Protein AF-A0A0B6ZH79-F1 (afdb_monomer_lite)

Radius of gyration: 44.05 Å; chains: 1; bounding box: 96×42×147 Å

Structure (mmCIF, N/CA/C/O backbone):
data_AF-A0A0B6ZH79-F1
#
_entry.id   AF-A0A0B6ZH79-F1
#
loop_
_atom_site.group_PDB
_atom_site.id
_atom_site.type_symbol
_atom_site.label_atom_id
_atom_site.label_alt_id
_atom_site.label_comp_id
_atom_site.label_asym_id
_atom_site.label_entity_id
_atom_site.label_seq_id
_atom_site.pdbx_PDB_ins_code
_atom_site.Cartn_x
_atom_site.Cartn_y
_atom_site.Cartn_z
_atom_site.occupancy
_atom_site.B_iso_or_equiv
_atom_site.auth_seq_id
_atom_site.auth_comp_id
_atom_site.auth_asym_id
_atom_site.auth_atom_id
_atom_site.pdbx_PDB_model_num
ATOM 1 N N . ASN A 1 1 ? 23.426 -5.462 -55.711 1.00 67.00 1 ASN A N 1
ATOM 2 C CA . ASN A 1 1 ? 22.572 -5.793 -54.553 1.00 67.00 1 ASN A CA 1
ATOM 3 C C . ASN A 1 1 ? 23.269 -6.848 -53.733 1.00 67.00 1 ASN A C 1
ATOM 5 O O . ASN A 1 1 ? 23.524 -7.922 -54.259 1.00 67.00 1 ASN A O 1
ATOM 9 N N . PHE A 1 2 ? 23.629 -6.508 -52.501 1.00 86.06 2 PHE A N 1
ATOM 10 C CA . PHE A 1 2 ? 24.200 -7.448 -51.535 1.00 86.06 2 PHE A CA 1
ATOM 11 C C . PHE A 1 2 ? 23.059 -8.227 -50.867 1.00 86.06 2 PHE A C 1
ATOM 13 O O . PHE A 1 2 ? 22.001 -7.629 -50.683 1.00 86.06 2 PHE A O 1
ATOM 20 N N . PRO A 1 3 ? 23.202 -9.518 -50.533 1.00 89.81 3 PRO A N 1
ATOM 21 C CA . PRO A 1 3 ? 22.197 -10.229 -49.742 1.00 89.81 3 PRO A CA 1
ATOM 22 C C . PRO A 1 3 ? 21.997 -9.576 -48.368 1.00 89.81 3 PRO A C 1
ATOM 24 O O . PRO A 1 3 ? 22.958 -9.133 -47.748 1.00 89.81 3 PRO A O 1
ATOM 27 N N . GLU A 1 4 ? 20.763 -9.531 -47.864 1.00 91.50 4 GLU A N 1
ATOM 28 C CA . GLU A 1 4 ? 20.432 -8.975 -46.539 1.00 91.50 4 GLU A CA 1
ATOM 29 C C . GLU A 1 4 ? 21.072 -9.752 -45.371 1.00 91.50 4 GLU A C 1
ATOM 31 O O . GLU A 1 4 ? 21.124 -9.268 -44.241 1.00 91.50 4 GLU A O 1
ATOM 36 N N . THR A 1 5 ? 21.556 -10.966 -45.632 1.00 92.94 5 THR A N 1
ATOM 37 C CA . THR A 1 5 ? 22.236 -11.824 -44.656 1.00 92.94 5 THR A CA 1
ATOM 38 C C . THR A 1 5 ? 23.753 -11.661 -44.641 1.00 92.94 5 THR A C 1
ATOM 40 O O . THR A 1 5 ? 24.404 -12.237 -43.776 1.00 92.94 5 THR A O 1
ATOM 43 N N . THR A 1 6 ? 24.329 -10.931 -45.598 1.00 94.19 6 THR A N 1
ATOM 44 C CA . THR A 1 6 ? 25.780 -10.723 -45.688 1.00 94.19 6 THR A CA 1
ATOM 45 C C . THR A 1 6 ? 26.206 -9.573 -44.781 1.00 94.19 6 THR A C 1
ATOM 47 O O . THR A 1 6 ? 25.565 -8.523 -44.786 1.00 94.19 6 THR A O 1
ATOM 50 N N . ASP A 1 7 ? 27.295 -9.764 -44.036 1.00 94.50 7 ASP A N 1
ATOM 51 C CA . ASP A 1 7 ? 27.878 -8.737 -43.172 1.00 94.50 7 ASP A CA 1
ATOM 52 C C . ASP A 1 7 ? 28.370 -7.536 -44.018 1.00 94.50 7 ASP A C 1
ATOM 54 O O . ASP A 1 7 ? 29.175 -7.721 -44.941 1.00 94.50 7 ASP A O 1
ATOM 58 N N . PRO A 1 8 ? 27.909 -6.300 -43.738 1.00 95.81 8 PRO A N 1
ATOM 59 C CA . PRO A 1 8 ? 28.338 -5.098 -44.452 1.00 95.81 8 PRO A CA 1
ATOM 60 C C . PRO A 1 8 ? 29.839 -4.828 -44.467 1.00 95.81 8 PRO A C 1
ATOM 62 O O . PRO A 1 8 ? 30.327 -4.179 -45.396 1.00 95.81 8 PRO A O 1
ATOM 65 N N . SER A 1 9 ? 30.581 -5.331 -43.483 1.00 94.25 9 SER A N 1
ATOM 66 C CA . SER A 1 9 ? 32.035 -5.201 -43.434 1.00 94.25 9 SER A CA 1
ATOM 67 C C . SER A 1 9 ? 32.727 -5.928 -44.597 1.00 94.25 9 SER A C 1
ATOM 69 O O . SER A 1 9 ? 33.723 -5.422 -45.119 1.00 94.25 9 SER A O 1
ATOM 71 N N . GLU A 1 10 ? 32.159 -7.037 -45.088 1.00 94.75 10 GLU A N 1
ATOM 72 C CA . GLU A 1 10 ? 32.706 -7.815 -46.211 1.00 94.75 10 GLU A CA 1
ATOM 73 C C . GLU A 1 10 ? 32.642 -7.056 -47.541 1.00 94.75 10 GLU A C 1
ATOM 75 O O . GLU A 1 10 ? 33.480 -7.255 -48.422 1.00 94.75 10 GLU A O 1
ATOM 80 N N . TYR A 1 11 ? 31.664 -6.159 -47.689 1.00 93.00 11 TYR A N 1
ATOM 81 C CA . TYR A 1 11 ? 31.479 -5.341 -48.887 1.00 93.00 11 TYR A CA 1
ATOM 82 C C . TYR A 1 11 ? 31.669 -3.843 -48.627 1.00 93.00 11 TYR A C 1
ATOM 84 O O . TYR A 1 11 ? 31.287 -3.018 -49.462 1.00 93.00 11 TYR A O 1
ATOM 92 N N . LYS A 1 12 ? 32.323 -3.473 -47.514 1.00 92.19 12 LYS A N 1
ATOM 93 C CA . LYS A 1 12 ? 32.566 -2.074 -47.128 1.00 92.19 12 LYS A CA 1
ATOM 94 C C . LYS A 1 12 ? 33.216 -1.271 -48.247 1.00 92.19 12 LYS A C 1
ATOM 96 O O . LYS A 1 12 ? 32.863 -0.110 -48.420 1.00 92.19 12 LYS A O 1
ATOM 101 N N . SER A 1 13 ? 34.159 -1.841 -48.998 1.00 89.25 13 SER A N 1
ATOM 102 C CA . SER A 1 13 ? 34.868 -1.159 -50.098 1.00 89.25 13 SER A CA 1
ATOM 103 C C . SER A 1 13 ? 33.958 -0.754 -51.261 1.00 89.25 13 SER A C 1
ATOM 105 O O . SER A 1 13 ? 34.296 0.158 -52.007 1.00 89.25 13 SER A O 1
ATOM 107 N N . LEU A 1 14 ? 32.801 -1.401 -51.400 1.00 89.50 14 LEU A N 1
ATOM 108 C CA . LEU A 1 14 ? 31.851 -1.170 -52.485 1.00 89.50 14 LEU A CA 1
ATOM 109 C C . LEU A 1 14 ? 30.766 -0.148 -52.113 1.00 89.50 14 LEU A C 1
ATOM 111 O O . LEU A 1 14 ? 29.978 0.246 -52.973 1.00 89.50 14 LEU A O 1
ATOM 115 N N . LEU A 1 15 ? 30.712 0.270 -50.847 1.00 91.12 15 LEU A N 1
ATOM 116 C CA . LEU A 1 15 ? 29.721 1.208 -50.335 1.00 91.12 15 LEU A CA 1
ATOM 117 C C . LEU A 1 15 ? 29.998 2.655 -50.798 1.00 91.12 15 LEU A C 1
ATOM 119 O O . LEU A 1 15 ? 31.154 3.078 -50.765 1.00 91.12 15 LEU A O 1
ATOM 123 N N . PRO A 1 16 ? 28.963 3.433 -51.185 1.00 90.06 16 PRO A N 1
ATOM 124 C CA . PRO A 1 16 ? 29.132 4.829 -51.591 1.00 90.06 16 PRO A CA 1
ATOM 125 C C . PRO A 1 16 ? 29.721 5.704 -50.477 1.00 90.06 16 PRO A C 1
ATOM 127 O O . PRO A 1 16 ? 29.307 5.607 -49.321 1.00 90.06 16 PRO A O 1
ATOM 130 N N . GLU A 1 17 ? 30.622 6.615 -50.829 1.00 91.44 17 GLU A N 1
ATOM 131 C CA . GLU A 1 17 ? 31.238 7.562 -49.893 1.00 91.44 17 GLU A CA 1
ATOM 132 C C . GLU A 1 17 ? 30.858 8.998 -50.232 1.00 91.44 17 GLU A C 1
ATOM 134 O O . GLU A 1 17 ? 30.737 9.358 -51.403 1.00 91.44 17 GLU A O 1
ATOM 139 N N . ILE A 1 18 ? 30.658 9.820 -49.208 1.00 89.94 18 ILE A N 1
ATOM 140 C CA . ILE A 1 18 ? 30.383 11.247 -49.331 1.00 89.94 18 ILE A CA 1
ATOM 141 C C . ILE A 1 18 ? 31.595 11.983 -48.760 1.00 89.94 18 ILE A C 1
ATOM 143 O O . ILE A 1 18 ? 31.933 11.820 -47.591 1.00 89.94 18 ILE A O 1
ATOM 147 N N . SER A 1 19 ? 32.252 12.792 -49.589 1.00 87.88 19 SER A N 1
ATOM 148 C CA . SER A 1 19 ? 33.396 13.598 -49.165 1.00 87.88 19 SER A CA 1
ATOM 149 C C . SER A 1 19 ? 32.984 14.698 -48.181 1.00 87.88 19 SER A C 1
ATOM 151 O O . SER A 1 19 ? 31.810 15.066 -48.102 1.00 87.88 19 SER A O 1
ATOM 153 N N . GLU A 1 20 ? 33.959 15.300 -47.493 1.00 81.81 20 GLU A N 1
ATOM 154 C CA . GLU A 1 20 ? 33.731 16.459 -46.609 1.00 81.81 20 GLU A CA 1
ATOM 155 C C . GLU A 1 20 ? 33.040 17.630 -47.339 1.00 81.81 20 GLU A C 1
ATOM 157 O O . GLU A 1 20 ? 32.185 18.307 -46.774 1.00 81.81 20 GLU A O 1
ATOM 162 N N . ASP A 1 21 ? 33.317 17.800 -48.639 1.00 82.12 21 ASP A N 1
ATOM 163 C CA . ASP A 1 21 ? 32.662 18.785 -49.517 1.00 82.12 21 ASP A CA 1
ATOM 164 C C . ASP A 1 21 ? 31.211 18.412 -49.897 1.00 82.12 21 ASP A C 1
ATOM 166 O O . ASP A 1 21 ? 30.555 19.102 -50.682 1.00 82.12 21 ASP A O 1
ATOM 170 N N . GLY A 1 22 ? 30.717 17.274 -49.410 1.00 80.12 22 GLY A N 1
ATOM 171 C CA . GLY A 1 22 ? 29.372 16.769 -49.645 1.00 80.12 22 GLY A CA 1
ATOM 172 C C . GLY A 1 22 ? 29.098 16.179 -51.010 1.00 80.12 22 GLY A C 1
ATOM 173 O O . GLY A 1 22 ? 27.929 16.012 -51.365 1.00 80.12 22 GLY A O 1
ATOM 174 N N . LYS A 1 23 ? 30.146 15.844 -51.760 1.00 86.12 23 LYS A N 1
ATOM 175 C CA . LYS A 1 23 ? 30.031 15.191 -53.064 1.00 86.12 23 LYS A CA 1
ATOM 176 C C . LYS A 1 23 ? 30.209 13.690 -52.908 1.00 86.12 23 LYS A C 1
ATOM 178 O O . LYS A 1 23 ? 31.025 13.239 -52.114 1.00 86.12 23 LYS A O 1
ATOM 183 N N . VAL A 1 24 ? 29.465 12.919 -53.695 1.00 87.56 24 VAL A N 1
ATOM 184 C CA . VAL A 1 24 ? 29.656 11.468 -53.746 1.00 87.56 24 VAL A CA 1
ATOM 185 C C . VAL A 1 24 ? 30.994 11.179 -54.424 1.00 87.56 24 VAL A C 1
ATOM 187 O O . VAL A 1 24 ? 31.239 11.659 -55.535 1.00 87.56 24 VAL A O 1
ATOM 190 N N . VAL A 1 25 ? 31.857 10.433 -53.740 1.00 86.94 25 VAL A N 1
ATOM 191 C CA . VAL A 1 25 ? 33.162 10.013 -54.247 1.00 86.94 25 VAL A CA 1
ATOM 192 C C . VAL A 1 25 ? 32.935 9.010 -55.384 1.00 86.94 25 VAL A C 1
ATOM 194 O O . VAL A 1 25 ? 32.202 8.036 -55.198 1.00 86.94 25 VAL A O 1
ATOM 197 N N . PRO A 1 26 ? 33.509 9.235 -56.579 1.00 83.19 26 PRO A N 1
ATOM 198 C CA . PRO A 1 26 ? 33.433 8.268 -57.666 1.00 83.19 26 PRO A CA 1
ATOM 199 C C . PRO A 1 26 ? 34.147 6.967 -57.288 1.00 83.19 26 PRO A C 1
ATOM 201 O O . PRO A 1 26 ? 35.219 7.006 -56.689 1.00 83.19 26 PRO A O 1
ATOM 204 N N . TRP A 1 27 ? 33.592 5.825 -57.690 1.00 82.31 27 TRP A N 1
ATOM 205 C CA . TRP A 1 27 ? 34.300 4.551 -57.576 1.00 82.31 27 TRP A CA 1
ATOM 206 C C . TRP A 1 27 ? 35.548 4.552 -58.458 1.00 82.31 27 TRP A C 1
ATOM 208 O O . TRP A 1 27 ? 35.514 5.027 -59.597 1.00 82.31 27 TRP A O 1
ATOM 218 N N . GLU A 1 28 ? 36.631 3.974 -57.946 1.00 73.31 28 GLU A N 1
ATOM 219 C CA . GLU A 1 28 ? 37.809 3.666 -58.750 1.00 73.31 28 GLU A CA 1
ATOM 220 C C . GLU A 1 28 ? 37.449 2.545 -59.732 1.00 73.31 28 GLU A C 1
ATOM 222 O O . GLU A 1 28 ? 37.131 1.420 -59.342 1.00 73.31 28 GLU A O 1
ATOM 227 N N . ILE A 1 29 ? 37.422 2.879 -61.023 1.00 73.50 29 ILE A N 1
ATOM 228 C CA . ILE A 1 29 ? 37.165 1.925 -62.100 1.00 73.50 29 ILE A CA 1
ATOM 229 C C . ILE A 1 29 ? 38.517 1.553 -62.695 1.00 73.50 29 ILE A C 1
ATOM 231 O O . ILE A 1 29 ? 39.029 2.247 -63.575 1.00 73.50 29 ILE A O 1
ATOM 235 N N . ASP A 1 30 ? 39.076 0.443 -62.225 1.00 66.81 30 ASP A N 1
ATOM 236 C CA . ASP A 1 30 ? 40.244 -0.156 -62.856 1.00 66.81 30 ASP A CA 1
ATOM 237 C C . ASP A 1 30 ? 39.814 -0.957 -64.083 1.00 66.81 30 ASP A C 1
ATOM 239 O O . ASP A 1 30 ? 39.024 -1.905 -64.010 1.00 66.81 30 ASP A O 1
ATOM 243 N N . SER A 1 31 ? 40.356 -0.587 -65.243 1.00 69.69 31 SER A N 1
ATOM 244 C CA . SER A 1 31 ? 40.170 -1.381 -66.450 1.00 69.69 31 SER A CA 1
ATOM 245 C C . SER A 1 31 ? 41.004 -2.654 -66.336 1.00 69.69 31 SER A C 1
ATOM 247 O O . SER A 1 31 ? 42.214 -2.645 -66.529 1.00 69.69 31 SER A O 1
ATOM 249 N N . TRP A 1 32 ? 40.339 -3.769 -66.043 1.00 70.75 32 TRP A N 1
ATOM 250 C CA . TRP A 1 32 ? 40.909 -5.122 -66.011 1.00 70.75 32 TRP A CA 1
ATOM 251 C C . TRP A 1 32 ? 41.640 -5.557 -67.296 1.00 70.75 32 TRP A C 1
ATOM 253 O O . TRP A 1 32 ? 42.406 -6.521 -67.267 1.00 70.75 32 TRP A O 1
ATOM 263 N N . ARG A 1 33 ? 41.412 -4.867 -68.419 1.00 84.25 33 ARG A N 1
ATOM 264 C CA . ARG A 1 33 ? 42.123 -5.045 -69.692 1.00 84.25 33 ARG A CA 1
ATOM 265 C C . ARG A 1 33 ? 41.961 -3.821 -70.586 1.00 84.25 33 ARG A C 1
ATOM 267 O O . ARG A 1 33 ? 41.040 -3.029 -70.384 1.00 84.25 33 ARG A O 1
ATOM 274 N N . ASP A 1 34 ? 42.803 -3.707 -71.606 1.00 82.19 34 ASP A N 1
ATOM 275 C CA . ASP A 1 34 ? 42.568 -2.744 -72.679 1.00 82.19 34 ASP A CA 1
ATOM 276 C C . ASP A 1 34 ? 41.254 -3.080 -73.417 1.00 82.19 34 ASP A C 1
ATOM 278 O O . ASP A 1 34 ? 40.936 -4.269 -73.597 1.00 82.19 34 ASP A O 1
ATOM 282 N N . PRO A 1 35 ? 40.477 -2.062 -73.836 1.00 79.44 35 PRO A N 1
ATOM 283 C CA . PRO A 1 35 ? 39.260 -2.269 -74.610 1.00 79.44 35 PRO A CA 1
ATOM 284 C C . PRO A 1 35 ? 39.548 -3.071 -75.880 1.00 79.44 35 PRO A C 1
ATOM 286 O O . PRO A 1 35 ? 40.518 -2.802 -76.591 1.00 79.44 35 PRO A O 1
ATOM 289 N N . ASP A 1 36 ? 38.696 -4.051 -76.181 1.00 82.12 36 ASP A N 1
ATOM 290 C CA . ASP A 1 36 ? 38.816 -4.797 -77.441 1.00 82.12 36 ASP A CA 1
ATOM 291 C C . ASP A 1 36 ? 38.356 -3.922 -78.621 1.00 82.12 36 ASP A C 1
ATOM 293 O O . ASP A 1 36 ? 37.473 -3.073 -78.473 1.00 82.12 36 ASP A O 1
ATOM 297 N N . TRP A 1 37 ? 38.868 -4.168 -79.829 1.00 83.44 37 TRP A N 1
ATOM 298 C CA . TRP A 1 37 ? 38.337 -3.539 -81.041 1.00 83.44 37 TRP A CA 1
ATOM 299 C C . TRP A 1 37 ? 36.840 -3.852 -81.218 1.00 83.44 37 TRP A C 1
ATOM 301 O O . TRP A 1 37 ? 36.101 -3.013 -81.736 1.00 83.44 37 TRP A O 1
ATOM 311 N N . SER A 1 38 ? 36.364 -5.004 -80.729 1.00 81.81 38 SER A N 1
ATOM 312 C CA . SER A 1 38 ? 34.942 -5.374 -80.742 1.00 81.81 38 SER A CA 1
ATOM 313 C C . SER A 1 38 ? 34.082 -4.569 -79.759 1.00 81.81 38 SER A C 1
ATOM 315 O O . SER A 1 38 ? 32.864 -4.511 -79.915 1.00 81.81 38 SER A O 1
ATOM 317 N N . GLU A 1 39 ? 34.688 -3.927 -78.756 1.00 77.88 39 GLU A N 1
ATOM 318 C CA . GLU A 1 39 ? 33.996 -3.077 -77.778 1.00 77.88 39 GLU A CA 1
ATOM 319 C C . GLU A 1 39 ? 33.847 -1.626 -78.255 1.00 77.88 39 GLU A C 1
ATOM 321 O O . GLU A 1 39 ? 33.195 -0.821 -77.576 1.00 77.88 39 GLU A O 1
ATOM 326 N N . THR A 1 40 ? 34.412 -1.290 -79.421 1.00 82.81 40 THR A N 1
ATOM 327 C CA . THR A 1 40 ? 34.275 0.035 -80.038 1.00 82.81 40 THR A CA 1
ATOM 328 C C . THR A 1 40 ? 32.804 0.380 -80.295 1.00 82.81 40 THR A C 1
ATOM 330 O O . THR A 1 40 ? 32.000 -0.512 -80.586 1.00 82.81 40 THR A O 1
ATOM 333 N N . PRO A 1 41 ? 32.413 1.666 -80.215 1.00 78.12 41 PRO A N 1
ATOM 334 C CA . PRO A 1 41 ? 31.036 2.092 -80.466 1.00 78.12 41 PRO A CA 1
ATOM 335 C C . PRO A 1 41 ? 30.515 1.669 -81.843 1.00 78.12 41 PRO A C 1
ATOM 337 O O . PRO A 1 41 ? 29.322 1.437 -82.012 1.00 78.12 41 PRO A O 1
ATOM 340 N N . GLU A 1 42 ? 31.387 1.589 -82.846 1.00 81.56 42 GLU A N 1
ATOM 341 C CA . GLU A 1 42 ? 31.071 1.154 -84.208 1.00 81.56 42 GLU A CA 1
ATOM 342 C C . GLU A 1 42 ? 30.734 -0.339 -84.245 1.00 81.56 42 GLU A C 1
ATOM 344 O O . GLU A 1 42 ? 29.723 -0.718 -84.834 1.00 81.56 42 GLU A O 1
ATOM 349 N N . CYS A 1 43 ? 31.540 -1.173 -83.579 1.00 80.12 43 CYS A N 1
ATOM 350 C CA . CYS A 1 43 ? 31.320 -2.617 -83.514 1.00 80.12 43 CYS A CA 1
ATOM 351 C C . CYS A 1 43 ? 30.112 -2.963 -82.640 1.00 80.12 43 CYS A C 1
ATOM 353 O O . CYS A 1 43 ? 29.276 -3.759 -83.060 1.00 80.12 43 CYS A O 1
ATOM 355 N N . ARG A 1 44 ? 29.952 -2.310 -81.479 1.00 75.25 44 ARG A N 1
ATOM 356 C CA . ARG A 1 44 ? 28.758 -2.470 -80.636 1.00 75.25 44 ARG A CA 1
ATOM 357 C C . ARG A 1 44 ? 27.488 -2.127 -81.408 1.00 75.25 44 ARG A C 1
ATOM 359 O O . ARG A 1 44 ? 26.601 -2.960 -81.467 1.00 75.25 44 ARG A O 1
ATOM 366 N N . ARG A 1 45 ? 27.432 -0.978 -82.095 1.00 76.25 45 ARG A N 1
ATOM 367 C CA . ARG A 1 45 ? 26.267 -0.589 -82.920 1.00 76.25 45 ARG A CA 1
ATOM 368 C C . ARG A 1 45 ? 25.976 -1.542 -84.084 1.00 76.25 45 ARG A C 1
ATOM 370 O O . ARG A 1 45 ? 24.842 -1.587 -84.543 1.00 76.25 45 ARG A O 1
ATOM 377 N N . ALA A 1 46 ? 26.979 -2.259 -84.590 1.00 77.88 46 ALA A N 1
ATOM 378 C CA . ALA A 1 46 ? 26.806 -3.212 -85.685 1.00 77.88 46 ALA A CA 1
ATOM 379 C C . ALA A 1 46 ? 26.231 -4.567 -85.230 1.00 77.88 46 ALA A C 1
ATOM 381 O O . ALA A 1 46 ? 25.660 -5.282 -86.052 1.00 77.88 46 ALA A O 1
ATOM 382 N N . VAL A 1 47 ? 26.397 -4.924 -83.949 1.00 71.88 47 VAL A N 1
ATOM 383 C CA . VAL A 1 47 ? 25.969 -6.213 -83.369 1.00 71.88 47 VAL A CA 1
ATOM 384 C C . VAL A 1 47 ? 24.759 -6.052 -82.443 1.00 71.88 47 VAL A C 1
ATOM 386 O O . VAL A 1 47 ? 23.937 -6.960 -82.343 1.00 71.88 47 VAL A O 1
ATOM 389 N N . ASP A 1 48 ? 24.628 -4.897 -81.793 1.00 66.19 48 ASP A N 1
ATOM 390 C CA . ASP A 1 48 ? 23.506 -4.534 -80.934 1.00 66.19 48 ASP A CA 1
ATOM 391 C C . ASP A 1 48 ? 22.276 -4.225 -81.800 1.00 66.19 48 ASP A C 1
ATOM 393 O O . ASP A 1 48 ? 21.981 -3.084 -82.153 1.00 66.19 48 ASP A O 1
ATOM 397 N N . LEU A 1 49 ? 21.583 -5.290 -82.211 1.00 62.31 49 LEU A N 1
ATOM 398 C CA . LEU A 1 49 ? 20.371 -5.256 -83.036 1.00 62.31 49 LEU A CA 1
ATOM 399 C C . LEU A 1 49 ? 19.141 -4.718 -82.277 1.00 62.31 49 LEU A C 1
ATOM 401 O O . LEU A 1 49 ? 18.017 -4.874 -82.754 1.00 62.31 49 LEU A O 1
ATOM 405 N N . GLY A 1 50 ? 19.334 -4.092 -81.110 1.00 59.84 50 GLY A N 1
ATOM 406 C CA . GLY A 1 50 ? 18.251 -3.585 -80.277 1.00 59.84 50 GLY A CA 1
ATOM 407 C C . GLY A 1 50 ? 17.356 -4.700 -79.746 1.00 59.84 50 GLY A C 1
ATOM 408 O O . GLY A 1 50 ? 16.142 -4.517 -79.679 1.00 59.84 50 GLY A O 1
ATOM 409 N N . SER A 1 51 ? 17.919 -5.868 -79.413 1.00 54.81 51 SER A N 1
ATOM 410 C CA . SER A 1 51 ? 17.140 -6.875 -78.696 1.00 54.81 51 SER A CA 1
ATOM 411 C C . SER A 1 51 ? 16.849 -6.332 -77.304 1.00 54.81 51 SER A C 1
ATOM 413 O O . SER A 1 51 ? 17.780 -6.152 -76.516 1.00 54.81 51 SER A O 1
ATOM 415 N N . ASP A 1 52 ? 15.574 -6.078 -77.007 1.00 59.59 52 ASP A N 1
ATOM 416 C CA . ASP A 1 52 ? 15.117 -5.986 -75.625 1.00 59.59 52 ASP A CA 1
ATOM 417 C C . ASP A 1 52 ? 15.680 -7.206 -74.895 1.00 59.59 52 ASP A C 1
ATOM 419 O O . ASP A 1 52 ? 15.438 -8.342 -75.304 1.00 59.59 52 ASP A O 1
ATOM 423 N N . ASP A 1 53 ? 16.505 -6.970 -73.876 1.00 63.44 53 ASP A N 1
ATOM 424 C CA . ASP A 1 53 ? 17.032 -8.042 -73.043 1.00 63.44 53 ASP A CA 1
ATOM 425 C C . ASP A 1 53 ? 15.830 -8.833 -72.496 1.00 63.44 53 ASP A C 1
ATOM 427 O O . ASP A 1 53 ? 15.062 -8.338 -71.671 1.00 63.44 53 ASP A O 1
ATOM 431 N N . GLU A 1 54 ? 15.615 -10.055 -72.990 1.00 64.25 54 GLU A N 1
ATOM 432 C CA . GLU A 1 54 ? 14.487 -10.898 -72.575 1.00 64.25 54 GLU A CA 1
ATOM 433 C C . GLU A 1 54 ? 14.545 -11.208 -71.072 1.00 64.25 54 GLU A C 1
ATOM 435 O O . GLU A 1 54 ? 13.522 -11.540 -70.477 1.00 64.25 54 GLU A O 1
ATOM 440 N N . ALA A 1 55 ? 15.715 -11.057 -70.437 1.00 64.31 55 ALA A N 1
ATOM 441 C CA . ALA A 1 55 ? 15.923 -11.186 -69.001 1.00 64.31 55 ALA A CA 1
ATOM 442 C C . ALA A 1 55 ? 15.788 -9.853 -68.241 1.00 64.31 55 ALA A C 1
ATOM 444 O O . ALA A 1 55 ? 15.874 -9.848 -67.012 1.00 64.31 55 ALA A O 1
ATOM 445 N N . CYS A 1 56 ? 15.511 -8.731 -68.913 1.00 63.09 56 CYS A N 1
ATOM 446 C CA . CYS A 1 56 ? 15.423 -7.412 -68.283 1.00 63.09 56 CYS A CA 1
ATOM 447 C C . CYS A 1 56 ? 14.343 -7.377 -67.184 1.00 63.09 56 CYS A C 1
ATOM 449 O O . CYS A 1 56 ? 14.523 -6.702 -66.171 1.00 63.09 56 CYS A O 1
ATOM 451 N N . PHE A 1 57 ? 13.282 -8.195 -67.301 1.00 68.88 57 PHE A N 1
ATOM 452 C CA . PHE A 1 57 ? 12.254 -8.368 -66.260 1.00 68.88 57 PHE A CA 1
ATOM 453 C C . PHE A 1 57 ? 12.801 -8.913 -64.922 1.00 68.88 57 PHE A C 1
ATOM 455 O O . PHE A 1 57 ? 12.231 -8.652 -63.863 1.00 68.88 57 PHE A O 1
ATOM 462 N N . LEU A 1 58 ? 13.926 -9.641 -64.928 1.00 62.28 58 LEU A N 1
ATOM 463 C CA . LEU A 1 58 ? 14.617 -10.059 -63.698 1.00 62.28 58 LEU A CA 1
ATOM 464 C C . LEU A 1 58 ? 15.203 -8.855 -62.949 1.00 62.28 58 LEU A C 1
ATOM 466 O O . LEU A 1 58 ? 15.462 -8.925 -61.748 1.00 62.28 58 LEU A O 1
ATOM 470 N N . TYR A 1 59 ? 15.376 -7.734 -63.651 1.00 61.25 59 TYR A N 1
ATOM 471 C CA . TYR A 1 59 ? 15.956 -6.495 -63.157 1.00 61.25 59 TYR A CA 1
ATOM 472 C C . TYR A 1 59 ? 14.957 -5.325 -63.094 1.00 61.25 59 TYR A C 1
ATOM 474 O O . TYR A 1 59 ? 15.388 -4.212 -62.771 1.00 61.25 59 TYR A O 1
ATOM 482 N N . THR A 1 60 ? 13.657 -5.551 -63.339 1.00 55.50 60 THR A N 1
ATOM 483 C CA . THR A 1 60 ? 12.592 -4.525 -63.273 1.00 55.50 60 THR A CA 1
ATOM 484 C C . THR A 1 60 ? 11.947 -4.365 -61.897 1.00 55.50 60 THR A C 1
ATOM 486 O O . THR A 1 60 ? 11.324 -3.340 -61.649 1.00 55.50 60 THR A O 1
ATOM 489 N N . ASN A 1 61 ? 12.114 -5.318 -60.973 1.00 56.47 61 ASN A N 1
ATOM 490 C CA . ASN A 1 61 ? 11.571 -5.224 -59.603 1.00 56.47 61 ASN A CA 1
ATOM 491 C C . ASN A 1 61 ? 12.404 -4.333 -58.661 1.00 56.47 61 ASN A C 1
ATOM 493 O O . ASN A 1 61 ? 12.237 -4.386 -57.444 1.00 56.47 61 ASN A O 1
ATOM 497 N N . PHE A 1 62 ? 13.330 -3.540 -59.199 1.00 61.47 62 PHE A N 1
ATOM 498 C CA . PHE A 1 62 ? 14.228 -2.703 -58.411 1.00 61.47 62 PHE A CA 1
ATOM 499 C C . PHE A 1 62 ? 13.864 -1.234 -58.552 1.00 61.47 62 PHE A C 1
ATOM 501 O O . PHE A 1 62 ? 13.451 -0.786 -59.620 1.00 61.47 62 PHE A O 1
ATOM 508 N N . ASP A 1 63 ? 14.076 -0.476 -57.480 1.00 63.69 63 ASP A N 1
ATOM 509 C CA . ASP A 1 63 ? 13.849 0.960 -57.494 1.00 63.69 63 ASP A CA 1
ATOM 510 C C . ASP A 1 63 ? 14.864 1.642 -58.430 1.00 63.69 63 ASP A C 1
ATOM 512 O O . ASP A 1 63 ? 16.051 1.798 -58.122 1.00 63.69 63 ASP A O 1
ATOM 516 N N . ILE A 1 64 ? 14.388 2.008 -59.623 1.00 68.12 64 ILE A N 1
ATOM 517 C CA . ILE A 1 64 ? 15.183 2.581 -60.717 1.00 68.12 64 ILE A CA 1
ATOM 518 C C . ILE A 1 64 ? 15.844 3.896 -60.273 1.00 68.12 64 ILE A C 1
ATOM 520 O O . ILE A 1 64 ? 16.861 4.299 -60.841 1.00 68.12 64 ILE A O 1
ATOM 524 N N . LYS A 1 65 ? 15.334 4.547 -59.215 1.00 78.69 65 LYS A N 1
ATOM 525 C CA . LYS A 1 65 ? 15.853 5.830 -58.729 1.00 78.69 65 LYS A CA 1
ATOM 526 C C . LYS A 1 65 ? 17.334 5.788 -58.333 1.00 78.69 65 LYS A C 1
ATOM 528 O O . LYS A 1 65 ? 17.996 6.817 -58.469 1.00 78.69 65 LYS A O 1
ATOM 533 N N . TYR A 1 66 ? 17.853 4.626 -57.921 1.00 75.81 66 TYR A N 1
ATOM 534 C CA . TYR A 1 66 ? 19.256 4.432 -57.526 1.00 75.81 66 TYR A CA 1
ATOM 535 C C . TYR A 1 66 ? 20.196 4.076 -58.692 1.00 75.81 66 TYR A C 1
ATOM 537 O O . TYR A 1 66 ? 21.413 4.076 -58.524 1.00 75.81 66 TYR A O 1
ATOM 545 N N . ARG A 1 67 ? 19.667 3.795 -59.890 1.00 74.00 67 ARG A N 1
ATOM 546 C CA . ARG A 1 67 ? 20.453 3.447 -61.087 1.00 74.00 67 ARG A CA 1
ATOM 547 C C . ARG A 1 67 ? 20.726 4.692 -61.935 1.00 74.00 67 ARG A C 1
ATOM 549 O O . ARG A 1 67 ? 20.150 4.863 -63.005 1.00 74.00 67 ARG A O 1
ATOM 556 N N . LYS A 1 68 ? 21.578 5.589 -61.433 1.00 72.88 68 LYS A N 1
ATOM 557 C CA . LYS A 1 68 ? 21.966 6.837 -62.115 1.00 72.88 68 LYS A CA 1
ATOM 558 C C . LYS A 1 68 ? 23.484 6.941 -62.231 1.00 72.88 68 LYS A C 1
ATOM 560 O O . LYS A 1 68 ? 24.188 6.587 -61.295 1.00 72.88 68 LYS A O 1
ATOM 565 N N . GLU A 1 69 ? 23.973 7.504 -63.339 1.00 70.69 69 GLU A N 1
ATOM 566 C CA . GLU A 1 69 ? 25.412 7.761 -63.551 1.00 70.69 69 GLU A CA 1
ATOM 567 C C . GLU A 1 69 ? 26.005 8.726 -62.513 1.00 70.69 69 GLU A C 1
ATOM 569 O O . GLU A 1 69 ? 27.189 8.661 -62.198 1.00 70.69 69 GLU A O 1
ATOM 574 N N . LYS A 1 70 ? 25.182 9.636 -61.978 1.00 76.56 70 LYS A N 1
ATOM 575 C CA . LYS A 1 70 ? 25.566 10.578 -60.924 1.00 76.56 70 LYS A CA 1
ATOM 576 C C . LYS A 1 70 ? 24.607 10.445 -59.751 1.00 76.56 70 LYS A C 1
ATOM 578 O O . LYS A 1 70 ? 23.425 10.772 -59.873 1.00 76.56 70 LYS A O 1
ATOM 583 N N . LEU A 1 71 ? 25.128 9.981 -58.622 1.00 83.88 71 LEU A N 1
ATOM 584 C CA . LEU A 1 71 ? 24.398 9.909 -57.361 1.00 83.88 71 LEU A CA 1
ATOM 585 C C . LEU A 1 71 ? 24.476 11.260 -56.640 1.00 83.88 71 LEU A C 1
ATOM 587 O O . LEU A 1 71 ? 25.528 11.900 -56.614 1.00 83.88 71 LEU A O 1
ATOM 591 N N . SER A 1 72 ? 23.358 11.700 -56.063 1.00 87.88 72 SER A N 1
ATOM 592 C CA . SER A 1 72 ? 23.331 12.850 -55.156 1.00 87.88 72 SER A CA 1
ATOM 593 C C . SER A 1 72 ? 23.549 12.400 -53.712 1.00 87.88 72 SER A C 1
ATOM 595 O O . SER A 1 72 ? 23.268 11.252 -53.366 1.00 87.88 72 SER A O 1
ATOM 597 N N . ARG A 1 73 ? 24.001 13.328 -52.858 1.00 88.88 73 ARG A N 1
ATOM 598 C CA . ARG A 1 73 ? 24.127 13.129 -51.405 1.00 88.88 73 ARG A CA 1
ATOM 599 C C . ARG A 1 73 ? 22.828 12.582 -50.800 1.00 88.88 73 ARG A C 1
ATOM 601 O O . ARG A 1 73 ? 22.855 11.538 -50.159 1.00 88.88 73 ARG A O 1
ATOM 608 N N . ASP A 1 74 ? 21.703 13.241 -51.074 1.00 89.25 74 ASP A N 1
ATOM 609 C CA . ASP A 1 74 ? 20.393 12.875 -50.517 1.00 89.25 74 ASP A CA 1
ATOM 610 C C . ASP A 1 74 ? 19.971 11.459 -50.918 1.00 89.25 74 ASP A C 1
ATOM 612 O O . ASP A 1 74 ? 19.451 10.704 -50.103 1.00 89.25 74 ASP A O 1
ATOM 616 N N . LEU A 1 75 ? 20.256 11.067 -52.163 1.00 89.75 75 LEU A N 1
ATOM 617 C CA . LEU A 1 75 ? 19.917 9.742 -52.672 1.00 89.75 75 LEU A CA 1
ATOM 618 C C . LEU A 1 75 ? 20.764 8.648 -52.008 1.00 89.75 75 LEU A C 1
ATOM 620 O O . LEU A 1 75 ? 20.258 7.560 -51.749 1.00 89.75 75 LEU A O 1
ATOM 624 N N . VAL A 1 76 ? 22.040 8.931 -51.723 1.00 90.00 76 VAL A N 1
ATOM 625 C CA . VAL A 1 76 ? 22.923 8.012 -50.986 1.00 90.00 76 VAL A CA 1
ATOM 626 C C . VAL A 1 76 ? 22.459 7.863 -49.535 1.00 90.00 76 VAL A C 1
ATOM 628 O O . VAL A 1 76 ? 22.381 6.743 -49.037 1.00 90.00 76 VAL A O 1
ATOM 631 N N . GLN A 1 77 ? 22.095 8.962 -48.872 1.00 91.38 77 GLN A N 1
ATOM 632 C CA . GLN A 1 77 ? 21.569 8.929 -47.501 1.00 91.38 77 GLN A CA 1
ATOM 633 C C . GLN A 1 77 ? 20.234 8.171 -47.421 1.00 91.38 77 GLN A C 1
ATOM 635 O O . GLN A 1 77 ? 20.069 7.292 -46.573 1.00 91.38 77 GLN A O 1
ATOM 640 N N . GLU A 1 78 ? 19.308 8.445 -48.346 1.00 91.94 78 GLU A N 1
ATOM 641 C CA . GLU A 1 78 ? 18.041 7.716 -48.473 1.00 91.94 78 GLU A CA 1
ATOM 642 C C . GLU A 1 78 ? 18.289 6.223 -48.715 1.00 91.94 78 GLU A C 1
ATOM 644 O O . GLU A 1 78 ? 17.631 5.380 -48.106 1.00 91.94 78 GLU A O 1
ATOM 649 N N . TRP A 1 79 ? 19.253 5.884 -49.579 1.00 91.88 79 TRP A N 1
ATOM 650 C CA . TRP A 1 79 ? 19.617 4.498 -49.854 1.00 91.88 79 TRP A CA 1
ATOM 651 C C . TRP A 1 79 ? 20.106 3.776 -48.599 1.00 91.88 79 TRP A C 1
ATOM 653 O O . TRP A 1 79 ? 19.611 2.690 -48.318 1.00 91.88 79 TRP A O 1
ATOM 663 N N . TYR A 1 80 ? 21.020 4.369 -47.823 1.00 94.19 80 TYR A N 1
ATOM 664 C CA . TYR A 1 80 ? 21.504 3.761 -46.578 1.00 94.19 80 TYR A CA 1
ATOM 665 C C . TYR A 1 80 ? 20.373 3.527 -45.572 1.00 94.19 80 TYR A C 1
ATOM 667 O O . TYR A 1 80 ? 20.271 2.437 -45.008 1.00 94.19 80 TYR A O 1
ATOM 675 N N . SER A 1 81 ? 19.494 4.518 -45.393 1.00 93.75 81 SER A N 1
ATOM 676 C CA . SER A 1 81 ? 18.353 4.427 -44.476 1.00 93.75 81 SER A CA 1
ATOM 677 C C . SER A 1 81 ? 17.359 3.333 -44.885 1.00 93.75 81 SER A C 1
ATOM 679 O O . SER A 1 81 ? 16.999 2.463 -44.080 1.00 93.75 81 SER A O 1
ATOM 681 N N . LEU A 1 82 ? 16.964 3.320 -46.164 1.00 92.44 82 LEU A N 1
ATOM 682 C CA . LEU A 1 82 ? 16.075 2.299 -46.712 1.00 92.44 82 LEU A CA 1
ATOM 683 C C . LEU A 1 82 ? 16.727 0.920 -46.619 1.00 92.44 82 LEU A C 1
ATOM 685 O O . LEU A 1 82 ? 16.090 -0.031 -46.178 1.00 92.44 82 LEU A O 1
ATOM 689 N N . ARG A 1 83 ? 18.004 0.813 -46.994 1.00 92.81 83 ARG A N 1
ATOM 690 C CA . ARG A 1 83 ? 18.701 -0.467 -47.059 1.00 92.81 83 ARG A CA 1
ATOM 691 C C . ARG A 1 83 ? 18.885 -1.096 -45.684 1.00 92.81 83 ARG A C 1
ATOM 693 O O . ARG A 1 83 ? 18.675 -2.297 -45.556 1.00 92.81 83 ARG A O 1
ATOM 700 N N . ALA A 1 84 ? 19.229 -0.316 -44.663 1.00 94.94 84 ALA A N 1
ATOM 701 C CA . ALA A 1 84 ? 19.301 -0.816 -43.292 1.00 94.94 84 ALA A CA 1
ATOM 702 C C . ALA A 1 84 ? 17.929 -1.309 -42.798 1.00 94.94 84 ALA A C 1
ATOM 704 O O . ALA A 1 84 ? 17.834 -2.385 -42.211 1.00 94.94 84 ALA A O 1
ATOM 705 N N . SER A 1 85 ? 16.858 -0.577 -43.124 1.00 93.56 85 SER A N 1
ATOM 706 C CA . SER A 1 85 ? 15.482 -0.984 -42.805 1.00 93.56 85 SER A CA 1
ATOM 707 C C . SER A 1 85 ? 15.065 -2.262 -43.552 1.00 93.56 85 SER A C 1
ATOM 709 O O . SER A 1 85 ? 14.364 -3.104 -43.000 1.00 93.56 85 SER A O 1
ATOM 711 N N . GLU A 1 86 ? 15.503 -2.445 -44.802 1.00 92.38 86 GLU A N 1
ATOM 712 C CA . GLU A 1 86 ? 15.266 -3.680 -45.559 1.00 92.38 86 GLU A CA 1
ATOM 713 C C . GLU A 1 86 ? 16.013 -4.881 -44.984 1.00 92.38 86 GLU A C 1
ATOM 715 O O . GLU A 1 86 ? 15.449 -5.975 -44.968 1.00 92.38 86 GLU A O 1
ATOM 720 N N . ILE A 1 87 ? 17.269 -4.689 -44.558 1.00 94.19 87 ILE A N 1
ATOM 721 C CA . ILE A 1 87 ? 18.073 -5.738 -43.922 1.00 94.19 87 ILE A CA 1
ATOM 722 C C . ILE A 1 87 ? 17.325 -6.252 -42.698 1.00 94.19 87 ILE A C 1
ATOM 724 O O . ILE A 1 87 ? 17.009 -7.437 -42.645 1.00 94.19 87 ILE A O 1
ATOM 728 N N . GLU A 1 88 ? 16.943 -5.359 -41.783 1.00 93.81 88 GLU A N 1
ATOM 729 C CA . GLU A 1 88 ? 16.145 -5.737 -40.617 1.00 93.81 88 GLU A CA 1
ATOM 730 C C . GLU A 1 88 ? 14.848 -6.438 -41.043 1.00 93.81 88 GLU A C 1
ATOM 732 O O . GLU A 1 88 ? 14.605 -7.575 -40.648 1.00 93.81 88 GLU A O 1
ATOM 737 N N . ASN A 1 89 ? 14.050 -5.825 -41.920 1.00 92.06 89 ASN A N 1
ATOM 738 C CA . ASN A 1 89 ? 12.721 -6.347 -42.217 1.00 92.06 89 ASN A CA 1
ATOM 739 C C . ASN A 1 89 ? 12.731 -7.721 -42.917 1.00 92.06 89 ASN A C 1
ATOM 741 O O . ASN A 1 89 ? 11.812 -8.522 -42.731 1.00 92.06 89 ASN A O 1
ATOM 745 N N . LYS A 1 90 ? 13.743 -7.998 -43.750 1.00 90.56 90 LYS A N 1
ATOM 746 C CA . LYS A 1 90 ? 13.824 -9.235 -44.544 1.00 90.56 90 LYS A CA 1
ATOM 747 C C . LYS A 1 90 ? 14.644 -10.333 -43.873 1.00 90.56 90 LYS A C 1
ATOM 749 O O . LYS A 1 90 ? 14.288 -11.498 -44.035 1.00 90.56 90 LYS A O 1
ATOM 754 N N . SER A 1 91 ? 15.737 -9.998 -43.180 1.00 91.06 91 SER A N 1
ATOM 755 C CA . SER A 1 91 ? 16.630 -10.995 -42.569 1.00 91.06 91 SER A CA 1
ATOM 756 C C . SER A 1 91 ? 16.522 -11.079 -41.050 1.00 91.06 91 SER A C 1
ATOM 758 O O . SER A 1 91 ? 16.949 -12.086 -40.492 1.00 91.06 91 SER A O 1
ATOM 760 N N . ARG A 1 92 ? 15.949 -10.064 -40.385 1.00 89.25 92 ARG A N 1
ATOM 761 C CA . ARG A 1 92 ? 15.907 -9.907 -38.916 1.00 89.25 92 ARG A CA 1
ATOM 762 C C . ARG A 1 92 ? 17.284 -9.823 -38.250 1.00 89.25 92 ARG A C 1
ATOM 764 O O . ARG A 1 92 ? 17.375 -9.832 -37.028 1.00 89.25 92 ARG A O 1
ATOM 771 N N . LEU A 1 93 ? 18.356 -9.700 -39.033 1.00 91.12 93 LEU A N 1
ATOM 772 C CA . LEU A 1 93 ? 19.716 -9.543 -38.524 1.00 91.12 93 LEU A CA 1
ATOM 773 C C . LEU A 1 93 ? 19.975 -8.068 -38.231 1.00 91.12 93 LEU A C 1
ATOM 775 O O . LEU A 1 93 ? 20.452 -7.316 -39.086 1.00 91.12 93 LEU A O 1
ATOM 779 N N . VAL A 1 94 ? 19.631 -7.657 -37.013 1.00 93.31 94 VAL A N 1
ATOM 780 C CA . VAL A 1 94 ? 19.752 -6.263 -36.571 1.00 93.31 94 VAL A CA 1
ATOM 781 C C . VAL A 1 94 ? 21.216 -5.810 -36.576 1.00 93.31 94 VAL A C 1
ATOM 783 O O . VAL A 1 94 ? 21.492 -4.676 -36.964 1.00 93.31 94 VAL A O 1
ATOM 786 N N . ASP A 1 95 ? 22.163 -6.706 -36.278 1.00 94.31 95 ASP A N 1
ATOM 787 C CA . ASP A 1 95 ? 23.606 -6.425 -36.327 1.00 94.31 95 ASP A CA 1
ATOM 788 C C . ASP A 1 95 ? 24.053 -5.916 -37.700 1.00 94.31 95 ASP A C 1
ATOM 790 O O . ASP A 1 95 ? 24.758 -4.913 -37.796 1.00 94.31 95 ASP A O 1
ATOM 794 N N . ASN A 1 96 ? 23.588 -6.561 -38.776 1.00 95.50 96 ASN A N 1
ATOM 795 C CA . ASN A 1 96 ? 23.922 -6.164 -40.144 1.00 95.50 96 ASN A CA 1
ATOM 796 C C . ASN A 1 96 ? 23.314 -4.799 -40.487 1.00 95.50 96 ASN A C 1
ATOM 798 O O . ASN A 1 96 ? 23.930 -3.998 -41.189 1.00 95.50 96 ASN A O 1
ATOM 802 N N . ALA A 1 97 ? 22.106 -4.505 -40.001 1.00 96.06 97 ALA A N 1
ATOM 803 C CA . ALA A 1 97 ? 21.503 -3.190 -40.191 1.00 96.06 97 ALA A CA 1
ATOM 804 C C . ALA A 1 97 ? 22.299 -2.104 -39.441 1.00 96.06 97 ALA A C 1
ATOM 806 O O . ALA A 1 97 ? 22.586 -1.051 -40.013 1.00 96.06 97 ALA A O 1
ATOM 807 N N . ILE A 1 98 ? 22.712 -2.378 -38.197 1.00 96.56 98 ILE A N 1
ATOM 808 C CA . ILE A 1 98 ? 23.549 -1.485 -37.383 1.00 96.56 98 ILE A CA 1
ATOM 809 C C . ILE A 1 98 ? 24.900 -1.242 -38.052 1.00 96.56 98 ILE A C 1
ATOM 811 O O . ILE A 1 98 ? 25.327 -0.093 -38.164 1.00 96.56 98 ILE A O 1
ATOM 815 N N . GLU A 1 99 ? 25.573 -2.302 -38.495 1.00 97.06 99 GLU A N 1
ATOM 816 C CA . GLU A 1 99 ? 26.894 -2.205 -39.111 1.00 97.06 99 GLU A CA 1
ATOM 817 C C . GLU A 1 99 ? 26.834 -1.384 -40.400 1.00 97.06 99 GLU A C 1
ATOM 819 O O . GLU A 1 99 ? 27.640 -0.476 -40.590 1.00 97.06 99 GLU A O 1
ATOM 824 N N . LEU A 1 100 ? 25.814 -1.593 -41.241 1.00 96.75 100 LEU A N 1
ATOM 825 C CA . LEU A 1 100 ? 25.628 -0.784 -42.445 1.00 96.75 100 LEU A CA 1
ATOM 826 C C . LEU A 1 100 ? 25.483 0.707 -42.111 1.00 96.75 100 LEU A C 1
ATOM 828 O O . LEU A 1 100 ? 26.074 1.544 -42.793 1.00 96.75 100 LEU A O 1
ATOM 832 N N . VAL A 1 101 ? 24.713 1.045 -41.074 1.00 96.88 101 VAL A N 1
ATOM 833 C CA . VAL A 1 101 ? 24.509 2.438 -40.655 1.00 96.88 101 VAL A CA 1
ATOM 834 C C . VAL A 1 101 ? 25.791 3.045 -40.079 1.00 96.88 101 VAL A C 1
ATOM 836 O O . VAL A 1 101 ? 26.129 4.176 -40.429 1.00 96.88 101 VAL A O 1
ATOM 839 N N . LYS A 1 102 ? 26.550 2.304 -39.263 1.00 96.31 102 LYS A N 1
ATOM 840 C CA . LYS A 1 102 ? 27.856 2.759 -38.755 1.00 96.31 102 LYS A CA 1
ATOM 841 C C . LYS A 1 102 ? 28.827 3.045 -39.898 1.00 96.31 102 LYS A C 1
ATOM 843 O O . LYS A 1 102 ? 29.411 4.125 -39.945 1.00 96.31 102 LYS A O 1
ATOM 848 N N . LEU A 1 103 ? 28.933 2.126 -40.859 1.00 96.00 103 LEU A N 1
ATOM 849 C CA . LEU A 1 103 ? 29.760 2.304 -42.052 1.00 96.00 103 LEU A CA 1
ATOM 850 C C . LEU A 1 103 ? 29.311 3.501 -42.895 1.00 96.00 103 LEU A C 1
ATOM 852 O O . LEU A 1 103 ? 30.152 4.225 -43.422 1.00 96.00 103 LEU A O 1
ATOM 856 N N . ALA A 1 104 ? 28.003 3.729 -43.012 1.00 94.69 104 ALA A N 1
ATOM 857 C CA . ALA A 1 104 ? 27.463 4.890 -43.707 1.00 94.69 104 ALA A CA 1
ATOM 858 C C . ALA A 1 104 ? 27.899 6.201 -43.034 1.00 94.69 104 ALA A C 1
ATOM 860 O O . ALA A 1 104 ? 28.350 7.119 -43.718 1.00 94.69 104 ALA A O 1
ATOM 861 N N . MET A 1 105 ? 27.817 6.271 -41.701 1.00 94.00 105 MET A N 1
ATOM 862 C CA . MET A 1 105 ? 28.243 7.439 -40.923 1.00 94.00 105 MET A CA 1
ATOM 863 C C . MET A 1 105 ? 29.756 7.676 -41.018 1.00 94.00 105 MET A C 1
ATOM 865 O O . MET A 1 105 ? 30.182 8.812 -41.211 1.00 94.00 105 MET A O 1
ATOM 869 N N . GLU A 1 106 ? 30.573 6.618 -40.961 1.00 93.69 106 GLU A N 1
ATOM 870 C CA . GLU A 1 106 ? 32.024 6.702 -41.201 1.00 93.69 106 GLU A CA 1
ATOM 871 C C . GLU A 1 106 ? 32.356 7.232 -42.604 1.00 93.69 106 GLU A C 1
ATOM 873 O O . GLU A 1 106 ? 33.355 7.922 -42.787 1.00 93.69 106 GLU A O 1
ATOM 878 N N . ARG A 1 107 ? 31.508 6.925 -43.592 1.00 91.38 107 ARG A N 1
ATOM 879 C CA . ARG A 1 107 ? 31.637 7.336 -44.998 1.00 91.38 107 ARG A CA 1
ATOM 880 C C . ARG A 1 107 ? 30.939 8.668 -45.318 1.00 91.38 107 ARG A C 1
ATOM 882 O O . ARG A 1 107 ? 30.669 8.947 -46.486 1.00 91.38 107 ARG A O 1
ATOM 889 N N . GLY A 1 108 ? 30.626 9.478 -44.306 1.00 89.69 108 GLY A N 1
ATOM 890 C CA . GLY A 1 108 ? 30.105 10.839 -44.480 1.00 89.69 108 GLY A CA 1
ATOM 891 C C . GLY A 1 108 ? 28.593 10.946 -44.714 1.00 89.69 108 GLY A C 1
ATOM 892 O O . GLY A 1 108 ? 28.107 12.020 -45.073 1.00 89.69 108 GLY A O 1
ATOM 893 N N . ALA A 1 109 ? 27.820 9.869 -44.527 1.00 91.00 109 ALA A N 1
ATOM 894 C CA . ALA A 1 109 ? 26.361 9.963 -44.517 1.00 91.00 109 ALA A CA 1
ATOM 895 C C . ALA A 1 109 ? 25.868 10.602 -43.206 1.00 91.00 109 ALA A C 1
ATOM 897 O O . ALA A 1 109 ? 26.173 10.140 -42.108 1.00 91.00 109 ALA A O 1
ATOM 898 N N . GLU A 1 110 ? 25.072 11.661 -43.329 1.00 89.06 110 GLU A N 1
ATOM 899 C CA . GLU A 1 110 ? 24.454 12.380 -42.212 1.00 89.06 110 GLU A CA 1
ATOM 900 C C . GLU A 1 110 ? 23.007 11.884 -41.999 1.00 89.06 110 GLU A C 1
ATOM 902 O O . GLU A 1 110 ? 22.482 11.115 -42.804 1.00 89.06 110 GLU A O 1
ATOM 907 N N . ASN A 1 111 ? 22.339 12.340 -40.931 1.00 87.69 111 ASN A N 1
ATOM 908 C CA . ASN A 1 111 ? 20.923 12.051 -40.625 1.00 87.69 111 ASN A CA 1
ATOM 909 C C . ASN A 1 111 ? 20.571 10.572 -40.362 1.00 87.69 111 ASN A C 1
ATOM 911 O O . ASN A 1 111 ? 19.411 10.183 -40.476 1.00 87.69 111 ASN A O 1
ATOM 915 N N . LEU A 1 112 ? 21.546 9.741 -39.982 1.00 92.25 112 LEU A N 1
ATOM 916 C CA . LEU A 1 112 ? 21.317 8.326 -39.654 1.00 92.25 112 LEU A CA 1
ATOM 917 C C . LEU A 1 112 ? 21.344 8.018 -38.148 1.00 92.25 112 LEU A C 1
ATOM 919 O O . LEU A 1 112 ? 21.135 6.872 -37.763 1.00 92.25 112 LEU A O 1
ATOM 923 N N . SER A 1 113 ? 21.569 9.018 -37.291 1.00 91.38 113 SER A N 1
ATOM 924 C CA . SER A 1 113 ? 21.692 8.823 -35.839 1.00 91.38 113 SER A CA 1
ATOM 925 C C . SER A 1 113 ? 20.416 8.273 -35.201 1.00 91.38 113 SER A C 1
ATOM 927 O O . SER A 1 113 ? 20.486 7.338 -34.416 1.00 91.38 113 SER A O 1
ATOM 929 N N . GLU A 1 114 ? 19.245 8.792 -35.577 1.00 91.06 114 GLU A N 1
ATOM 930 C CA . GLU A 1 114 ? 17.965 8.319 -35.033 1.00 91.06 114 GLU A CA 1
ATOM 931 C C . GLU A 1 114 ? 17.668 6.872 -35.448 1.00 91.06 114 GLU A C 1
ATOM 933 O O . GLU A 1 114 ? 17.243 6.064 -34.626 1.00 91.06 114 GLU A O 1
ATOM 938 N N . LEU A 1 115 ? 17.966 6.520 -36.704 1.00 93.69 115 LEU A N 1
ATOM 939 C CA . LEU A 1 115 ? 17.863 5.144 -37.188 1.00 93.69 115 LEU A CA 1
ATOM 940 C C . LEU A 1 115 ? 18.835 4.217 -36.453 1.00 93.69 115 LEU A C 1
ATOM 942 O O . LEU A 1 115 ? 18.449 3.107 -36.097 1.00 93.69 115 LEU A O 1
ATOM 946 N N . LEU A 1 116 ? 20.073 4.660 -36.217 1.00 94.25 116 LEU A N 1
ATOM 947 C CA . LEU A 1 116 ? 21.041 3.896 -35.438 1.00 94.25 116 LEU A CA 1
ATOM 948 C C . LEU A 1 116 ? 20.529 3.655 -34.014 1.00 94.25 116 LEU A C 1
ATOM 950 O O . LEU A 1 116 ? 20.595 2.525 -33.540 1.00 94.25 116 LEU A O 1
ATOM 954 N N . ASP A 1 117 ? 19.977 4.676 -33.357 1.00 92.00 117 ASP A N 1
ATOM 955 C CA . ASP A 1 117 ? 19.403 4.544 -32.016 1.00 92.00 117 ASP A CA 1
ATOM 956 C C . ASP A 1 117 ? 18.261 3.525 -31.983 1.00 92.00 117 ASP A C 1
ATOM 958 O O . ASP A 1 117 ? 18.252 2.650 -31.116 1.00 92.00 117 ASP A O 1
ATOM 962 N N . ASP A 1 118 ? 17.324 3.607 -32.933 1.00 93.00 118 ASP A N 1
ATOM 963 C CA . ASP A 1 118 ? 16.201 2.670 -33.031 1.00 93.00 118 ASP A CA 1
ATOM 964 C C . ASP A 1 118 ? 16.698 1.231 -33.235 1.00 93.00 118 ASP A C 1
ATOM 966 O O . ASP A 1 118 ? 16.241 0.310 -32.557 1.00 93.00 118 ASP A O 1
ATOM 970 N N . LEU A 1 119 ? 17.677 1.037 -34.125 1.00 94.56 119 LEU A N 1
ATOM 971 C CA . LEU A 1 119 ? 18.287 -0.267 -34.373 1.00 94.56 119 LEU A CA 1
ATOM 972 C C . LEU A 1 119 ? 19.024 -0.792 -33.137 1.00 94.56 119 LEU A C 1
ATOM 974 O O . LEU A 1 119 ? 18.919 -1.973 -32.832 1.00 94.56 119 LEU A O 1
ATOM 978 N N . MET A 1 120 ? 19.714 0.059 -32.375 1.00 93.19 120 MET A N 1
ATOM 979 C CA . MET A 1 120 ? 20.360 -0.361 -31.128 1.00 93.19 120 MET A CA 1
ATOM 980 C C . MET A 1 120 ? 19.356 -0.724 -30.022 1.00 93.19 120 MET A C 1
ATOM 982 O O . MET A 1 120 ? 19.662 -1.551 -29.164 1.00 93.19 120 MET A O 1
ATOM 986 N N . VAL A 1 121 ? 18.176 -0.095 -29.988 1.00 92.38 121 VAL A N 1
ATOM 987 C CA . VAL A 1 121 ? 17.087 -0.516 -29.088 1.00 92.38 121 VAL A CA 1
ATOM 988 C C . VAL A 1 121 ? 16.514 -1.853 -29.550 1.00 92.38 121 VAL A C 1
ATOM 990 O O . VAL A 1 121 ? 16.248 -2.722 -28.722 1.00 92.38 121 VAL A O 1
ATOM 993 N N . MET A 1 122 ? 16.369 -2.041 -30.860 1.00 92.38 122 MET A N 1
ATOM 994 C CA . MET A 1 122 ? 15.912 -3.301 -31.432 1.00 92.38 122 MET A CA 1
ATOM 995 C C . MET A 1 122 ? 16.886 -4.453 -31.155 1.00 92.38 122 MET A C 1
ATOM 997 O O . MET A 1 122 ? 16.452 -5.536 -30.775 1.00 92.38 122 MET A O 1
ATOM 1001 N N . ASP A 1 123 ? 18.186 -4.210 -31.280 1.00 92.88 123 ASP A N 1
ATOM 1002 C CA . ASP A 1 123 ? 19.269 -5.141 -30.951 1.00 92.88 123 ASP A CA 1
ATOM 1003 C C . ASP A 1 123 ? 19.185 -5.604 -29.491 1.00 92.88 123 ASP A C 1
ATOM 1005 O O . ASP A 1 123 ? 19.102 -6.802 -29.210 1.00 92.88 123 ASP A O 1
ATOM 1009 N N . LEU A 1 124 ? 19.051 -4.643 -28.569 1.00 91.56 124 LEU A N 1
ATOM 1010 C CA . LEU A 1 124 ? 18.824 -4.904 -27.150 1.00 91.56 124 LEU A CA 1
ATOM 1011 C C . LEU A 1 124 ? 17.579 -5.782 -26.923 1.00 91.56 124 LEU A C 1
ATOM 1013 O O . LEU A 1 124 ? 17.648 -6.785 -26.210 1.00 91.56 124 LEU A O 1
ATOM 1017 N N . MET A 1 125 ? 16.441 -5.423 -27.524 1.00 90.44 125 MET A N 1
ATOM 1018 C CA . MET A 1 125 ? 15.182 -6.161 -27.359 1.00 90.44 125 MET A CA 1
ATOM 1019 C C . MET A 1 125 ? 15.246 -7.581 -27.942 1.00 90.44 125 MET A C 1
ATOM 1021 O O . MET A 1 125 ? 14.680 -8.510 -27.358 1.00 90.44 125 MET A O 1
ATOM 1025 N N . THR A 1 126 ? 15.933 -7.747 -29.071 1.00 89.06 126 THR A N 1
ATOM 1026 C CA . THR A 1 126 ? 15.993 -9.006 -29.822 1.00 89.06 126 THR A CA 1
ATOM 1027 C C . THR A 1 126 ? 16.978 -9.973 -29.180 1.00 89.06 126 THR A C 1
ATOM 1029 O O . THR A 1 126 ? 16.608 -11.096 -28.842 1.00 89.06 126 THR A O 1
ATOM 1032 N N . TYR A 1 127 ? 18.219 -9.542 -28.952 1.00 89.06 127 TYR A N 1
ATOM 1033 C CA . TYR A 1 127 ? 19.289 -10.455 -28.558 1.00 89.06 127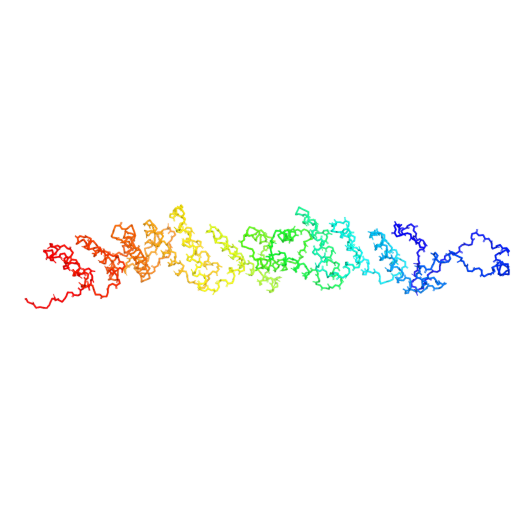 TYR A CA 1
ATOM 1034 C C . TYR A 1 127 ? 19.530 -10.521 -27.054 1.00 89.06 127 TYR A C 1
ATOM 1036 O O . TYR A 1 127 ? 19.893 -11.585 -26.550 1.00 89.06 127 TYR A O 1
ATOM 1044 N N . GLU A 1 128 ? 19.335 -9.423 -26.317 1.00 88.19 128 GLU A N 1
ATOM 1045 C CA . GLU A 1 128 ? 19.507 -9.459 -24.862 1.00 88.19 128 GLU A CA 1
ATOM 1046 C C . GLU A 1 128 ? 18.210 -9.809 -24.134 1.00 88.19 128 GLU A C 1
ATOM 1048 O O . GLU A 1 128 ? 18.208 -10.684 -23.265 1.00 88.19 128 GLU A O 1
ATOM 1053 N N . CYS A 1 129 ? 17.115 -9.118 -24.459 1.00 87.31 129 CYS A N 1
ATOM 1054 C CA . CYS A 1 129 ? 15.849 -9.278 -23.750 1.00 87.31 129 CYS A CA 1
ATOM 1055 C C . CYS A 1 129 ? 15.050 -10.505 -24.217 1.00 87.31 129 CYS A C 1
ATOM 1057 O O . CYS A 1 129 ? 14.305 -11.073 -23.415 1.00 87.31 129 CYS A O 1
ATOM 1059 N N . GLY A 1 130 ? 15.185 -10.908 -25.486 1.00 83.44 130 GLY A N 1
ATOM 1060 C CA . GLY A 1 130 ? 14.450 -12.032 -26.075 1.00 83.44 130 GLY A CA 1
ATOM 1061 C C . GLY A 1 130 ? 12.932 -11.840 -26.017 1.00 83.44 130 GLY A C 1
ATOM 1062 O O . GLY A 1 130 ? 12.206 -12.750 -25.606 1.00 83.44 130 GLY A O 1
ATOM 1063 N N . VAL A 1 131 ? 12.451 -10.624 -26.311 1.00 76.75 131 VAL A N 1
ATOM 1064 C CA . VAL A 1 131 ? 11.051 -10.256 -26.040 1.00 76.75 131 VAL A CA 1
ATOM 1065 C C . VAL A 1 131 ? 10.070 -10.904 -27.016 1.00 76.75 131 VAL A C 1
ATOM 1067 O O . VAL A 1 131 ? 9.060 -11.454 -26.559 1.00 76.75 131 VAL A O 1
ATOM 1070 N N . ASP A 1 132 ? 10.373 -10.867 -28.316 1.00 77.38 132 ASP A N 1
ATOM 1071 C CA . ASP A 1 132 ? 9.557 -11.453 -29.386 1.00 77.38 132 ASP A CA 1
ATOM 1072 C C . ASP A 1 132 ? 10.342 -11.552 -30.703 1.00 77.38 132 ASP A C 1
ATOM 1074 O O . ASP A 1 132 ? 10.962 -10.581 -31.135 1.00 77.38 132 ASP A O 1
ATOM 1078 N N . ASP A 1 133 ? 10.256 -12.710 -31.358 1.00 72.75 133 ASP A N 1
ATOM 1079 C CA . ASP A 1 133 ? 10.879 -12.984 -32.657 1.00 72.75 133 ASP A CA 1
ATOM 1080 C C . ASP A 1 133 ? 10.171 -12.247 -33.817 1.00 72.75 133 ASP A C 1
ATOM 1082 O O . ASP A 1 133 ? 10.716 -12.144 -34.917 1.00 72.75 133 ASP A O 1
ATOM 1086 N N . PHE A 1 134 ? 8.947 -11.745 -33.598 1.00 80.00 134 PHE A N 1
ATOM 1087 C CA . PHE A 1 134 ? 8.143 -11.046 -34.610 1.00 80.00 134 PHE A CA 1
ATOM 1088 C C . PHE A 1 134 ? 8.209 -9.515 -34.531 1.00 80.00 134 PHE A C 1
ATOM 1090 O O . PHE A 1 134 ? 7.576 -8.841 -35.351 1.00 80.00 134 PHE A O 1
ATOM 1097 N N . LEU A 1 135 ? 8.951 -8.945 -33.574 1.00 87.56 135 LEU A N 1
ATOM 1098 C CA . LEU A 1 135 ? 9.125 -7.497 -33.481 1.00 87.56 135 LEU A CA 1
ATOM 1099 C C . LEU A 1 135 ? 9.866 -6.976 -34.723 1.00 87.56 135 LEU A C 1
ATOM 1101 O O . LEU A 1 135 ? 10.917 -7.490 -35.093 1.00 87.56 135 LEU A O 1
ATOM 1105 N N . THR A 1 136 ? 9.325 -5.934 -35.356 1.00 90.88 136 THR A N 1
ATOM 1106 C CA . THR A 1 136 ? 9.931 -5.282 -36.530 1.00 90.88 136 THR A CA 1
ATOM 1107 C C . THR A 1 136 ? 10.354 -3.853 -36.200 1.00 90.88 136 THR A C 1
ATOM 1109 O O . THR A 1 136 ? 9.765 -3.231 -35.309 1.00 90.88 136 THR A O 1
ATOM 1112 N N . LEU A 1 137 ? 11.304 -3.284 -36.952 1.00 92.00 137 LEU A N 1
ATOM 1113 C CA . LEU A 1 137 ? 11.713 -1.884 -36.772 1.00 92.00 137 LEU A CA 1
ATOM 1114 C C . LEU A 1 137 ? 10.539 -0.917 -36.982 1.00 92.00 137 LEU A C 1
ATOM 1116 O O . LEU A 1 137 ? 10.427 0.094 -36.290 1.00 92.00 137 LEU A O 1
ATOM 1120 N N . THR A 1 138 ? 9.640 -1.231 -37.919 1.00 91.69 138 THR A N 1
ATOM 1121 C CA . THR A 1 138 ? 8.428 -0.438 -38.169 1.00 91.69 138 THR A CA 1
ATOM 1122 C C . THR A 1 138 ? 7.523 -0.420 -36.943 1.00 91.69 138 THR A C 1
ATOM 1124 O O . THR A 1 138 ? 7.144 0.653 -36.485 1.00 91.69 138 THR A O 1
ATOM 1127 N N . THR A 1 139 ? 7.242 -1.589 -36.363 1.00 91.75 139 THR A N 1
ATOM 1128 C CA . THR A 1 139 ? 6.427 -1.695 -35.146 1.00 91.75 139 THR A CA 1
ATOM 1129 C C . THR A 1 139 ? 7.086 -0.972 -33.977 1.00 91.75 139 THR A C 1
ATOM 1131 O O . THR A 1 139 ? 6.421 -0.218 -33.274 1.00 91.75 139 THR A O 1
ATOM 1134 N N . LEU A 1 140 ? 8.402 -1.135 -33.797 1.00 92.25 140 LEU A N 1
ATOM 1135 C CA . LEU A 1 140 ? 9.148 -0.460 -32.736 1.00 92.25 140 LEU A CA 1
ATOM 1136 C C . LEU A 1 140 ? 9.000 1.065 -32.825 1.00 92.25 140 LEU A C 1
ATOM 1138 O O . LEU A 1 140 ? 8.778 1.726 -31.810 1.00 92.25 140 LEU A O 1
ATOM 1142 N N . ARG A 1 141 ? 9.091 1.627 -34.035 1.00 92.31 141 ARG A N 1
ATOM 1143 C CA . ARG A 1 141 ? 8.968 3.071 -34.289 1.00 92.31 141 ARG A CA 1
ATOM 1144 C C . ARG A 1 141 ? 7.596 3.641 -33.958 1.00 92.31 141 ARG A C 1
ATOM 1146 O O . ARG A 1 141 ? 7.521 4.783 -33.519 1.00 92.31 141 ARG A O 1
ATOM 1153 N N . GLU A 1 142 ? 6.543 2.851 -34.126 1.00 93.56 142 GLU A N 1
ATOM 1154 C CA . GLU A 1 142 ? 5.169 3.247 -33.800 1.00 93.56 142 GLU A CA 1
ATOM 1155 C C . GLU A 1 142 ? 4.879 3.223 -32.290 1.00 93.56 142 GLU A C 1
ATOM 1157 O O . GLU A 1 142 ? 3.966 3.909 -31.830 1.00 93.56 142 GLU A O 1
ATOM 1162 N N . MET A 1 143 ? 5.656 2.467 -31.506 1.00 93.50 143 MET A N 1
ATOM 1163 C CA . MET A 1 143 ? 5.502 2.403 -30.050 1.00 93.50 143 MET A CA 1
ATOM 1164 C C . MET A 1 143 ? 5.947 3.702 -29.376 1.00 93.50 143 MET A C 1
ATOM 1166 O O . MET A 1 143 ? 7.001 4.255 -29.699 1.00 93.50 143 MET A O 1
ATOM 1170 N N . VAL A 1 144 ? 5.196 4.135 -28.362 1.00 94.44 144 VAL A N 1
ATOM 1171 C CA . VAL A 1 144 ? 5.654 5.198 -27.460 1.00 94.44 144 VAL A CA 1
ATOM 1172 C C . VAL A 1 144 ? 6.756 4.674 -26.538 1.00 94.44 144 VAL A C 1
ATOM 1174 O O . VAL A 1 144 ? 6.805 3.487 -26.213 1.00 94.44 144 VAL A O 1
ATOM 1177 N N . ASP A 1 145 ? 7.635 5.559 -26.066 1.00 95.12 145 ASP A N 1
ATOM 1178 C CA . ASP A 1 145 ? 8.805 5.149 -25.275 1.00 95.12 145 ASP A CA 1
ATOM 1179 C C . ASP A 1 145 ? 8.453 4.418 -23.973 1.00 95.12 145 ASP A C 1
ATOM 1181 O O . ASP A 1 145 ? 9.218 3.570 -23.516 1.00 95.12 145 ASP A O 1
ATOM 1185 N N . TYR A 1 146 ? 7.280 4.698 -23.398 1.00 95.44 146 TYR A N 1
ATOM 1186 C CA . TYR A 1 146 ? 6.778 3.959 -22.242 1.00 95.44 146 TYR A CA 1
ATOM 1187 C C . TYR A 1 146 ? 6.516 2.481 -22.568 1.00 95.44 146 TYR A C 1
ATOM 1189 O O . TYR A 1 146 ? 6.959 1.598 -21.835 1.00 95.44 146 TYR A O 1
ATOM 1197 N N . ASP A 1 147 ? 5.854 2.203 -23.692 1.00 94.56 147 ASP A N 1
ATOM 1198 C CA . ASP A 1 147 ? 5.541 0.836 -24.111 1.00 94.56 147 ASP A CA 1
ATOM 1199 C C . ASP A 1 147 ? 6.829 0.079 -24.443 1.00 94.56 147 ASP A C 1
ATOM 1201 O O . ASP A 1 147 ? 6.979 -1.087 -24.083 1.00 94.56 147 ASP A O 1
ATOM 1205 N N . ARG A 1 148 ? 7.809 0.758 -25.058 1.00 94.44 148 ARG A N 1
ATOM 1206 C CA . ARG A 1 148 ? 9.149 0.198 -25.302 1.00 94.44 148 ARG A CA 1
ATOM 1207 C C . ARG A 1 148 ? 9.840 -0.186 -23.992 1.00 94.44 148 ARG A C 1
ATOM 1209 O O . ARG A 1 148 ? 10.378 -1.287 -23.886 1.00 94.44 148 ARG A O 1
ATOM 1216 N N . LEU A 1 149 ? 9.795 0.689 -22.986 1.00 95.56 149 LEU A N 1
ATOM 1217 C CA . LEU A 1 149 ? 10.353 0.439 -21.654 1.00 95.56 149 LEU A CA 1
ATOM 1218 C C . LEU A 1 149 ? 9.697 -0.766 -20.970 1.00 95.56 149 LEU A C 1
ATOM 1220 O O . LEU A 1 149 ? 10.389 -1.616 -20.404 1.00 95.56 149 LEU A O 1
ATOM 1224 N N . GLU A 1 150 ? 8.367 -0.848 -21.024 1.00 94.44 150 GLU A N 1
ATOM 1225 C CA . GLU A 1 150 ? 7.629 -1.983 -20.477 1.00 94.44 150 GLU A CA 1
ATOM 1226 C C . GLU A 1 150 ? 8.003 -3.284 -21.190 1.00 94.44 150 GLU A C 1
ATOM 1228 O O . GLU A 1 150 ? 8.249 -4.303 -20.537 1.00 94.44 150 GLU A O 1
ATOM 1233 N N . TYR A 1 151 ? 8.122 -3.234 -22.514 1.00 92.19 151 TYR A N 1
ATOM 1234 C CA . TYR A 1 151 ? 8.461 -4.387 -23.331 1.00 92.19 151 TYR A CA 1
ATOM 1235 C C . TYR A 1 151 ? 9.870 -4.912 -23.039 1.00 92.19 151 TYR A C 1
ATOM 1237 O O . TYR A 1 151 ? 10.023 -6.108 -22.779 1.00 92.19 151 TYR A O 1
ATOM 1245 N N . ILE A 1 152 ? 10.866 -4.019 -22.945 1.00 93.75 152 ILE A N 1
ATOM 1246 C CA . ILE A 1 152 ? 12.253 -4.337 -22.554 1.00 93.75 152 ILE A CA 1
ATOM 1247 C C . ILE A 1 152 ? 12.297 -5.116 -21.234 1.00 93.75 152 ILE A C 1
ATOM 1249 O O . ILE A 1 152 ? 13.043 -6.085 -21.089 1.00 93.75 152 ILE A O 1
ATOM 1253 N N . MET A 1 153 ? 11.490 -4.712 -20.253 1.00 94.56 153 MET A N 1
ATOM 1254 C CA . MET A 1 153 ? 11.511 -5.320 -18.921 1.00 94.56 153 MET A CA 1
ATOM 1255 C C . MET A 1 153 ? 10.589 -6.537 -18.778 1.00 94.56 153 MET A C 1
ATOM 1257 O O . MET A 1 153 ? 10.676 -7.237 -17.768 1.00 94.56 153 MET A O 1
ATOM 1261 N N . SER A 1 154 ? 9.743 -6.829 -19.770 1.00 91.62 154 SER A N 1
ATOM 1262 C CA . SER A 1 154 ? 8.678 -7.839 -19.678 1.00 91.62 154 SER A CA 1
ATOM 1263 C C . SER A 1 154 ? 9.174 -9.282 -19.508 1.00 91.62 154 SER A C 1
ATOM 1265 O O . SER A 1 154 ? 8.519 -10.080 -18.838 1.00 91.62 154 SER A O 1
ATOM 1267 N N . LYS A 1 155 ? 10.338 -9.626 -20.076 1.00 89.12 155 LYS A N 1
ATOM 1268 C CA . LYS A 1 155 ? 10.959 -10.963 -19.966 1.00 89.12 155 LYS A CA 1
ATOM 1269 C C . LYS A 1 155 ? 12.009 -11.064 -18.864 1.00 89.12 155 LYS A C 1
ATOM 1271 O O . LYS A 1 155 ? 12.634 -12.109 -18.689 1.00 89.12 155 LYS A O 1
ATOM 1276 N N . SER A 1 156 ? 12.224 -9.985 -18.117 1.00 93.12 156 SER A N 1
ATOM 1277 C CA . SER A 1 156 ? 13.202 -9.976 -17.039 1.00 93.12 156 SER A CA 1
ATOM 1278 C C . SER A 1 156 ? 12.733 -10.881 -15.899 1.00 93.12 156 SER A C 1
ATOM 1280 O O . SER A 1 156 ? 11.701 -10.630 -15.279 1.00 93.12 156 SER A O 1
ATOM 1282 N N . SER A 1 157 ? 13.495 -11.938 -15.612 1.00 91.12 157 SER A N 1
ATOM 1283 C CA . SER A 1 157 ? 13.207 -12.821 -14.483 1.00 91.12 157 SER A CA 1
ATOM 1284 C C . SER A 1 157 ? 13.457 -12.117 -13.155 1.00 91.12 157 SER A C 1
ATOM 1286 O O . SER A 1 157 ? 14.257 -11.183 -13.055 1.00 91.12 157 SER A O 1
ATOM 1288 N N . ASP A 1 158 ? 12.813 -12.609 -12.100 1.00 89.56 158 ASP A N 1
ATOM 1289 C CA . ASP A 1 158 ? 12.921 -12.007 -10.780 1.00 89.56 158 ASP A CA 1
ATOM 1290 C C . ASP A 1 158 ? 14.365 -11.927 -10.258 1.00 89.56 158 ASP A C 1
ATOM 1292 O O . ASP A 1 158 ? 14.737 -10.926 -9.642 1.00 89.56 158 ASP A O 1
ATOM 1296 N N . GLU A 1 159 ? 15.181 -12.947 -10.512 1.00 90.69 159 GLU A N 1
ATOM 1297 C CA . GLU A 1 159 ? 16.573 -13.012 -10.054 1.00 90.69 159 GLU A CA 1
ATOM 1298 C C . GLU A 1 159 ? 17.483 -12.057 -10.832 1.00 90.69 159 GLU A C 1
ATOM 1300 O O . GLU A 1 159 ? 18.343 -11.390 -10.257 1.00 90.69 159 GLU A O 1
ATOM 1305 N N . MET A 1 160 ? 17.276 -11.963 -12.147 1.00 92.88 160 MET A N 1
ATOM 1306 C CA . MET A 1 160 ? 18.099 -11.135 -13.029 1.00 92.88 160 MET A CA 1
ATOM 1307 C C . MET A 1 160 ? 17.636 -9.682 -13.077 1.00 92.88 160 MET A C 1
ATOM 1309 O O . MET A 1 160 ? 18.369 -8.831 -13.582 1.00 92.88 160 MET A O 1
ATOM 1313 N N . TYR A 1 161 ? 16.475 -9.372 -12.499 1.00 94.88 161 TYR A N 1
ATOM 1314 C CA . TYR A 1 161 ? 15.870 -8.049 -12.540 1.00 94.88 161 TYR A CA 1
ATOM 1315 C C . TYR A 1 161 ? 16.837 -6.914 -12.165 1.00 94.88 161 TYR A C 1
ATOM 1317 O O . TYR A 1 161 ? 16.995 -6.009 -12.981 1.00 94.88 161 TYR A O 1
ATOM 1325 N N . PRO A 1 162 ? 17.587 -6.955 -11.039 1.00 92.81 162 PRO A N 1
ATOM 1326 C CA . PRO A 1 162 ? 18.513 -5.871 -10.686 1.00 92.81 162 PRO A CA 1
ATOM 1327 C C . PRO A 1 162 ? 19.637 -5.659 -11.710 1.00 92.81 162 PRO A C 1
ATOM 1329 O O . PRO A 1 162 ? 20.086 -4.536 -11.944 1.00 92.81 162 PRO A O 1
ATOM 1332 N N . LYS A 1 163 ? 20.100 -6.743 -12.339 1.00 93.12 163 LYS A N 1
ATOM 1333 C CA . LYS A 1 163 ? 21.133 -6.696 -13.378 1.00 93.12 163 LYS A CA 1
ATOM 1334 C C . LYS A 1 163 ? 20.565 -6.147 -14.687 1.00 93.12 163 LYS A C 1
ATOM 1336 O O . LYS A 1 163 ? 21.204 -5.308 -15.319 1.00 93.12 163 LYS A O 1
ATOM 1341 N N . ASN A 1 164 ? 19.358 -6.568 -15.045 1.00 94.75 164 ASN A N 1
ATOM 1342 C CA . ASN A 1 164 ? 18.650 -6.138 -16.246 1.00 94.75 164 ASN A CA 1
ATOM 1343 C C . ASN A 1 164 ? 18.192 -4.675 -16.159 1.00 94.75 164 ASN A C 1
ATOM 1345 O O . ASN A 1 164 ? 18.218 -3.981 -17.166 1.00 94.75 164 ASN A O 1
ATOM 1349 N N . LEU A 1 165 ? 17.911 -4.143 -14.963 1.00 94.75 165 LEU A N 1
ATOM 1350 C CA . LEU A 1 165 ? 17.711 -2.700 -14.778 1.00 94.75 165 LEU A CA 1
ATOM 1351 C C . LEU A 1 165 ? 18.912 -1.896 -15.301 1.00 94.75 165 LEU A C 1
ATOM 1353 O O . LEU A 1 165 ? 18.751 -0.916 -16.018 1.00 94.75 165 LEU A O 1
ATOM 1357 N N . ARG A 1 166 ? 20.135 -2.332 -14.985 1.00 92.31 166 ARG A N 1
ATOM 1358 C CA . ARG A 1 166 ? 21.365 -1.628 -15.388 1.00 92.31 166 ARG A CA 1
ATOM 1359 C C . ARG A 1 166 ? 21.747 -1.863 -16.840 1.00 92.31 166 ARG A C 1
ATOM 1361 O O . ARG A 1 166 ? 22.345 -0.985 -17.446 1.00 92.31 166 ARG A O 1
ATOM 1368 N N . ARG A 1 167 ? 21.478 -3.061 -17.358 1.00 92.81 167 ARG A N 1
ATOM 1369 C CA . ARG A 1 167 ? 21.850 -3.447 -18.724 1.00 92.81 167 ARG A CA 1
ATOM 1370 C C . ARG A 1 167 ? 20.841 -2.982 -19.762 1.00 92.81 167 ARG A C 1
ATOM 1372 O O . ARG A 1 167 ? 21.244 -2.614 -20.852 1.00 92.81 167 ARG A O 1
ATOM 1379 N N . TRP A 1 168 ? 19.558 -2.995 -19.420 1.00 94.56 168 TRP A N 1
ATOM 1380 C CA . TRP A 1 168 ? 18.484 -2.795 -20.386 1.00 94.56 168 TRP A CA 1
ATOM 1381 C C . TRP A 1 168 ? 17.772 -1.464 -20.160 1.00 94.56 168 TRP A C 1
ATOM 1383 O O . TRP A 1 168 ? 17.779 -0.599 -21.031 1.00 94.56 168 TRP A O 1
ATOM 1393 N N . MET A 1 169 ? 17.224 -1.258 -18.959 1.00 95.38 169 MET A N 1
ATOM 1394 C CA . MET A 1 169 ? 16.439 -0.062 -18.644 1.00 95.38 169 MET A CA 1
ATOM 1395 C C . MET A 1 169 ? 17.286 1.215 -18.649 1.00 95.38 169 MET A C 1
ATOM 1397 O O . MET A 1 169 ? 16.934 2.169 -19.334 1.00 95.38 169 MET A O 1
ATOM 1401 N N . VAL A 1 170 ? 18.401 1.254 -17.912 1.00 94.44 170 VAL A N 1
ATOM 1402 C CA . VAL A 1 170 ? 19.222 2.473 -17.786 1.00 94.44 170 VAL A CA 1
ATOM 1403 C C . VAL A 1 170 ? 19.750 2.959 -19.147 1.00 94.44 170 VAL A C 1
ATOM 1405 O O . VAL A 1 170 ? 19.564 4.141 -19.435 1.00 94.44 170 VAL A O 1
ATOM 1408 N N . PRO A 1 171 ? 20.337 2.113 -20.020 1.00 93.38 171 PRO A N 1
ATOM 1409 C CA . PRO A 1 171 ? 20.808 2.567 -21.330 1.00 93.38 171 PRO A CA 1
ATOM 1410 C C . PRO A 1 171 ? 19.678 3.019 -22.256 1.00 93.38 171 PRO A C 1
ATOM 1412 O O . PRO A 1 171 ? 19.866 3.946 -23.040 1.00 93.38 171 PRO A O 1
ATOM 1415 N N . PHE A 1 172 ? 18.499 2.393 -22.172 1.00 94.75 172 PHE A N 1
ATOM 1416 C CA . PHE A 1 172 ? 17.321 2.856 -22.904 1.00 94.75 172 PHE A CA 1
ATOM 1417 C C . PHE A 1 172 ? 16.879 4.246 -22.426 1.00 94.75 172 PHE A C 1
ATOM 1419 O O . PHE A 1 172 ? 16.778 5.167 -23.231 1.00 94.75 172 PHE A O 1
ATOM 1426 N N . LEU A 1 173 ? 16.721 4.441 -21.114 1.00 95.81 173 LEU A N 1
ATOM 1427 C CA . LEU A 1 173 ? 16.325 5.731 -20.544 1.00 95.81 173 LEU A CA 1
ATOM 1428 C C . LEU A 1 173 ? 17.348 6.843 -20.838 1.00 95.81 173 LEU A C 1
ATOM 1430 O O . LEU A 1 173 ? 16.960 7.975 -21.109 1.00 95.81 173 LEU A O 1
ATOM 1434 N N . GLN A 1 174 ? 18.650 6.533 -20.816 1.00 94.06 174 GLN A N 1
ATOM 1435 C CA . GLN A 1 174 ? 19.710 7.483 -21.180 1.00 94.06 174 GLN A CA 1
ATOM 1436 C C . GLN A 1 174 ? 19.617 7.932 -22.641 1.00 94.06 174 GLN A C 1
ATOM 1438 O O . GLN A 1 174 ? 19.887 9.094 -22.932 1.00 94.06 174 GLN A O 1
ATOM 1443 N N . ARG A 1 175 ? 19.221 7.039 -23.555 1.00 91.81 175 ARG A N 1
ATOM 1444 C CA . ARG A 1 175 ? 18.965 7.402 -24.955 1.00 91.81 175 ARG A CA 1
ATOM 1445 C C . ARG A 1 175 ? 17.732 8.287 -25.093 1.00 91.81 175 ARG A C 1
ATOM 1447 O O . ARG A 1 175 ? 17.787 9.280 -25.811 1.00 91.81 175 ARG A O 1
ATOM 1454 N N . CYS A 1 176 ? 16.655 7.988 -24.369 1.00 93.75 176 CYS A N 1
ATOM 1455 C CA . CYS A 1 176 ? 15.476 8.856 -24.357 1.00 93.75 176 CYS A CA 1
ATOM 1456 C C . CYS A 1 176 ? 15.817 10.265 -23.845 1.00 93.75 176 CYS A C 1
ATOM 1458 O O . CYS A 1 176 ? 15.401 11.240 -24.456 1.00 93.75 176 CYS A O 1
ATOM 1460 N N . GLU A 1 177 ? 16.640 10.381 -22.796 1.00 94.38 177 GLU A N 1
ATOM 1461 C CA . GLU A 1 177 ? 17.107 11.670 -22.253 1.00 94.38 177 GLU A CA 1
ATOM 1462 C C . GLU A 1 177 ? 17.906 12.503 -23.268 1.00 94.38 177 GLU A C 1
ATOM 1464 O O . GLU A 1 177 ? 17.832 13.729 -23.271 1.00 94.38 177 GLU A O 1
ATOM 1469 N N . GLN A 1 178 ? 18.674 11.847 -24.146 1.00 92.00 178 GLN A N 1
ATOM 1470 C CA . GLN A 1 178 ? 19.414 12.530 -25.213 1.00 92.00 178 GLN A CA 1
ATOM 1471 C C . GLN A 1 178 ? 18.482 13.124 -26.277 1.00 92.00 178 GLN A C 1
ATOM 1473 O O . GLN A 1 178 ? 18.817 14.153 -26.865 1.00 92.00 178 GLN A O 1
ATOM 1478 N N . LYS A 1 179 ? 17.323 12.493 -26.518 1.00 89.31 179 LYS A N 1
ATOM 1479 C CA . LYS A 1 179 ? 16.306 12.964 -27.472 1.00 89.31 179 LYS A CA 1
ATOM 1480 C C . LYS A 1 179 ? 15.400 14.033 -26.853 1.00 89.31 179 LYS A C 1
ATOM 1482 O O . LYS A 1 179 ? 15.124 15.051 -27.483 1.00 89.31 179 LYS A O 1
ATOM 1487 N N . GLU A 1 180 ? 14.956 13.813 -25.620 1.00 92.94 180 GLU A N 1
ATOM 1488 C CA . GLU A 1 180 ? 14.061 14.698 -24.878 1.00 92.94 180 GLU A CA 1
ATOM 1489 C C . GLU A 1 180 ? 14.594 14.902 -23.445 1.00 92.94 180 GLU A C 1
ATOM 1491 O O . GLU A 1 180 ? 14.635 13.949 -22.662 1.00 92.94 180 GLU A O 1
ATOM 1496 N N . PRO A 1 181 ? 14.963 16.138 -23.053 1.00 93.62 181 PRO A N 1
ATOM 1497 C CA . PRO A 1 181 ? 15.384 16.424 -21.685 1.00 93.62 181 PRO A CA 1
ATOM 1498 C C . PRO A 1 181 ? 14.311 16.033 -20.659 1.00 93.62 181 PRO A C 1
ATOM 1500 O O . PRO A 1 181 ? 13.130 16.317 -20.855 1.00 93.62 181 PRO A O 1
ATOM 1503 N N . LEU A 1 182 ? 14.730 15.465 -19.527 1.00 92.81 182 LEU A N 1
ATOM 1504 C CA . LEU A 1 182 ? 13.896 14.933 -18.437 1.00 92.81 182 LEU A CA 1
ATOM 1505 C C . LEU A 1 182 ? 13.117 13.647 -18.764 1.00 92.81 182 LEU A C 1
ATOM 1507 O O . LEU A 1 182 ? 12.367 13.163 -17.905 1.00 92.81 182 LEU A O 1
ATOM 1511 N N . ALA A 1 183 ? 13.281 13.063 -19.955 1.00 95.38 183 ALA A N 1
ATOM 1512 C CA . ALA A 1 183 ? 12.615 11.816 -20.317 1.00 95.38 183 ALA A CA 1
ATOM 1513 C C . ALA A 1 183 ? 13.013 10.644 -19.411 1.00 95.38 183 ALA A C 1
ATOM 1515 O O . ALA A 1 183 ? 12.152 9.824 -19.090 1.00 95.38 183 ALA A O 1
ATOM 1516 N N . TYR A 1 184 ? 14.265 10.580 -18.938 1.00 95.88 184 TYR A N 1
ATOM 1517 C CA . TYR A 1 184 ? 14.731 9.521 -18.036 1.00 95.88 184 TYR A CA 1
ATOM 1518 C C . TYR A 1 184 ? 13.854 9.447 -16.784 1.00 95.88 184 TYR A C 1
ATOM 1520 O O . TYR A 1 184 ? 13.269 8.409 -16.470 1.00 95.88 184 TYR A O 1
ATOM 1528 N N . ASN A 1 185 ? 13.742 10.577 -16.086 1.00 94.00 185 ASN A N 1
ATOM 1529 C CA . ASN A 1 185 ? 13.037 10.682 -14.814 1.00 94.00 185 ASN A CA 1
ATOM 1530 C C . ASN A 1 185 ? 11.523 10.542 -15.002 1.00 94.00 185 ASN A C 1
ATOM 1532 O O . ASN A 1 185 ? 10.861 9.863 -14.217 1.00 94.00 185 ASN A O 1
ATOM 1536 N N . ARG A 1 186 ? 10.973 11.122 -16.079 1.00 96.12 186 ARG A N 1
ATOM 1537 C CA . ARG A 1 186 ? 9.551 11.007 -16.432 1.00 96.12 186 ARG A CA 1
ATOM 1538 C C . ARG A 1 186 ? 9.147 9.553 -16.681 1.00 96.12 186 ARG A C 1
ATOM 1540 O O . ARG A 1 186 ? 8.248 9.050 -16.013 1.00 96.12 186 ARG A O 1
ATOM 1547 N N . LEU A 1 187 ? 9.841 8.862 -17.587 1.00 97.25 187 LEU A N 1
ATOM 1548 C CA . LEU A 1 187 ? 9.533 7.475 -17.947 1.00 97.25 187 LEU A CA 1
ATOM 1549 C C . LEU A 1 187 ? 9.750 6.518 -16.770 1.00 97.25 187 LEU A C 1
ATOM 1551 O O . LEU A 1 187 ? 8.916 5.646 -16.525 1.00 97.25 187 LEU A O 1
ATOM 1555 N N . LEU A 1 188 ? 10.834 6.696 -16.004 1.00 96.94 188 LEU A N 1
ATOM 1556 C CA . LEU A 1 188 ? 11.098 5.885 -14.816 1.00 96.94 188 LEU A CA 1
ATOM 1557 C C . LEU A 1 188 ? 10.003 6.063 -13.758 1.00 96.94 188 LEU A C 1
ATOM 1559 O O . LEU A 1 188 ? 9.535 5.077 -13.183 1.00 96.94 188 LEU A O 1
ATOM 1563 N N . ARG A 1 189 ? 9.567 7.304 -13.520 1.00 97.19 189 ARG A N 1
ATOM 1564 C CA . ARG A 1 189 ? 8.471 7.617 -12.601 1.00 97.19 189 ARG A CA 1
ATOM 1565 C C . ARG A 1 189 ? 7.171 6.955 -13.038 1.00 97.19 189 ARG A C 1
ATOM 1567 O O . ARG A 1 189 ? 6.567 6.247 -12.235 1.00 97.19 189 ARG A O 1
ATOM 1574 N N . ASP A 1 190 ? 6.770 7.132 -14.292 1.00 97.06 190 ASP A N 1
ATOM 1575 C CA . ASP A 1 190 ? 5.540 6.539 -14.826 1.00 97.06 190 ASP A CA 1
ATOM 1576 C C . ASP A 1 190 ? 5.583 5.005 -14.738 1.00 97.06 190 ASP A C 1
ATOM 1578 O O . ASP A 1 190 ? 4.587 4.358 -14.392 1.00 97.06 190 ASP A O 1
ATOM 1582 N N . PHE A 1 191 ? 6.752 4.404 -14.989 1.00 97.25 191 PHE A N 1
ATOM 1583 C CA . PHE A 1 191 ? 6.950 2.960 -14.893 1.00 97.25 191 PHE A CA 1
ATOM 1584 C C . PHE A 1 191 ? 6.787 2.469 -13.451 1.00 97.25 191 PHE A C 1
ATOM 1586 O O . PHE A 1 191 ? 6.015 1.543 -13.194 1.00 97.25 191 PHE A O 1
ATOM 1593 N N . ILE A 1 192 ? 7.457 3.121 -12.495 1.00 97.38 192 ILE A N 1
ATOM 1594 C CA . ILE A 1 192 ? 7.370 2.782 -11.070 1.00 97.38 192 ILE A CA 1
ATOM 1595 C C . ILE A 1 192 ? 5.934 2.920 -10.563 1.00 97.38 192 ILE A C 1
ATOM 1597 O O . ILE A 1 192 ? 5.442 1.990 -9.929 1.00 97.38 192 ILE A O 1
ATOM 1601 N N . LEU A 1 193 ? 5.256 4.034 -10.855 1.00 96.75 193 LEU A N 1
ATOM 1602 C CA . LEU A 1 193 ? 3.908 4.306 -10.342 1.00 96.75 193 LEU A CA 1
ATOM 1603 C C . LEU A 1 193 ? 2.854 3.361 -10.923 1.00 96.75 193 LEU A C 1
ATOM 1605 O O . LEU A 1 193 ? 1.960 2.904 -10.206 1.00 96.75 193 LEU A O 1
ATOM 1609 N N . THR A 1 194 ? 2.981 3.016 -12.204 1.00 96.38 194 THR A N 1
ATOM 1610 C CA . THR A 1 194 ? 2.075 2.057 -12.845 1.00 96.38 194 THR A CA 1
ATOM 1611 C C . THR A 1 194 ? 2.229 0.670 -12.229 1.00 96.38 194 THR A C 1
ATOM 1613 O O . THR A 1 194 ? 1.231 0.035 -11.887 1.00 96.38 194 THR A O 1
ATOM 1616 N N . LYS A 1 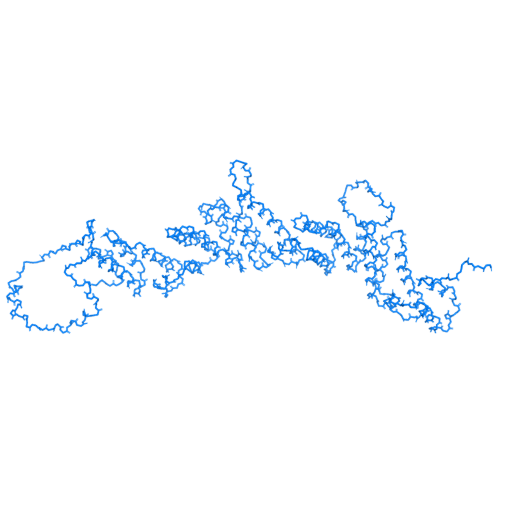195 ? 3.469 0.209 -12.011 1.00 95.12 195 LYS A N 1
ATOM 1617 C CA . LYS A 1 195 ? 3.721 -1.095 -11.378 1.00 95.12 195 LYS A CA 1
ATOM 1618 C C . LYS A 1 195 ? 3.355 -1.094 -9.890 1.00 95.12 195 LYS A C 1
ATOM 1620 O O . LYS A 1 195 ? 2.747 -2.057 -9.425 1.00 95.12 195 LYS A O 1
ATOM 1625 N N . SER A 1 196 ? 3.637 -0.012 -9.156 1.00 96.19 196 SER A N 1
ATOM 1626 C CA . SER A 1 196 ? 3.389 0.073 -7.709 1.00 96.19 196 SER A CA 1
ATOM 1627 C C . SER A 1 196 ? 1.912 0.049 -7.342 1.00 96.19 196 SER A C 1
ATOM 1629 O O . SER A 1 196 ? 1.577 -0.360 -6.234 1.00 96.19 196 SER A O 1
ATOM 1631 N N . ARG A 1 197 ? 1.025 0.471 -8.254 1.00 95.38 197 ARG A N 1
ATOM 1632 C CA . ARG A 1 197 ? -0.426 0.404 -8.052 1.00 95.38 197 ARG A CA 1
ATOM 1633 C C . ARG A 1 197 ? -0.890 -1.026 -7.771 1.00 95.38 197 ARG A C 1
ATOM 1635 O O . ARG A 1 197 ? -1.695 -1.242 -6.866 1.00 95.38 197 ARG A O 1
ATOM 1642 N N . SER A 1 198 ? -0.357 -1.984 -8.532 1.00 93.94 198 SER A N 1
ATOM 1643 C CA . SER A 1 198 ? -0.741 -3.392 -8.465 1.00 93.94 198 SER A CA 1
ATOM 1644 C C . SER A 1 198 ? 0.202 -4.264 -7.643 1.00 93.94 198 SER A C 1
ATOM 1646 O O . SER A 1 198 ? -0.281 -5.210 -7.035 1.00 93.94 198 SER A O 1
ATOM 1648 N N . ASP A 1 199 ? 1.518 -4.023 -7.647 1.00 95.25 199 ASP A N 1
ATOM 1649 C CA . ASP A 1 199 ? 2.479 -4.880 -6.939 1.00 95.25 199 ASP A CA 1
ATOM 1650 C C . ASP A 1 199 ? 3.804 -4.156 -6.632 1.00 95.25 199 ASP A C 1
ATOM 1652 O O . ASP A 1 199 ? 4.483 -3.636 -7.520 1.00 95.25 199 ASP A O 1
ATOM 1656 N N . LEU A 1 200 ? 4.217 -4.171 -5.363 1.00 96.94 200 LEU A N 1
ATOM 1657 C CA . LEU A 1 200 ? 5.475 -3.576 -4.904 1.00 96.94 200 LEU A CA 1
ATOM 1658 C C . LEU A 1 200 ? 6.723 -4.454 -5.119 1.00 96.94 200 LEU A C 1
ATOM 1660 O O . LEU A 1 200 ? 7.834 -3.986 -4.881 1.00 96.94 200 LEU A O 1
ATOM 1664 N N . THR A 1 201 ? 6.594 -5.706 -5.561 1.00 95.75 201 THR A N 1
ATOM 1665 C CA . THR A 1 201 ? 7.699 -6.685 -5.617 1.00 95.75 201 THR A CA 1
ATOM 1666 C C . THR A 1 201 ? 8.813 -6.265 -6.576 1.00 95.75 201 THR A C 1
ATOM 1668 O O . THR A 1 201 ? 9.986 -6.250 -6.199 1.00 95.75 201 THR A O 1
ATOM 1671 N N . LEU A 1 202 ? 8.467 -5.892 -7.812 1.00 94.56 202 LEU A N 1
ATOM 1672 C CA . LEU A 1 202 ? 9.449 -5.423 -8.799 1.00 94.56 202 LEU A CA 1
ATOM 1673 C C . LEU A 1 202 ? 9.931 -4.005 -8.485 1.00 94.56 202 LEU A C 1
ATOM 1675 O O . LEU A 1 202 ? 11.101 -3.684 -8.685 1.00 94.56 202 LEU A O 1
ATOM 1679 N N . VAL A 1 203 ? 9.041 -3.177 -7.939 1.00 96.31 203 VAL A N 1
ATOM 1680 C CA . VAL A 1 203 ? 9.338 -1.802 -7.526 1.00 96.31 203 VAL A CA 1
ATOM 1681 C C . VAL A 1 203 ? 10.382 -1.778 -6.406 1.00 96.31 203 VAL A C 1
ATOM 1683 O O . VAL A 1 203 ? 11.331 -0.998 -6.467 1.00 96.31 203 VAL A O 1
ATOM 1686 N N . LEU A 1 204 ? 10.290 -2.696 -5.438 1.00 97.19 204 LEU A N 1
ATOM 1687 C CA . LEU A 1 204 ? 11.295 -2.866 -4.389 1.00 97.19 204 LEU A CA 1
ATOM 1688 C C . LEU A 1 204 ? 12.694 -3.094 -4.974 1.00 97.19 204 LEU A C 1
ATOM 1690 O O . LEU A 1 204 ? 13.643 -2.464 -4.521 1.00 97.19 204 LEU A O 1
ATOM 1694 N N . LYS A 1 205 ? 12.833 -3.913 -6.023 1.00 95.56 205 LYS A N 1
ATOM 1695 C CA . LYS A 1 205 ? 14.140 -4.188 -6.651 1.00 95.56 205 LYS A CA 1
ATOM 1696 C C . LYS A 1 205 ? 14.757 -2.947 -7.298 1.00 95.56 205 LYS A C 1
ATOM 1698 O O . LYS A 1 205 ? 15.984 -2.811 -7.321 1.00 95.56 205 LYS A O 1
ATOM 1703 N N . ILE A 1 206 ? 13.926 -2.033 -7.808 1.00 96.19 206 ILE A N 1
ATOM 1704 C CA . ILE A 1 206 ? 14.374 -0.743 -8.355 1.00 96.19 206 ILE A CA 1
ATOM 1705 C C . ILE A 1 206 ? 14.930 0.135 -7.230 1.00 96.19 206 ILE A C 1
ATOM 1707 O O . ILE A 1 206 ? 16.027 0.684 -7.363 1.00 96.19 206 ILE A O 1
ATOM 1711 N N . PHE A 1 207 ? 14.221 0.214 -6.102 1.00 96.62 207 PHE A N 1
ATOM 1712 C CA . PHE A 1 207 ? 14.665 0.981 -4.937 1.00 96.62 207 PHE A CA 1
ATOM 1713 C C . PHE A 1 207 ? 15.904 0.379 -4.267 1.00 96.62 207 PHE A C 1
ATOM 1715 O O . PHE A 1 207 ? 16.838 1.109 -3.943 1.00 96.62 207 PHE A O 1
ATOM 1722 N N . GLU A 1 208 ? 15.992 -0.947 -4.154 1.00 94.94 208 GLU A N 1
ATOM 1723 C CA . GLU A 1 208 ? 17.191 -1.636 -3.665 1.00 94.94 208 GLU A CA 1
ATOM 1724 C C . GLU A 1 208 ? 18.412 -1.363 -4.554 1.00 94.94 208 GLU A C 1
ATOM 1726 O O . GLU A 1 208 ? 19.518 -1.163 -4.048 1.00 94.94 208 GLU A O 1
ATOM 1731 N N . SER A 1 209 ? 18.204 -1.277 -5.872 1.00 92.75 209 SER A N 1
ATOM 1732 C CA . SER A 1 209 ? 19.238 -0.919 -6.855 1.00 92.75 209 SER A CA 1
ATOM 1733 C C . SER A 1 209 ? 19.589 0.574 -6.869 1.00 92.75 209 SER A C 1
ATOM 1735 O O . SER A 1 209 ? 20.501 0.976 -7.597 1.00 92.75 209 SER A O 1
ATOM 1737 N N . SER A 1 210 ? 18.881 1.383 -6.077 1.00 93.94 210 SER A N 1
ATOM 1738 C CA . SER A 1 210 ? 19.027 2.839 -5.993 1.00 93.94 210 SER A CA 1
ATOM 1739 C C . SER A 1 210 ? 19.386 3.325 -4.587 1.00 93.94 210 SER A C 1
ATOM 1741 O O . SER A 1 210 ? 19.287 4.516 -4.303 1.00 93.94 210 SER A O 1
ATOM 1743 N N . LYS A 1 211 ? 19.808 2.422 -3.693 1.00 91.25 211 LYS A N 1
ATOM 1744 C CA . LYS A 1 211 ? 20.258 2.804 -2.351 1.00 91.25 211 LYS A CA 1
ATOM 1745 C C . LYS A 1 211 ? 21.476 3.744 -2.418 1.00 91.25 211 LYS A C 1
ATOM 1747 O O . LYS A 1 211 ? 22.309 3.595 -3.314 1.00 91.25 211 LYS A O 1
ATOM 1752 N N . PRO A 1 212 ? 21.666 4.644 -1.435 1.00 83.00 212 PRO A N 1
ATOM 1753 C CA . PRO A 1 212 ? 22.759 5.626 -1.450 1.00 83.00 212 PRO A CA 1
ATOM 1754 C C . PRO A 1 212 ? 24.178 5.037 -1.493 1.00 83.00 212 PRO A C 1
ATOM 1756 O O . PRO A 1 212 ? 25.118 5.718 -1.885 1.00 83.00 212 PRO A O 1
ATOM 1759 N N . ASN A 1 213 ? 24.351 3.787 -1.061 1.00 84.88 213 ASN A N 1
ATOM 1760 C CA . ASN A 1 213 ? 25.632 3.077 -1.037 1.00 84.88 213 ASN A CA 1
ATOM 1761 C C . ASN A 1 213 ? 25.926 2.289 -2.326 1.00 84.88 213 ASN A C 1
ATOM 1763 O O . ASN A 1 213 ? 26.940 1.596 -2.401 1.00 84.88 213 ASN A O 1
ATOM 1767 N N . VAL A 1 214 ? 25.033 2.342 -3.313 1.00 87.75 214 VAL A N 1
ATOM 1768 C CA . VAL A 1 214 ? 25.158 1.601 -4.564 1.00 87.75 214 VAL A CA 1
ATOM 1769 C C . VAL A 1 214 ? 25.883 2.449 -5.604 1.00 87.75 214 VAL A C 1
ATOM 1771 O O . VAL A 1 214 ? 25.523 3.596 -5.855 1.00 87.75 214 VAL A O 1
ATOM 1774 N N . ASN A 1 215 ? 26.885 1.863 -6.260 1.00 82.06 215 ASN A N 1
ATOM 1775 C CA . ASN A 1 215 ? 27.576 2.515 -7.370 1.00 82.06 215 ASN A CA 1
ATOM 1776 C C . ASN A 1 215 ? 26.629 2.651 -8.575 1.00 82.06 215 ASN A C 1
ATOM 1778 O O . ASN A 1 215 ? 26.008 1.669 -8.991 1.00 82.06 215 ASN A O 1
ATOM 1782 N N . SER A 1 216 ? 26.537 3.860 -9.138 1.00 85.56 216 SER A N 1
ATOM 1783 C CA . SER A 1 216 ? 25.673 4.199 -10.284 1.00 85.56 216 SER A CA 1
ATOM 1784 C C . SER A 1 216 ? 24.207 3.776 -10.072 1.00 85.56 216 SER A C 1
ATOM 1786 O O . SER A 1 216 ? 23.749 2.829 -10.713 1.00 85.56 216 SER A O 1
ATOM 1788 N N . PRO A 1 217 ? 23.471 4.394 -9.135 1.00 91.12 217 PRO A N 1
ATOM 1789 C CA . PRO A 1 217 ? 22.089 4.017 -8.837 1.00 91.12 217 PRO A CA 1
ATOM 1790 C C . PRO A 1 217 ? 21.152 4.273 -10.031 1.00 91.12 217 PRO A C 1
ATOM 1792 O O . PRO A 1 217 ? 21.411 5.154 -10.850 1.00 91.12 217 PRO A O 1
ATOM 1795 N N . VAL A 1 218 ? 20.060 3.500 -10.127 1.00 93.00 218 VAL A N 1
ATOM 1796 C CA . VAL A 1 218 ? 19.046 3.687 -11.187 1.00 93.00 218 VAL A CA 1
ATOM 1797 C C . VAL A 1 218 ? 18.335 5.029 -11.002 1.00 93.00 218 VAL A C 1
ATOM 1799 O O . VAL A 1 218 ? 18.181 5.777 -11.963 1.00 93.00 218 VAL A O 1
ATOM 1802 N N . ILE A 1 219 ? 17.959 5.363 -9.766 1.00 94.06 219 ILE A N 1
ATOM 1803 C CA . ILE A 1 219 ? 17.487 6.699 -9.391 1.00 94.06 219 ILE A CA 1
ATOM 1804 C C . ILE A 1 219 ? 18.689 7.497 -8.885 1.00 94.06 219 ILE A C 1
ATOM 1806 O O . ILE A 1 219 ? 19.285 7.152 -7.866 1.00 94.06 219 ILE A O 1
ATOM 1810 N N . GLN A 1 220 ? 19.066 8.549 -9.609 1.00 88.44 220 GLN A N 1
ATOM 1811 C CA . GLN A 1 220 ? 20.317 9.270 -9.357 1.00 88.44 220 GLN A CA 1
ATOM 1812 C C . GLN A 1 220 ? 20.205 10.276 -8.208 1.00 88.44 220 GLN A C 1
ATOM 1814 O O . GLN A 1 220 ? 21.144 10.439 -7.429 1.00 88.44 220 GLN A O 1
ATOM 1819 N N . SER A 1 221 ? 19.059 10.952 -8.093 1.00 90.19 221 SER A N 1
ATOM 1820 C CA . SER A 1 221 ? 18.836 11.979 -7.077 1.00 90.19 221 SER A CA 1
ATOM 1821 C C . SER A 1 221 ? 18.201 11.408 -5.808 1.00 90.19 221 SER A C 1
ATOM 1823 O O . SER A 1 221 ? 17.220 10.667 -5.859 1.00 90.19 221 SER A O 1
ATOM 1825 N N . GLN A 1 222 ? 18.702 11.828 -4.643 1.00 89.25 222 GLN A N 1
ATOM 1826 C CA . GLN A 1 222 ? 18.105 11.481 -3.350 1.00 89.25 222 GLN A CA 1
ATOM 1827 C C . GLN A 1 222 ? 16.707 12.088 -3.167 1.00 89.25 222 GLN A C 1
ATOM 1829 O O . GLN A 1 222 ? 15.833 11.442 -2.592 1.00 89.25 222 GLN A O 1
ATOM 1834 N N . THR A 1 223 ? 16.473 13.307 -3.667 1.00 91.25 223 THR A N 1
ATOM 1835 C CA . THR A 1 223 ? 15.149 13.947 -3.585 1.00 91.25 223 THR A CA 1
ATOM 1836 C C . THR A 1 223 ? 14.128 13.207 -4.439 1.00 91.25 223 THR A C 1
ATOM 1838 O O . THR A 1 223 ? 13.000 12.973 -4.009 1.00 91.25 223 THR A O 1
ATOM 1841 N N . GLU A 1 224 ? 14.547 12.751 -5.616 1.00 92.75 224 GLU A N 1
ATOM 1842 C CA . GLU A 1 224 ? 13.714 11.948 -6.502 1.00 92.75 224 GLU A CA 1
ATOM 1843 C C . GLU A 1 224 ? 13.428 10.565 -5.916 1.00 92.75 224 GLU A C 1
ATOM 1845 O O . GLU A 1 224 ? 12.284 10.120 -5.944 1.00 92.75 224 GLU A O 1
ATOM 1850 N N . LEU A 1 225 ? 14.426 9.923 -5.299 1.00 94.81 225 LEU A N 1
ATOM 1851 C CA . LEU A 1 225 ? 14.244 8.662 -4.583 1.00 94.81 225 LEU A CA 1
ATOM 1852 C C . LEU A 1 225 ? 13.181 8.790 -3.481 1.00 94.81 225 LEU A C 1
ATOM 1854 O O . LEU A 1 225 ? 12.265 7.971 -3.425 1.00 94.81 225 LEU A O 1
ATOM 1858 N N . MET A 1 226 ? 13.261 9.831 -2.643 1.00 94.94 226 MET A N 1
ATOM 1859 C CA . MET A 1 226 ? 12.255 10.094 -1.604 1.00 94.94 226 MET A CA 1
ATOM 1860 C C . MET A 1 226 ? 10.864 10.325 -2.200 1.00 94.94 226 MET A C 1
ATOM 1862 O O . MET A 1 226 ? 9.892 9.729 -1.736 1.00 94.94 226 MET A O 1
ATOM 1866 N N . SER A 1 227 ? 10.775 11.153 -3.242 1.00 95.94 227 SER A N 1
ATOM 1867 C CA . SER A 1 227 ? 9.521 11.455 -3.940 1.00 95.94 227 SER A CA 1
ATOM 1868 C C . SER A 1 227 ? 8.870 10.191 -4.519 1.00 95.94 227 SER A C 1
ATOM 1870 O O . SER A 1 227 ? 7.711 9.898 -4.236 1.00 95.94 227 SER A O 1
ATOM 1872 N N . LEU A 1 228 ? 9.636 9.368 -5.241 1.00 97.06 228 LEU A N 1
ATOM 1873 C CA . LEU A 1 228 ? 9.152 8.122 -5.837 1.00 97.06 228 LEU A CA 1
ATOM 1874 C C . LEU A 1 228 ? 8.741 7.085 -4.789 1.00 97.06 228 LEU A C 1
ATOM 1876 O O . LEU A 1 228 ? 7.749 6.383 -4.986 1.00 97.06 228 LEU A O 1
ATOM 1880 N N . VAL A 1 229 ? 9.463 6.975 -3.669 1.00 97.38 229 VAL A N 1
ATOM 1881 C CA . VAL A 1 229 ? 9.058 6.095 -2.561 1.00 97.38 229 VAL A CA 1
ATOM 1882 C C . VAL A 1 229 ? 7.731 6.556 -1.964 1.00 97.38 229 VAL A C 1
ATOM 1884 O O . VAL A 1 229 ? 6.826 5.740 -1.803 1.00 97.38 229 VAL A O 1
ATOM 1887 N N . LEU A 1 230 ? 7.578 7.853 -1.682 1.00 97.38 230 LEU A N 1
ATOM 1888 C CA . LEU A 1 230 ? 6.324 8.403 -1.164 1.00 97.38 230 LEU A CA 1
ATOM 1889 C C . LEU A 1 230 ? 5.163 8.103 -2.117 1.00 97.38 230 LEU A C 1
ATOM 1891 O O . LEU A 1 230 ? 4.156 7.526 -1.704 1.00 97.38 230 LEU A O 1
ATOM 1895 N N . ASP A 1 231 ? 5.317 8.439 -3.395 1.00 97.31 231 ASP A N 1
ATOM 1896 C CA . ASP A 1 231 ? 4.251 8.275 -4.377 1.00 97.31 231 ASP A CA 1
ATOM 1897 C C . ASP A 1 231 ? 3.925 6.802 -4.638 1.00 97.31 231 ASP A C 1
ATOM 1899 O O . ASP A 1 231 ? 2.751 6.437 -4.677 1.00 97.31 231 ASP A O 1
ATOM 1903 N N . SER A 1 232 ? 4.929 5.926 -4.745 1.00 97.31 232 SER A N 1
ATOM 1904 C CA . SER A 1 232 ? 4.704 4.491 -4.975 1.00 97.31 232 SER A CA 1
ATOM 1905 C C . SER A 1 232 ? 3.957 3.824 -3.819 1.00 97.31 232 SER A C 1
ATOM 1907 O O . SER A 1 232 ? 3.023 3.052 -4.048 1.00 97.31 232 SER A O 1
ATOM 1909 N N . LEU A 1 233 ? 4.308 4.158 -2.574 1.00 97.69 233 LEU A N 1
ATOM 1910 C CA . LEU A 1 233 ? 3.677 3.585 -1.386 1.00 97.69 233 LEU A CA 1
ATOM 1911 C C . LEU A 1 233 ? 2.266 4.129 -1.138 1.00 97.69 233 LEU A C 1
ATOM 1913 O O . LEU A 1 233 ? 1.398 3.371 -0.702 1.00 97.69 233 LEU A O 1
ATOM 1917 N N . TYR A 1 234 ? 2.006 5.404 -1.445 1.00 97.31 234 TYR A N 1
ATOM 1918 C CA . TYR A 1 234 ? 0.655 5.971 -1.372 1.00 97.31 234 TYR A CA 1
ATOM 1919 C C . TYR A 1 234 ? -0.225 5.630 -2.583 1.00 97.31 234 TYR A C 1
ATOM 1921 O O . TYR A 1 234 ? -1.439 5.751 -2.480 1.00 97.31 234 TYR A O 1
ATOM 1929 N N . THR A 1 235 ? 0.338 5.182 -3.707 1.00 96.44 235 THR A N 1
ATOM 1930 C CA . THR A 1 235 ? -0.441 4.752 -4.888 1.00 96.44 235 THR A CA 1
ATOM 1931 C C . THR A 1 235 ? -0.821 3.268 -4.831 1.00 96.44 235 THR A C 1
ATOM 1933 O O . THR A 1 235 ? -1.723 2.831 -5.542 1.00 96.44 235 THR A O 1
ATOM 1936 N N . CYS A 1 236 ? -0.153 2.473 -3.991 1.00 96.25 236 CYS A N 1
ATOM 1937 C CA . CYS A 1 236 ? -0.416 1.041 -3.876 1.00 96.25 236 CYS A CA 1
ATOM 1938 C C . CYS A 1 236 ? -1.837 0.754 -3.353 1.00 96.25 236 CYS A C 1
ATOM 1940 O O . CYS A 1 236 ? -2.197 1.122 -2.231 1.00 96.25 236 CYS A O 1
ATOM 1942 N N . GLU A 1 237 ? -2.637 0.052 -4.162 1.00 94.81 237 GLU A N 1
ATOM 1943 C CA . GLU A 1 237 ? -4.025 -0.305 -3.830 1.00 94.81 237 GLU A CA 1
ATOM 1944 C C . GLU A 1 237 ? -4.115 -1.590 -2.989 1.00 94.81 237 GLU A C 1
ATOM 1946 O O . GLU A 1 237 ? -5.138 -1.865 -2.355 1.00 94.81 237 GLU A O 1
ATOM 1951 N N . ARG A 1 238 ? -3.036 -2.379 -2.940 1.00 94.00 238 ARG A N 1
ATOM 1952 C CA . ARG A 1 238 ? -2.967 -3.618 -2.159 1.00 94.00 238 ARG A CA 1
ATOM 1953 C C . ARG A 1 238 ? -2.748 -3.347 -0.676 1.00 94.00 238 ARG A C 1
ATOM 1955 O O . ARG A 1 238 ? -1.890 -2.563 -0.282 1.00 94.00 238 ARG A O 1
ATOM 1962 N N . ASN A 1 239 ? -3.480 -4.066 0.173 1.00 93.00 239 ASN A N 1
ATOM 1963 C CA . ASN A 1 239 ? -3.411 -3.934 1.634 1.00 93.00 239 ASN A CA 1
ATOM 1964 C C . ASN A 1 239 ? -2.642 -5.074 2.332 1.00 93.00 239 ASN A C 1
ATOM 1966 O O . ASN A 1 239 ? -2.601 -5.121 3.560 1.00 93.00 239 ASN A O 1
ATOM 1970 N N . ASP A 1 240 ? -2.026 -5.978 1.568 1.00 94.12 240 ASP A N 1
ATOM 1971 C CA . ASP A 1 240 ? -1.337 -7.176 2.060 1.00 94.12 240 ASP A CA 1
ATOM 1972 C C . ASP A 1 240 ? 0.190 -7.149 1.852 1.00 94.12 240 ASP A C 1
ATOM 1974 O O . ASP A 1 240 ? 0.886 -8.083 2.240 1.00 94.12 240 ASP A O 1
ATOM 1978 N N . GLN A 1 241 ? 0.738 -6.057 1.307 1.00 94.94 241 GLN A N 1
ATOM 1979 C CA . GLN A 1 241 ? 2.165 -5.918 0.979 1.00 94.94 241 GLN A CA 1
ATOM 1980 C C . GLN A 1 241 ? 2.962 -5.055 1.977 1.00 94.94 241 GLN A C 1
ATOM 1982 O O . GLN A 1 241 ? 4.005 -4.498 1.631 1.00 94.94 241 GLN A O 1
ATOM 1987 N N . LEU A 1 242 ? 2.517 -4.953 3.237 1.00 96.12 242 LEU A N 1
ATOM 1988 C CA . LEU A 1 242 ? 3.165 -4.098 4.245 1.00 96.12 242 LEU A CA 1
ATOM 1989 C C . LEU A 1 242 ? 4.656 -4.425 4.442 1.00 96.12 242 LEU A C 1
ATOM 1991 O O . LEU A 1 242 ? 5.475 -3.521 4.583 1.00 96.12 242 LEU A O 1
ATOM 1995 N N . THR A 1 243 ? 5.039 -5.704 4.398 1.00 97.00 243 THR A N 1
ATOM 1996 C CA . THR A 1 243 ? 6.448 -6.119 4.504 1.00 97.00 243 THR A CA 1
ATOM 1997 C C . THR A 1 243 ? 7.310 -5.556 3.373 1.00 97.00 243 THR A C 1
ATOM 1999 O O . THR A 1 243 ? 8.448 -5.163 3.619 1.00 97.00 243 THR A O 1
ATOM 2002 N N . LEU A 1 244 ? 6.780 -5.485 2.148 1.00 97.50 244 LEU A N 1
ATOM 2003 C CA . LEU A 1 244 ? 7.483 -4.879 1.016 1.00 97.50 244 LEU A CA 1
ATOM 2004 C C . LEU A 1 244 ? 7.570 -3.361 1.184 1.00 97.50 244 LEU A C 1
ATOM 2006 O O . LEU A 1 244 ? 8.640 -2.799 0.981 1.00 97.50 244 LEU A O 1
ATOM 2010 N N . ALA A 1 245 ? 6.494 -2.712 1.640 1.00 97.38 245 ALA A N 1
ATOM 2011 C CA . ALA A 1 245 ? 6.490 -1.275 1.915 1.00 97.38 245 ALA A CA 1
ATOM 2012 C C . ALA A 1 245 ? 7.554 -0.868 2.952 1.00 97.38 245 ALA A C 1
ATOM 2014 O O . ALA A 1 245 ? 8.244 0.130 2.768 1.00 97.38 245 ALA A O 1
ATOM 2015 N N . ILE A 1 246 ? 7.740 -1.676 4.003 1.00 97.25 246 ILE A N 1
ATOM 2016 C CA . ILE A 1 246 ? 8.796 -1.466 5.007 1.00 97.25 246 ILE A CA 1
ATOM 2017 C C . ILE A 1 246 ? 10.184 -1.565 4.366 1.00 97.25 246 ILE A C 1
ATOM 2019 O O . ILE A 1 246 ? 11.005 -0.678 4.569 1.00 97.25 246 ILE A O 1
ATOM 2023 N N . LYS A 1 247 ? 10.438 -2.595 3.551 1.00 97.69 247 LYS A N 1
ATOM 2024 C CA . LYS A 1 247 ? 11.727 -2.751 2.855 1.00 97.69 247 LYS A CA 1
ATOM 2025 C C . LYS A 1 247 ? 12.007 -1.612 1.871 1.00 97.69 247 LYS A C 1
ATOM 2027 O O . LYS A 1 247 ? 13.151 -1.188 1.741 1.00 97.69 247 LYS A O 1
ATOM 2032 N N . ILE A 1 248 ? 10.974 -1.110 1.190 1.00 97.44 248 ILE A N 1
ATOM 2033 C CA . ILE A 1 248 ? 11.083 0.066 0.316 1.00 97.44 248 ILE A CA 1
ATOM 2034 C C . ILE A 1 248 ? 11.470 1.296 1.145 1.00 97.44 248 ILE A C 1
ATOM 2036 O O . ILE A 1 248 ? 12.407 2.002 0.782 1.00 97.44 248 ILE A O 1
ATOM 2040 N N . PHE A 1 249 ? 10.803 1.523 2.279 1.00 96.56 249 PHE A N 1
ATOM 2041 C CA . PHE A 1 249 ? 11.132 2.619 3.192 1.00 96.56 249 PHE A CA 1
ATOM 2042 C C . PHE A 1 249 ? 12.579 2.531 3.709 1.00 96.56 249 PHE A C 1
ATOM 2044 O O . PHE A 1 249 ? 13.294 3.527 3.716 1.00 96.56 249 PHE A O 1
ATOM 2051 N N . GLU A 1 250 ? 13.061 1.330 4.042 1.00 95.31 250 GLU A N 1
ATOM 2052 C CA . GLU A 1 250 ? 14.449 1.076 4.466 1.00 95.31 250 GLU A CA 1
ATOM 2053 C C . GLU A 1 250 ? 15.506 1.358 3.375 1.00 95.31 250 GLU A C 1
ATOM 2055 O O . GLU A 1 250 ? 16.704 1.358 3.663 1.00 95.31 250 GLU A O 1
ATOM 2060 N N . CYS A 1 251 ? 15.105 1.590 2.118 1.00 94.56 251 CYS A N 1
ATOM 2061 C CA . CYS A 1 251 ? 16.021 1.994 1.047 1.00 94.56 251 CYS A CA 1
ATOM 2062 C C . CYS A 1 251 ? 16.333 3.500 1.046 1.00 94.56 251 CYS A C 1
ATOM 2064 O O . CYS A 1 251 ? 17.240 3.922 0.324 1.00 94.56 251 CYS A O 1
ATOM 2066 N N . LEU A 1 252 ? 15.595 4.304 1.818 1.00 93.12 252 LEU A N 1
ATOM 2067 C CA . LEU A 1 252 ? 15.756 5.755 1.859 1.00 93.12 252 LEU A CA 1
ATOM 2068 C C . LEU A 1 252 ? 17.069 6.185 2.538 1.00 93.12 252 LEU A C 1
ATOM 2070 O O . LEU A 1 252 ? 17.583 5.490 3.419 1.00 93.12 252 LEU A O 1
ATOM 2074 N N . PRO A 1 253 ? 17.637 7.341 2.140 1.00 86.56 253 PRO A N 1
ATOM 2075 C CA . PRO A 1 253 ? 18.808 7.899 2.797 1.00 86.56 253 PRO A CA 1
ATOM 2076 C C . PRO A 1 253 ? 18.486 8.328 4.231 1.00 86.56 253 PRO A C 1
ATOM 2078 O O . PRO A 1 253 ? 17.405 8.838 4.520 1.00 86.56 253 PRO A O 1
ATOM 2081 N N . ILE A 1 254 ? 19.469 8.177 5.119 1.00 82.75 254 ILE A N 1
ATOM 2082 C CA . ILE A 1 254 ? 19.390 8.718 6.478 1.00 82.75 254 ILE A CA 1
ATOM 2083 C C . ILE A 1 254 ? 19.429 10.244 6.383 1.00 82.75 254 ILE A C 1
ATOM 2085 O O . ILE A 1 254 ? 20.313 10.802 5.726 1.00 82.75 254 ILE A O 1
ATOM 2089 N N . TRP A 1 255 ? 18.489 10.916 7.049 1.00 81.12 255 TRP A N 1
ATOM 2090 C CA . TRP A 1 255 ? 18.483 12.372 7.103 1.00 81.12 255 TRP A CA 1
ATOM 2091 C C . TRP A 1 255 ? 19.624 12.876 7.995 1.00 81.12 255 TRP A C 1
ATOM 2093 O O . TRP A 1 255 ? 19.584 12.754 9.218 1.00 81.12 255 TRP A O 1
ATOM 2103 N N . ASN A 1 256 ? 20.655 13.443 7.368 1.00 70.56 256 ASN A N 1
ATOM 2104 C CA . ASN A 1 256 ? 21.766 14.094 8.053 1.00 70.56 256 ASN A CA 1
ATOM 2105 C C . ASN A 1 256 ? 21.600 15.608 7.908 1.00 70.56 256 ASN A C 1
ATOM 2107 O O . ASN A 1 256 ? 22.041 16.172 6.910 1.00 70.56 256 ASN A O 1
ATOM 2111 N N . HIS A 1 257 ? 20.968 16.246 8.896 1.00 65.56 257 HIS A N 1
ATOM 2112 C CA . HIS A 1 257 ? 20.687 17.681 8.872 1.00 65.56 257 HIS A CA 1
ATOM 2113 C C . HIS A 1 257 ? 21.988 18.504 8.786 1.00 65.56 257 HIS A C 1
ATOM 2115 O O . HIS A 1 257 ? 22.660 18.718 9.798 1.00 65.56 257 HIS A O 1
ATOM 2121 N N . ASP A 1 258 ? 22.322 19.014 7.595 1.00 68.62 258 ASP A N 1
ATOM 2122 C CA . ASP A 1 258 ? 23.398 19.994 7.381 1.00 68.62 258 ASP A CA 1
ATOM 2123 C C . ASP A 1 258 ? 22.766 21.376 7.098 1.00 68.62 258 ASP A C 1
ATOM 2125 O O . ASP A 1 258 ? 22.329 21.639 5.972 1.00 68.62 258 ASP A O 1
ATOM 2129 N N . PRO A 1 259 ? 22.697 22.280 8.102 1.00 59.91 259 PRO A N 1
ATOM 2130 C CA . PRO A 1 259 ? 21.944 23.535 8.021 1.00 59.91 259 PRO A CA 1
ATOM 2131 C C . PRO A 1 259 ? 22.382 24.488 6.894 1.00 59.91 259 PRO A C 1
ATOM 2133 O O . PRO A 1 259 ? 21.701 25.480 6.646 1.00 59.91 259 PRO A O 1
ATOM 2136 N N . GLY A 1 260 ? 23.522 24.234 6.240 1.00 63.41 260 GLY A N 1
ATOM 2137 C CA . GLY A 1 260 ? 24.071 25.078 5.177 1.00 63.41 260 GLY A CA 1
ATOM 2138 C C . GLY A 1 260 ? 23.873 24.572 3.744 1.00 63.41 260 GLY A C 1
ATOM 2139 O O . GLY A 1 260 ? 24.272 25.282 2.822 1.00 63.41 260 GLY A O 1
ATOM 2140 N N . LYS A 1 261 ? 23.319 23.367 3.527 1.00 66.31 261 LYS A N 1
ATOM 2141 C CA . LYS A 1 261 ? 23.301 22.716 2.195 1.00 66.31 261 LYS A CA 1
ATOM 2142 C C . LYS A 1 261 ? 21.946 22.176 1.733 1.00 66.31 261 LYS A C 1
ATOM 2144 O O . LYS A 1 261 ? 21.846 21.713 0.599 1.00 66.31 261 LYS A O 1
ATOM 2149 N N . GLU A 1 262 ? 20.913 22.224 2.566 1.00 72.62 262 GLU A N 1
ATOM 2150 C CA . GLU A 1 262 ? 19.614 21.637 2.226 1.00 72.62 262 GLU A CA 1
ATOM 2151 C C . GLU A 1 262 ? 18.715 22.606 1.449 1.00 72.62 262 GLU A C 1
ATOM 2153 O O . GLU A 1 262 ? 18.496 23.754 1.843 1.00 72.62 262 GLU A O 1
ATOM 2158 N N . SER A 1 263 ? 18.149 22.129 0.339 1.00 83.12 263 SER A N 1
ATOM 2159 C CA . SER A 1 263 ? 17.091 22.846 -0.371 1.00 83.12 263 SER A CA 1
ATOM 2160 C C . SER A 1 263 ? 15.773 22.777 0.414 1.00 83.12 263 SER A C 1
ATOM 2162 O O . SER A 1 263 ? 15.508 21.815 1.141 1.00 83.12 263 SER A O 1
ATOM 2164 N N . GLN A 1 264 ? 14.894 23.771 0.233 1.00 86.25 264 GLN A N 1
ATOM 2165 C CA . GLN A 1 264 ? 13.553 23.760 0.844 1.00 86.25 264 GLN A CA 1
ATOM 2166 C C . GLN A 1 264 ? 12.739 22.514 0.453 1.00 86.25 264 GLN A C 1
ATOM 2168 O O . GLN A 1 264 ? 11.953 22.006 1.253 1.00 86.25 264 GLN A O 1
ATOM 2173 N N . GLU A 1 265 ? 12.940 22.014 -0.767 1.00 87.94 265 GLU A N 1
ATOM 2174 C CA . GLU A 1 265 ? 12.310 20.792 -1.263 1.00 87.94 265 GLU A CA 1
ATOM 2175 C C . GLU A 1 265 ? 12.784 19.550 -0.498 1.00 87.94 265 GLU A C 1
ATOM 2177 O O . GLU A 1 265 ? 11.952 18.751 -0.074 1.00 87.94 265 GLU A O 1
ATOM 2182 N N . SER A 1 266 ? 14.090 19.427 -0.234 1.00 87.38 266 SER A N 1
ATOM 2183 C CA . SER A 1 266 ? 14.645 18.314 0.548 1.00 87.38 266 SER A CA 1
ATOM 2184 C C . SER A 1 266 ? 14.055 18.270 1.958 1.00 87.38 266 SER A C 1
ATOM 2186 O O . SER A 1 266 ? 13.607 17.219 2.410 1.00 87.38 266 SER A O 1
ATOM 2188 N N . ILE A 1 267 ? 13.962 19.423 2.631 1.00 89.25 267 ILE A N 1
ATOM 2189 C CA . ILE A 1 267 ? 13.369 19.530 3.976 1.00 89.25 267 ILE A CA 1
ATOM 2190 C C . ILE A 1 267 ? 11.894 19.106 3.959 1.00 89.25 267 ILE A C 1
ATOM 2192 O O . ILE A 1 267 ? 11.424 18.415 4.866 1.00 89.25 267 ILE A O 1
ATOM 2196 N N . ARG A 1 268 ? 11.137 19.521 2.935 1.00 93.38 268 ARG A N 1
ATOM 2197 C CA . ARG A 1 268 ? 9.732 19.124 2.776 1.00 93.38 268 ARG A CA 1
ATOM 2198 C C . ARG A 1 268 ? 9.601 17.611 2.591 1.00 93.38 268 ARG A C 1
ATOM 2200 O O . ARG A 1 268 ? 8.727 17.019 3.220 1.00 93.38 268 ARG A O 1
ATOM 2207 N N . LEU A 1 269 ? 10.443 17.009 1.753 1.00 93.81 269 LEU A N 1
ATOM 2208 C CA . LEU A 1 269 ? 10.433 15.567 1.501 1.00 93.81 269 LEU A CA 1
ATOM 2209 C C . LEU A 1 269 ? 10.788 14.774 2.761 1.00 93.81 269 LEU A C 1
ATOM 2211 O O . LEU A 1 269 ? 10.067 13.837 3.082 1.00 93.81 269 LEU A O 1
ATOM 2215 N N . HIS A 1 270 ? 11.798 15.189 3.531 1.00 92.38 270 HIS A N 1
ATOM 2216 C CA . HIS A 1 270 ? 12.128 14.536 4.803 1.00 92.38 270 HIS A CA 1
ATOM 2217 C C . HIS A 1 270 ? 10.953 14.546 5.786 1.00 92.38 270 HIS A C 1
ATOM 2219 O O . HIS A 1 270 ? 10.594 13.498 6.307 1.00 92.38 270 HIS A O 1
ATOM 2225 N N . LYS A 1 271 ? 10.248 15.676 5.939 1.00 93.06 271 LYS A N 1
ATOM 2226 C CA . LYS A 1 271 ? 9.028 15.724 6.771 1.00 93.06 271 LYS A CA 1
ATOM 2227 C C . LYS A 1 271 ? 7.930 14.773 6.283 1.00 93.06 271 LYS A C 1
ATOM 2229 O O . LYS A 1 271 ? 7.205 14.201 7.090 1.00 93.06 271 LYS A O 1
ATOM 2234 N N . GLN A 1 272 ? 7.776 14.619 4.967 1.00 95.56 272 GLN A N 1
ATOM 2235 C CA . GLN A 1 272 ? 6.811 13.673 4.398 1.00 95.56 272 GLN A CA 1
ATOM 2236 C C . GLN A 1 272 ? 7.241 12.216 4.603 1.00 95.56 272 GLN A C 1
ATOM 2238 O O . GLN A 1 272 ? 6.384 11.357 4.804 1.00 95.56 272 GLN A O 1
ATOM 2243 N N . VAL A 1 273 ? 8.546 11.939 4.576 1.00 95.50 273 VAL A N 1
ATOM 2244 C CA . VAL A 1 273 ? 9.124 10.632 4.911 1.00 95.50 273 VAL A CA 1
ATOM 2245 C C . VAL A 1 273 ? 8.907 10.307 6.393 1.00 95.50 273 VAL A C 1
ATOM 2247 O O . VAL A 1 273 ? 8.479 9.195 6.692 1.00 95.50 273 VAL A O 1
ATOM 2250 N N . ASP A 1 274 ? 9.077 11.270 7.301 1.00 94.62 274 ASP A N 1
ATOM 2251 C CA . ASP A 1 274 ? 8.774 11.092 8.730 1.00 94.62 274 ASP A CA 1
ATOM 2252 C C . ASP A 1 274 ? 7.284 10.758 8.947 1.00 94.62 274 ASP A C 1
ATOM 2254 O O . ASP A 1 274 ? 6.933 9.838 9.688 1.00 94.62 274 ASP A O 1
ATOM 2258 N N . GLN A 1 275 ? 6.384 11.459 8.245 1.00 95.62 275 GLN A N 1
ATOM 2259 C CA . GLN A 1 275 ? 4.947 11.156 8.284 1.00 95.62 275 GLN A CA 1
ATOM 2260 C C . GLN A 1 275 ? 4.644 9.763 7.701 1.00 95.62 275 GLN A C 1
ATOM 2262 O O . GLN A 1 275 ? 3.826 9.014 8.237 1.00 95.62 275 GLN A O 1
ATOM 2267 N N . LEU A 1 276 ? 5.320 9.372 6.618 1.00 97.19 276 LEU A N 1
ATOM 2268 C CA . LEU A 1 276 ? 5.206 8.026 6.057 1.00 97.19 276 LEU A CA 1
ATOM 2269 C C . LEU A 1 276 ? 5.659 6.955 7.063 1.00 97.19 276 LEU A C 1
ATOM 2271 O O . LEU A 1 276 ? 4.999 5.921 7.175 1.00 97.19 276 LEU A O 1
ATOM 2275 N N . GLU A 1 277 ? 6.728 7.190 7.826 1.00 96.69 277 GLU A N 1
ATOM 2276 C CA . GLU A 1 277 ? 7.172 6.276 8.884 1.00 96.69 277 GLU A CA 1
ATOM 2277 C C . GLU A 1 277 ? 6.079 6.074 9.943 1.00 96.69 277 GLU A C 1
ATOM 2279 O O . GLU A 1 277 ? 5.774 4.940 10.336 1.00 96.69 277 GLU A O 1
ATOM 2284 N N . GLN A 1 278 ? 5.431 7.164 10.361 1.00 97.19 278 GLN A N 1
ATOM 2285 C CA . GLN A 1 278 ? 4.298 7.127 11.285 1.00 97.19 278 GLN A CA 1
ATOM 2286 C C . GLN A 1 278 ? 3.129 6.314 10.711 1.00 97.19 278 GLN A C 1
ATOM 2288 O O . GLN A 1 278 ? 2.580 5.453 11.407 1.00 97.19 278 GLN A O 1
ATOM 2293 N N . HIS A 1 279 ? 2.798 6.499 9.429 1.00 97.69 279 HIS A N 1
ATOM 2294 C CA . HIS A 1 279 ? 1.769 5.715 8.740 1.00 97.69 279 HIS A CA 1
ATOM 2295 C C . HIS A 1 279 ? 2.124 4.227 8.640 1.00 97.69 279 HIS A C 1
ATOM 2297 O O . HIS A 1 279 ? 1.269 3.376 8.895 1.00 97.69 279 HIS A O 1
ATOM 2303 N N . ILE A 1 280 ? 3.381 3.884 8.340 1.00 97.50 280 ILE A N 1
ATOM 2304 C CA . ILE A 1 280 ? 3.862 2.494 8.328 1.00 97.50 280 ILE A CA 1
ATOM 2305 C C . ILE A 1 280 ? 3.770 1.889 9.732 1.00 97.50 280 ILE A C 1
ATOM 2307 O O . ILE A 1 280 ? 3.327 0.749 9.888 1.00 97.50 280 ILE A O 1
ATOM 2311 N N . SER A 1 281 ? 4.144 2.638 10.773 1.00 96.88 281 SER A N 1
ATOM 2312 C CA . SER A 1 281 ? 3.990 2.193 12.160 1.00 96.88 281 SER A CA 1
ATOM 2313 C C . SER A 1 281 ? 2.524 1.940 12.514 1.00 96.88 281 SER A C 1
ATOM 2315 O O . SER A 1 281 ? 2.234 0.945 13.175 1.00 96.88 281 SER A O 1
ATOM 2317 N N . ALA A 1 282 ? 1.605 2.802 12.081 1.00 97.06 282 ALA A N 1
ATOM 2318 C CA . ALA A 1 282 ? 0.177 2.607 12.301 1.00 97.06 282 ALA A CA 1
ATOM 2319 C C . ALA A 1 282 ? -0.350 1.372 11.555 1.00 97.06 282 ALA A C 1
ATOM 2321 O O . ALA A 1 282 ? -1.060 0.555 12.140 1.00 97.06 282 ALA A O 1
ATOM 2322 N N . ALA A 1 283 ? 0.059 1.177 10.299 1.00 97.12 283 ALA A N 1
ATOM 2323 C CA . ALA A 1 283 ? -0.286 -0.007 9.517 1.00 97.12 283 ALA A CA 1
ATOM 2324 C C . ALA A 1 283 ? 0.204 -1.305 10.185 1.00 97.12 283 ALA A C 1
ATOM 2326 O O . ALA A 1 283 ? -0.545 -2.279 10.239 1.00 97.12 283 ALA A O 1
ATOM 2327 N N . LYS A 1 284 ? 1.422 -1.308 10.752 1.00 96.56 284 LYS A N 1
ATOM 2328 C CA . LYS A 1 284 ? 1.975 -2.448 11.511 1.00 96.56 284 LYS A CA 1
ATOM 2329 C C . LYS A 1 284 ? 1.101 -2.801 12.714 1.00 96.56 284 LYS A C 1
ATOM 2331 O O . LYS A 1 284 ? 0.780 -3.974 12.906 1.00 96.56 284 LYS A O 1
ATOM 2336 N N . ILE A 1 285 ? 0.703 -1.796 13.498 1.00 95.81 285 ILE A N 1
ATOM 2337 C CA . ILE A 1 285 ? -0.180 -1.989 14.654 1.00 95.81 285 ILE A CA 1
ATOM 2338 C C . ILE A 1 285 ? -1.504 -2.597 14.187 1.00 95.81 285 ILE A C 1
ATOM 2340 O O . ILE A 1 285 ? -1.874 -3.677 14.641 1.00 95.81 285 ILE A O 1
ATOM 2344 N N . LEU A 1 286 ? -2.182 -1.968 13.226 1.00 95.69 286 LEU A N 1
ATOM 2345 C CA . LEU A 1 286 ? -3.476 -2.434 12.719 1.00 95.69 286 LEU A CA 1
ATOM 2346 C C . LEU A 1 286 ? -3.410 -3.873 12.179 1.00 95.69 286 LEU A C 1
ATOM 2348 O O . LEU A 1 286 ? -4.263 -4.697 12.524 1.00 95.69 286 LEU A O 1
ATOM 2352 N N . GLN A 1 287 ? -2.368 -4.207 11.410 1.00 95.31 287 GLN A N 1
ATOM 2353 C CA . GLN A 1 287 ? -2.168 -5.551 10.867 1.00 95.31 287 GLN A CA 1
ATOM 2354 C C . GLN A 1 287 ? -1.977 -6.597 11.974 1.00 95.31 287 GLN A C 1
ATOM 2356 O O . GLN A 1 287 ? -2.510 -7.702 11.863 1.00 95.31 287 GLN A O 1
ATOM 2361 N N . SER A 1 288 ? -1.291 -6.256 13.072 1.00 92.81 288 SER A N 1
ATOM 2362 C CA . SER A 1 288 ? -1.091 -7.177 14.203 1.00 92.81 288 SER A CA 1
ATOM 2363 C C . SER A 1 288 ? -2.400 -7.608 14.887 1.00 92.81 288 SER A C 1
ATOM 2365 O O . SER A 1 288 ? -2.476 -8.699 15.458 1.00 92.81 288 SER A O 1
ATOM 2367 N N . TYR A 1 289 ? -3.456 -6.799 14.751 1.00 91.75 289 TYR A N 1
ATOM 2368 C CA . TYR A 1 289 ? -4.812 -7.081 15.229 1.00 91.75 289 TYR A CA 1
ATOM 2369 C C . TYR A 1 289 ? -5.771 -7.543 14.114 1.00 91.75 289 TYR A C 1
ATOM 2371 O O . TYR A 1 289 ? -6.977 -7.652 14.335 1.00 91.75 289 TYR A O 1
ATOM 2379 N N . GLY A 1 290 ? -5.252 -7.844 12.918 1.00 91.31 290 GLY A N 1
ATOM 2380 C CA . GLY A 1 290 ? -6.023 -8.357 11.781 1.00 91.31 290 GLY A CA 1
ATOM 2381 C C . GLY A 1 290 ? -6.770 -7.293 10.971 1.00 91.31 290 GLY A C 1
ATOM 2382 O O . GLY A 1 290 ? -7.675 -7.630 10.207 1.00 91.31 290 GLY A O 1
ATOM 2383 N N . ILE A 1 291 ? -6.421 -6.013 11.118 1.00 94.31 291 ILE A N 1
ATOM 2384 C CA . ILE A 1 291 ? -6.967 -4.918 10.311 1.00 94.31 291 ILE A CA 1
ATOM 2385 C C . ILE A 1 291 ? -5.943 -4.536 9.239 1.00 94.31 291 ILE A C 1
ATOM 2387 O O . ILE A 1 291 ? -4.977 -3.830 9.509 1.00 94.31 291 ILE A O 1
ATOM 2391 N N . ASN A 1 292 ? -6.184 -4.956 7.999 1.00 93.94 292 ASN A N 1
ATOM 2392 C CA . ASN A 1 292 ? -5.356 -4.563 6.860 1.00 93.94 292 ASN A CA 1
ATOM 2393 C C . ASN A 1 292 ? -5.901 -3.274 6.223 1.00 93.94 292 ASN A C 1
ATOM 2395 O O . ASN A 1 292 ? -7.067 -3.217 5.823 1.00 93.94 292 ASN A O 1
ATOM 2399 N N . LYS A 1 293 ? -5.055 -2.246 6.118 1.00 94.31 293 LYS A N 1
ATOM 2400 C CA . LYS A 1 293 ? -5.336 -0.972 5.438 1.00 94.31 293 LYS A CA 1
ATOM 2401 C C . LYS A 1 293 ? -4.153 -0.590 4.552 1.00 94.31 293 LYS A C 1
ATOM 2403 O O . LYS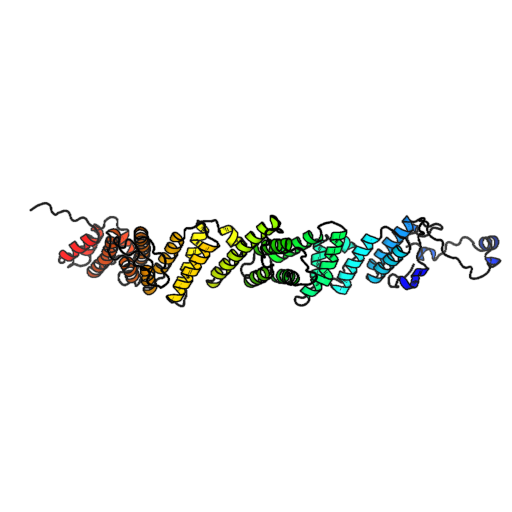 A 1 293 ? -3.009 -0.867 4.901 1.00 94.31 293 LYS A O 1
ATOM 2408 N N . THR A 1 294 ? -4.440 0.056 3.425 1.00 96.00 294 THR A N 1
ATOM 2409 C CA . THR A 1 294 ? -3.409 0.682 2.588 1.00 96.00 294 THR A CA 1
ATOM 2410 C C . THR A 1 294 ? -2.870 1.938 3.275 1.00 96.00 294 THR A C 1
ATOM 2412 O O . THR A 1 294 ? -3.567 2.564 4.081 1.00 96.00 294 THR A O 1
ATOM 2415 N N . LEU A 1 295 ? -1.640 2.338 2.942 1.00 96.81 295 LEU A N 1
ATOM 2416 C CA . LEU A 1 295 ? -1.050 3.578 3.462 1.00 96.81 295 LEU A CA 1
ATOM 2417 C C . LEU A 1 295 ? -1.829 4.814 2.986 1.00 96.81 295 LEU A C 1
ATOM 2419 O O . LEU A 1 295 ? -1.990 5.765 3.748 1.00 96.81 295 LEU A O 1
ATOM 2423 N N . ALA A 1 296 ? -2.384 4.759 1.770 1.00 95.94 296 ALA A N 1
ATOM 2424 C CA . ALA A 1 296 ? -3.307 5.762 1.242 1.00 95.94 296 ALA A CA 1
ATOM 2425 C C . ALA A 1 296 ? -4.542 5.933 2.137 1.00 95.94 296 ALA A C 1
ATOM 2427 O O . ALA A 1 296 ? -4.833 7.038 2.579 1.00 95.94 296 ALA A O 1
ATOM 2428 N N . SER A 1 297 ? -5.208 4.826 2.492 1.00 94.56 297 SER A N 1
ATOM 2429 C CA . SER A 1 297 ? -6.402 4.863 3.342 1.00 94.56 297 SER A CA 1
ATOM 2430 C C . SER A 1 297 ? -6.104 5.421 4.733 1.00 94.56 297 SER A C 1
ATOM 2432 O O . SER A 1 297 ? -6.945 6.114 5.296 1.00 94.56 297 SER A O 1
ATOM 2434 N N . ILE A 1 298 ? -4.925 5.132 5.299 1.00 96.31 298 ILE A N 1
ATOM 2435 C CA . ILE A 1 298 ? -4.507 5.703 6.588 1.00 96.31 298 ILE A CA 1
ATOM 2436 C C . ILE A 1 298 ? -4.378 7.223 6.465 1.00 96.31 298 ILE A C 1
ATOM 2438 O O . ILE A 1 298 ? -5.012 7.933 7.243 1.00 96.31 298 ILE A O 1
ATOM 2442 N N . LYS A 1 299 ? -3.649 7.702 5.450 1.00 95.44 299 LYS A N 1
ATOM 2443 C CA . LYS A 1 299 ? -3.468 9.132 5.164 1.00 95.44 299 LYS A CA 1
ATOM 2444 C C . LYS A 1 299 ? -4.796 9.857 4.927 1.00 95.44 299 LYS A C 1
ATOM 2446 O O . LYS A 1 299 ? -4.992 10.956 5.425 1.00 95.44 299 LYS A O 1
ATOM 2451 N N . GLU A 1 300 ? -5.728 9.250 4.198 1.00 93.88 300 GLU A N 1
ATOM 2452 C CA . GLU A 1 300 ? -7.060 9.825 3.959 1.00 93.88 300 GLU A CA 1
ATOM 2453 C C . GLU A 1 300 ? -7.895 9.910 5.245 1.00 93.88 300 GLU A C 1
ATOM 2455 O O . GLU A 1 300 ? -8.596 10.896 5.473 1.00 93.88 300 GLU A O 1
ATOM 2460 N N . SER A 1 301 ? -7.795 8.897 6.110 1.00 93.19 301 SER A N 1
ATOM 2461 C CA . SER A 1 301 ? -8.571 8.831 7.353 1.00 93.19 301 SER A CA 1
ATOM 2462 C C . SER A 1 301 ? -7.978 9.633 8.520 1.00 93.19 301 SER A C 1
ATOM 2464 O O . SER A 1 301 ? -8.681 9.846 9.506 1.00 93.19 301 SER A O 1
ATOM 2466 N N . GLU A 1 302 ? -6.729 10.111 8.427 1.00 93.19 302 GLU A N 1
ATOM 2467 C CA . GLU A 1 302 ? -5.991 10.738 9.542 1.00 93.19 302 GLU A CA 1
ATOM 2468 C C . GLU A 1 302 ? -6.733 11.942 10.163 1.00 93.19 302 GLU A C 1
ATOM 2470 O O . GLU A 1 302 ? -6.702 12.155 11.377 1.00 93.19 302 GLU A O 1
ATOM 2475 N N . ASN A 1 303 ? -7.476 12.686 9.334 1.00 92.69 303 ASN A N 1
ATOM 2476 C CA . ASN A 1 303 ? -8.229 13.882 9.722 1.00 92.69 303 ASN A CA 1
ATOM 2477 C C . ASN A 1 303 ? -9.747 13.642 9.845 1.00 92.69 303 ASN A C 1
ATOM 2479 O O . ASN A 1 303 ? -10.500 14.577 10.127 1.00 92.69 303 ASN A O 1
ATOM 2483 N N . ASN A 1 304 ? -10.223 12.411 9.633 1.00 94.25 304 ASN A N 1
ATOM 2484 C CA . ASN A 1 304 ? -11.643 12.078 9.694 1.00 94.25 304 ASN A CA 1
ATOM 2485 C C . ASN A 1 304 ? -12.020 11.561 11.090 1.00 94.25 304 ASN A C 1
ATOM 2487 O O . ASN A 1 304 ? -11.696 10.432 11.465 1.00 94.25 304 ASN A O 1
ATOM 2491 N N . LEU A 1 305 ? -12.748 12.388 11.847 1.00 93.06 305 LEU A N 1
ATOM 2492 C CA . LEU A 1 305 ? -13.143 12.107 13.229 1.00 93.06 305 LEU A CA 1
ATOM 2493 C C . LEU A 1 305 ? -13.945 10.802 13.370 1.00 93.06 305 LEU A C 1
ATOM 2495 O O . LEU A 1 305 ? -13.667 9.991 14.253 1.00 93.06 305 LEU A O 1
ATOM 2499 N N . GLU A 1 306 ? -14.948 10.601 12.517 1.00 93.75 306 GLU A N 1
ATOM 2500 C CA . GLU A 1 306 ? -15.884 9.479 12.640 1.00 93.75 306 GLU A CA 1
ATOM 2501 C C . GLU A 1 306 ? -15.249 8.167 12.174 1.00 93.75 306 GLU A C 1
ATOM 2503 O O . GLU A 1 306 ? -15.373 7.140 12.848 1.00 93.75 306 GLU A O 1
ATOM 2508 N N . GLU A 1 307 ? -14.488 8.198 11.077 1.00 93.75 307 GLU A N 1
ATOM 2509 C CA . GLU A 1 307 ? -13.722 7.029 10.635 1.00 93.75 307 GLU A CA 1
ATOM 2510 C C . GLU A 1 307 ? -12.657 6.626 11.652 1.00 93.75 307 GLU A C 1
ATOM 2512 O O . GLU A 1 307 ? -12.494 5.435 11.921 1.00 93.75 307 GLU A O 1
ATOM 2517 N N . THR A 1 308 ? -11.986 7.599 12.270 1.00 94.38 308 THR A N 1
ATOM 2518 C CA . THR A 1 308 ? -10.991 7.349 13.316 1.00 94.38 308 THR A CA 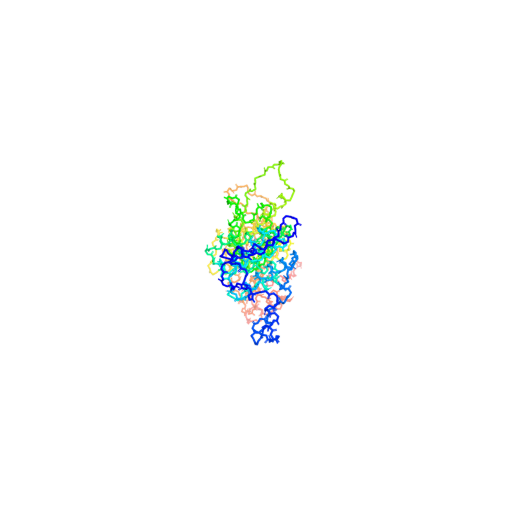1
ATOM 2519 C C . THR A 1 308 ? -11.627 6.692 14.538 1.00 94.38 308 THR A C 1
ATOM 2521 O O . THR A 1 308 ? -11.153 5.648 14.991 1.00 94.38 308 THR A O 1
ATOM 2524 N N . LYS A 1 309 ? -12.732 7.243 15.063 1.00 94.81 309 LYS A N 1
ATOM 2525 C CA . LYS A 1 309 ? -13.458 6.633 16.192 1.00 94.81 309 LYS A CA 1
ATOM 2526 C C . LYS A 1 309 ? -13.923 5.219 15.861 1.00 94.81 309 LYS A C 1
ATOM 2528 O O . LYS A 1 309 ? -13.757 4.308 16.675 1.00 94.81 309 LYS A O 1
ATOM 2533 N N . SER A 1 310 ? -14.470 5.023 14.662 1.00 95.06 310 SER A N 1
ATOM 2534 C CA . SER A 1 310 ? -14.905 3.714 14.172 1.00 95.06 310 SER A CA 1
ATOM 2535 C C . SER A 1 310 ? -13.738 2.724 14.083 1.00 95.06 310 SER A C 1
ATOM 2537 O O . SER A 1 310 ? -13.860 1.585 14.538 1.00 95.06 310 SER A O 1
ATOM 2539 N N . LEU A 1 311 ? -12.576 3.158 13.585 1.00 95.69 311 LEU A N 1
ATOM 2540 C CA . LEU A 1 311 ? -11.362 2.347 13.500 1.00 95.69 311 LEU A CA 1
ATOM 2541 C C . LEU A 1 311 ? -10.849 1.934 14.883 1.00 95.69 311 LEU A C 1
ATOM 2543 O O . LEU A 1 311 ? -10.612 0.745 15.098 1.00 95.69 311 LEU A O 1
ATOM 2547 N N . MET A 1 312 ? -10.723 2.881 15.816 1.00 95.44 312 MET A N 1
ATOM 2548 C CA . MET A 1 312 ? -10.288 2.606 17.191 1.00 95.44 312 MET A CA 1
ATOM 2549 C C . MET A 1 312 ? -11.254 1.646 17.890 1.00 95.44 312 MET A C 1
ATOM 2551 O O . MET A 1 312 ? -10.826 0.659 18.478 1.00 95.44 312 MET A O 1
ATOM 2555 N N . THR A 1 313 ? -12.562 1.867 17.735 1.00 94.69 313 THR A N 1
ATOM 2556 C CA . THR A 1 313 ? -13.607 0.991 18.289 1.00 94.69 313 THR A CA 1
ATOM 2557 C C . THR A 1 313 ? -13.547 -0.411 17.686 1.00 94.69 313 THR A C 1
ATOM 2559 O O . THR A 1 313 ? -13.702 -1.414 18.382 1.00 94.69 313 THR A O 1
ATOM 2562 N N . LYS A 1 314 ? -13.321 -0.519 16.372 1.00 94.62 314 LYS A N 1
ATOM 2563 C CA . LYS A 1 314 ? -13.166 -1.809 15.694 1.00 94.62 314 LYS A CA 1
ATOM 2564 C C . LYS A 1 314 ? -11.933 -2.549 16.209 1.00 94.62 314 LYS A C 1
ATOM 2566 O O . LYS A 1 314 ? -12.031 -3.740 16.492 1.00 94.62 314 LYS A O 1
ATOM 2571 N N . LEU A 1 315 ? -10.807 -1.851 16.346 1.00 94.69 315 LEU A N 1
ATOM 2572 C CA . LEU A 1 315 ? -9.548 -2.390 16.854 1.00 94.69 315 LEU A CA 1
ATOM 2573 C C . LEU A 1 315 ? -9.718 -2.983 18.260 1.00 94.69 315 LEU A C 1
ATOM 2575 O O . LEU A 1 315 ? -9.415 -4.157 18.479 1.00 94.69 315 LEU A O 1
ATOM 2579 N N . THR A 1 316 ? -10.276 -2.208 19.189 1.00 93.31 316 THR A N 1
ATOM 2580 C CA . THR A 1 316 ? -10.464 -2.631 20.583 1.00 93.31 316 THR A CA 1
ATOM 2581 C C . THR A 1 316 ? -11.503 -3.743 20.725 1.00 93.31 316 THR A C 1
ATOM 2583 O O . THR A 1 316 ? -11.302 -4.693 21.483 1.00 93.31 316 THR A O 1
ATOM 2586 N N . ARG A 1 317 ? -12.595 -3.706 19.950 1.00 91.31 317 ARG A N 1
ATOM 2587 C CA . ARG A 1 317 ? -13.618 -4.768 19.970 1.00 91.31 317 ARG A CA 1
ATOM 2588 C C . ARG A 1 317 ? -13.131 -6.082 19.363 1.00 91.31 317 ARG A C 1
ATOM 2590 O O . ARG A 1 317 ? -13.514 -7.144 19.853 1.00 91.31 317 ARG A O 1
ATOM 2597 N N . LEU A 1 318 ? -12.304 -6.044 18.315 1.00 89.75 318 LEU A N 1
ATOM 2598 C CA . LEU A 1 318 ? -11.711 -7.258 17.739 1.00 89.75 318 LEU A CA 1
ATOM 2599 C C . LEU A 1 318 ? -10.812 -7.972 18.748 1.00 89.75 318 LEU A C 1
ATOM 2601 O O . LEU A 1 318 ? -10.856 -9.198 18.840 1.00 89.75 318 LEU A O 1
ATOM 2605 N N . ALA A 1 319 ? -10.062 -7.213 19.546 1.00 84.44 319 ALA A N 1
ATOM 2606 C CA . ALA A 1 319 ? -9.250 -7.755 20.626 1.00 84.44 319 ALA A CA 1
ATOM 2607 C C . ALA A 1 319 ? -10.099 -8.456 21.705 1.00 84.44 319 ALA A C 1
ATOM 2609 O O . ALA A 1 319 ? -9.763 -9.563 22.127 1.00 84.44 319 ALA A O 1
ATOM 2610 N N . GLY A 1 320 ? -11.245 -7.875 22.079 1.00 80.62 320 GLY A N 1
ATOM 2611 C CA . GLY A 1 320 ? -12.172 -8.474 23.048 1.00 80.62 320 GLY A CA 1
ATOM 2612 C C . GLY A 1 320 ? -12.855 -9.758 22.564 1.00 80.62 320 GLY A C 1
ATOM 2613 O O . GLY A 1 320 ? -13.136 -10.645 23.365 1.00 80.62 320 GLY A O 1
ATOM 2614 N N . LYS A 1 321 ? -13.074 -9.895 21.250 1.00 83.31 321 LYS A N 1
ATOM 2615 C CA . LYS A 1 321 ? -13.763 -11.045 20.633 1.00 83.31 321 LYS A CA 1
ATOM 2616 C C . LYS A 1 321 ? -12.841 -12.208 20.246 1.00 83.31 321 LYS A C 1
ATOM 2618 O O . LYS A 1 321 ? -13.296 -13.148 19.593 1.00 83.31 321 LYS A O 1
ATOM 2623 N N . ARG A 1 322 ? -11.554 -12.173 20.611 1.00 81.88 322 ARG A N 1
ATOM 2624 C CA . ARG A 1 322 ? -10.626 -13.276 20.315 1.00 81.88 322 ARG A CA 1
ATOM 2625 C C . ARG A 1 322 ? -11.052 -14.557 21.041 1.00 81.88 322 ARG A C 1
ATOM 2627 O O . ARG A 1 322 ? -11.487 -14.523 22.194 1.00 81.88 322 ARG A O 1
ATOM 2634 N N . SER A 1 323 ? -10.893 -15.689 20.349 1.00 72.88 323 SER A N 1
ATOM 2635 C CA . SER A 1 323 ? -11.205 -17.027 20.873 1.00 72.88 323 SER A CA 1
ATOM 2636 C C . SER A 1 323 ? -10.401 -17.345 22.132 1.00 72.88 323 SER A C 1
ATOM 2638 O O . SER A 1 323 ? -10.946 -17.886 23.090 1.00 72.88 323 SER A O 1
ATOM 2640 N N . ILE A 1 324 ? -9.124 -16.959 22.139 1.00 79.75 324 ILE A N 1
ATOM 2641 C CA . ILE A 1 324 ? -8.253 -17.010 23.309 1.00 79.75 324 ILE A CA 1
ATOM 2642 C C . ILE A 1 324 ? -8.347 -15.656 24.022 1.00 79.75 324 ILE A C 1
ATOM 2644 O O . ILE A 1 324 ? -8.093 -14.625 23.387 1.00 79.75 324 ILE A O 1
ATOM 2648 N N . PRO A 1 325 ? -8.731 -15.636 25.311 1.00 80.75 325 PRO A N 1
ATOM 2649 C CA . PRO A 1 325 ? -8.710 -14.427 26.113 1.00 80.75 325 PRO A CA 1
ATOM 2650 C C . PRO A 1 325 ? -7.335 -13.772 26.162 1.00 80.75 325 PRO A C 1
ATOM 2652 O O . PRO A 1 325 ? -6.330 -14.456 26.329 1.00 80.75 325 PRO A O 1
ATOM 2655 N N . LEU A 1 326 ? -7.317 -12.446 26.046 1.00 84.81 326 LEU A N 1
ATOM 2656 C CA . LEU A 1 326 ? -6.117 -11.655 26.280 1.00 84.81 326 LEU A CA 1
ATOM 2657 C C . LEU A 1 326 ? -5.859 -11.561 27.783 1.00 84.81 326 LEU A C 1
ATOM 2659 O O . LEU A 1 326 ? -6.784 -11.313 28.560 1.00 84.81 326 LEU A O 1
ATOM 2663 N N . SER A 1 327 ? -4.601 -11.733 28.162 1.00 86.69 327 SER A N 1
ATOM 2664 C CA . SER A 1 327 ? -4.097 -11.443 29.501 1.00 86.69 327 SER A CA 1
ATOM 2665 C C . SER A 1 327 ? -4.100 -9.940 29.791 1.00 86.69 327 SER A C 1
ATOM 2667 O O . SER A 1 327 ? -4.105 -9.116 28.872 1.00 86.69 327 SER A O 1
ATOM 2669 N N . ASP A 1 328 ? -4.013 -9.566 31.069 1.00 84.50 328 ASP A N 1
ATOM 2670 C CA . ASP A 1 328 ? -3.897 -8.159 31.473 1.00 84.50 328 ASP A CA 1
ATOM 2671 C C . ASP A 1 328 ? -2.735 -7.463 30.753 1.00 84.50 328 ASP A C 1
ATOM 2673 O O . ASP A 1 328 ? -2.903 -6.359 30.244 1.00 84.50 328 ASP A O 1
ATOM 2677 N N . MET A 1 329 ? -1.571 -8.112 30.626 1.00 87.88 329 MET A N 1
ATOM 2678 C CA . MET A 1 329 ? -0.413 -7.534 29.927 1.00 87.88 329 MET A CA 1
ATOM 2679 C C . MET A 1 329 ? -0.703 -7.245 28.447 1.00 87.88 329 MET A C 1
ATOM 2681 O O . MET A 1 329 ? -0.268 -6.223 27.920 1.00 87.88 329 MET A O 1
ATOM 2685 N N . GLU A 1 330 ? -1.455 -8.112 27.769 1.00 90.06 330 GLU A N 1
ATOM 2686 C CA . GLU A 1 330 ? -1.829 -7.907 26.367 1.00 90.06 330 GLU A CA 1
ATOM 2687 C C . GLU A 1 330 ? -2.876 -6.802 26.196 1.00 90.06 330 GLU A C 1
ATOM 2689 O O . GLU A 1 330 ? -2.842 -6.083 25.196 1.00 90.06 330 GLU A O 1
ATOM 2694 N N . TRP A 1 331 ? -3.771 -6.621 27.172 1.00 90.88 331 TRP A N 1
ATOM 2695 C CA . TRP A 1 331 ? -4.677 -5.472 27.207 1.00 90.88 331 TRP A CA 1
ATOM 2696 C C . TRP A 1 331 ? -3.928 -4.156 27.408 1.00 90.88 331 TRP A C 1
ATOM 2698 O O . TRP A 1 331 ? -4.211 -3.191 26.701 1.00 90.88 331 TRP A O 1
ATOM 2708 N N . HIS A 1 332 ? -2.936 -4.122 28.303 1.00 90.50 332 HIS A N 1
ATOM 2709 C CA . HIS A 1 332 ? -2.071 -2.950 28.465 1.00 90.50 332 HIS A CA 1
ATOM 2710 C C . HIS A 1 332 ? -1.296 -2.650 27.178 1.00 90.50 332 HIS A C 1
ATOM 2712 O O . HIS A 1 332 ? -1.249 -1.502 26.751 1.00 90.50 332 HIS A O 1
ATOM 2718 N N . LYS A 1 333 ? -0.774 -3.677 26.495 1.00 92.62 333 LYS A N 1
ATOM 2719 C CA . LYS A 1 333 ? -0.134 -3.499 25.185 1.00 92.62 333 LYS A CA 1
ATOM 2720 C C . LYS A 1 333 ? -1.098 -2.923 24.142 1.00 92.62 333 LYS A C 1
ATOM 2722 O O . LYS A 1 333 ? -0.734 -2.002 23.424 1.00 92.62 333 LYS A O 1
ATOM 2727 N N . LEU A 1 334 ? -2.329 -3.435 24.059 1.00 93.62 334 LEU A N 1
ATOM 2728 C CA . LEU A 1 334 ? -3.336 -2.890 23.143 1.00 93.62 334 LEU A CA 1
ATOM 2729 C C . LEU A 1 334 ? -3.651 -1.427 23.452 1.00 93.62 334 LEU A C 1
ATOM 2731 O O . LEU A 1 334 ? -3.843 -0.636 22.533 1.00 93.62 334 LEU A O 1
ATOM 2735 N N . HIS A 1 335 ? -3.717 -1.066 24.730 1.00 93.44 335 HIS A N 1
ATOM 2736 C CA . HIS A 1 335 ? -3.886 0.323 25.127 1.00 93.44 335 HIS A CA 1
ATOM 2737 C C . HIS A 1 335 ? -2.721 1.188 24.641 1.00 93.44 335 HIS A C 1
ATOM 2739 O O . HIS A 1 335 ? -2.962 2.194 23.976 1.00 93.44 335 HIS A O 1
ATOM 2745 N N . GLU A 1 336 ? -1.478 0.767 24.882 1.00 93.50 336 GLU A N 1
ATOM 2746 C CA . GLU A 1 336 ? -0.286 1.456 24.375 1.00 93.50 336 GLU A CA 1
ATOM 2747 C C . GLU A 1 336 ? -0.322 1.601 22.848 1.00 93.50 336 GLU A C 1
ATOM 2749 O O . GLU A 1 336 ? -0.024 2.675 22.329 1.00 93.50 336 GLU A O 1
ATOM 2754 N N . ASP A 1 337 ? -0.758 0.566 22.128 1.00 95.56 337 ASP A N 1
ATOM 2755 C CA . ASP A 1 337 ? -0.907 0.574 20.673 1.00 95.56 337 ASP A CA 1
ATOM 2756 C C . ASP A 1 337 ? -2.000 1.558 20.203 1.00 95.56 337 ASP A C 1
ATOM 2758 O O . ASP A 1 337 ? -1.774 2.322 19.263 1.00 95.56 337 ASP A O 1
ATOM 2762 N N . VAL A 1 338 ? -3.155 1.622 20.879 1.00 95.31 338 VAL A N 1
ATOM 2763 C CA . VAL A 1 338 ? -4.223 2.612 20.613 1.00 95.31 338 VAL A CA 1
ATOM 2764 C C . VAL A 1 338 ? -3.715 4.039 20.840 1.00 95.31 338 VAL A C 1
ATOM 2766 O O . VAL A 1 338 ? -3.920 4.919 19.999 1.00 95.31 338 VAL A O 1
ATOM 2769 N N . ILE A 1 339 ? -3.004 4.277 21.943 1.00 94.19 339 ILE A N 1
ATOM 2770 C CA . ILE A 1 339 ? -2.397 5.582 22.229 1.00 94.19 339 ILE A CA 1
ATOM 2771 C C . ILE A 1 339 ? -1.279 5.894 21.224 1.00 94.19 339 ILE A C 1
ATOM 2773 O O . ILE A 1 339 ? -1.140 7.042 20.797 1.00 94.19 339 ILE A O 1
ATOM 2777 N N . SER A 1 340 ? -0.523 4.893 20.767 1.00 95.50 340 SER A N 1
ATOM 2778 C CA . SER A 1 340 ? 0.490 5.059 19.721 1.00 95.50 340 SER A CA 1
ATOM 2779 C C . SER A 1 340 ? -0.141 5.480 18.393 1.00 95.50 340 SER A C 1
ATOM 2781 O O . SER A 1 340 ? 0.351 6.401 17.747 1.00 95.50 340 SER A O 1
ATOM 2783 N N . LEU A 1 341 ? -1.273 4.881 18.011 1.00 96.00 341 LEU A N 1
ATOM 2784 C CA . LEU A 1 341 ? -2.025 5.268 16.814 1.00 96.00 341 LEU A CA 1
ATOM 2785 C C . LEU A 1 341 ? -2.510 6.726 16.887 1.00 96.00 341 LEU A C 1
ATOM 2787 O O . LEU A 1 341 ? -2.373 7.467 15.912 1.00 96.00 341 LEU A O 1
ATOM 2791 N N . HIS A 1 342 ? -3.024 7.159 18.039 1.00 95.12 342 HIS A N 1
ATOM 2792 C CA . HIS A 1 342 ? -3.419 8.553 18.271 1.00 95.12 342 HIS A CA 1
ATOM 2793 C C . HIS A 1 342 ? -2.226 9.524 18.240 1.00 95.12 342 HIS A C 1
ATOM 2795 O O . HIS A 1 342 ? -2.291 10.578 17.613 1.00 95.12 342 HIS A O 1
ATOM 2801 N N . THR A 1 343 ? -1.122 9.177 18.902 1.00 93.69 343 THR A N 1
ATOM 2802 C CA . THR A 1 343 ? 0.056 10.057 19.028 1.00 93.69 343 THR A CA 1
ATOM 2803 C C . THR A 1 343 ? 0.929 10.111 17.779 1.00 93.69 343 THR A C 1
ATOM 2805 O O . THR A 1 343 ? 1.766 11.003 17.690 1.00 93.69 343 THR A O 1
ATOM 2808 N N . LYS A 1 344 ? 0.761 9.189 16.825 1.00 93.81 344 LYS A N 1
ATOM 2809 C CA . LYS A 1 344 ? 1.516 9.180 15.563 1.00 93.81 344 LYS A CA 1
ATOM 2810 C C . LYS A 1 344 ? 0.717 9.659 14.357 1.00 93.81 344 LYS A C 1
ATOM 2812 O O . LYS A 1 344 ? 1.326 10.186 13.443 1.00 93.81 344 LYS A O 1
ATOM 2817 N N . VAL A 1 345 ? -0.593 9.409 14.312 1.00 95.81 345 VAL A N 1
ATOM 2818 C CA . VAL A 1 345 ? -1.393 9.621 13.090 1.00 95.81 345 VAL A CA 1
ATOM 2819 C C . VAL A 1 345 ? -2.718 10.310 13.397 1.00 95.81 345 VAL A C 1
ATOM 2821 O O . VAL A 1 345 ? -3.038 11.349 12.830 1.00 95.81 345 VAL A O 1
ATOM 2824 N N . TYR A 1 346 ? -3.504 9.752 14.315 1.00 95.81 346 TYR A N 1
ATOM 2825 C CA . TYR A 1 346 ? -4.902 10.142 14.493 1.00 95.81 346 TYR A CA 1
ATOM 2826 C C . TYR A 1 346 ? -5.091 11.251 15.534 1.00 95.81 346 TYR A C 1
ATOM 2828 O O . TYR A 1 346 ? -5.770 11.073 16.546 1.00 95.81 346 TYR A O 1
ATOM 2836 N N . HIS A 1 347 ? -4.508 12.417 15.264 1.00 94.12 347 HIS A N 1
ATOM 2837 C CA . HIS A 1 347 ? -4.580 13.597 16.135 1.00 94.12 347 HIS A CA 1
ATOM 2838 C C . HIS A 1 347 ? -5.957 14.283 16.160 1.00 94.12 347 HIS A C 1
ATOM 2840 O O . HIS A 1 347 ? -6.182 15.196 16.953 1.00 94.12 347 HIS A O 1
ATOM 2846 N N . CYS A 1 348 ? -6.877 13.882 15.276 1.00 93.25 348 CYS A N 1
ATOM 2847 C CA . CYS A 1 348 ? -8.209 14.478 15.161 1.00 93.25 348 CYS A CA 1
ATOM 2848 C C . CYS A 1 348 ? -9.159 14.111 16.318 1.00 93.25 348 CYS A C 1
ATOM 2850 O O . CYS A 1 348 ? -10.161 14.797 16.522 1.00 93.25 348 CYS A O 1
ATOM 2852 N N . ILE A 1 349 ? -8.853 13.064 17.092 1.00 93.75 349 ILE A N 1
ATOM 2853 C CA . ILE A 1 349 ? -9.541 12.724 18.346 1.00 93.75 349 ILE A CA 1
ATOM 2854 C C . ILE A 1 349 ? -8.644 13.057 19.535 1.00 93.75 349 ILE A C 1
ATOM 2856 O O . ILE A 1 349 ? -7.427 13.046 19.414 1.00 93.75 349 ILE A O 1
ATOM 2860 N N . SER A 1 350 ? -9.228 13.332 20.702 1.00 92.75 350 SER A N 1
ATOM 2861 C CA . SER A 1 350 ? -8.427 13.522 21.911 1.00 92.75 350 SER A CA 1
ATOM 2862 C C . SER A 1 350 ? -7.978 12.181 22.497 1.00 92.75 350 SER A C 1
ATOM 2864 O O . SER A 1 350 ? -8.667 11.161 22.386 1.00 92.75 350 SER A O 1
ATOM 2866 N N . GLN A 1 351 ? -6.860 12.201 23.221 1.00 91.75 351 GLN A N 1
ATOM 2867 C CA . GLN A 1 351 ? -6.406 11.068 24.030 1.00 91.75 351 GLN A CA 1
ATOM 2868 C C . GLN A 1 351 ? -7.499 10.576 24.996 1.00 91.75 351 GLN A C 1
ATOM 2870 O O . GLN A 1 351 ? -7.668 9.372 25.161 1.00 91.75 351 GLN A O 1
ATOM 2875 N N . GLY A 1 352 ? -8.297 11.488 25.569 1.00 91.38 352 GLY A N 1
ATOM 2876 C CA . GLY A 1 352 ? -9.445 11.144 26.417 1.00 91.38 352 GLY A CA 1
ATOM 2877 C C . GLY A 1 352 ? -10.469 10.256 25.706 1.00 91.38 352 GLY A C 1
ATOM 2878 O O . GLY A 1 352 ? -10.855 9.224 26.243 1.00 91.38 352 GLY A O 1
ATOM 2879 N N . VAL A 1 353 ? -10.823 10.581 24.459 1.00 93.00 353 VAL A N 1
ATOM 2880 C CA . VAL A 1 353 ? -11.742 9.758 23.653 1.00 93.00 353 VAL A CA 1
ATOM 2881 C C . VAL A 1 353 ? -11.152 8.372 23.367 1.00 93.00 353 VAL A C 1
ATOM 2883 O O . VAL A 1 353 ? -11.884 7.386 23.385 1.00 93.00 353 VAL A O 1
ATOM 2886 N N . CYS A 1 354 ? -9.837 8.261 23.154 1.00 93.81 354 CYS A N 1
ATOM 2887 C CA . CYS A 1 354 ? -9.176 6.960 22.985 1.00 93.81 354 CYS A CA 1
ATOM 2888 C C . CYS A 1 354 ? -9.310 6.086 24.240 1.00 93.81 354 CYS A C 1
ATOM 2890 O O . CYS A 1 354 ? -9.633 4.902 24.136 1.00 93.81 354 CYS A O 1
ATOM 2892 N N . HIS A 1 355 ? -9.096 6.680 25.421 1.00 92.19 355 HIS A N 1
ATOM 2893 C CA . HIS A 1 355 ? -9.274 6.001 26.708 1.00 92.19 355 HIS A CA 1
ATOM 2894 C C . HIS A 1 355 ? -10.720 5.556 26.912 1.00 92.19 355 HIS A C 1
ATOM 2896 O O . HIS A 1 355 ? -10.955 4.412 27.288 1.00 92.19 355 HIS A O 1
ATOM 2902 N N . GLU A 1 356 ? -11.689 6.420 26.606 1.00 94.31 356 GLU A N 1
ATOM 2903 C CA . GLU A 1 356 ? -13.114 6.086 26.691 1.00 94.31 356 GLU A CA 1
ATOM 2904 C C . GLU A 1 356 ? -13.477 4.890 25.801 1.00 94.31 356 GLU A C 1
ATOM 2906 O O . GLU A 1 356 ? -14.070 3.933 26.295 1.00 94.31 356 GLU A O 1
ATOM 2911 N N . ILE A 1 357 ? -13.069 4.900 24.524 1.00 94.69 357 ILE A N 1
ATOM 2912 C CA . ILE A 1 357 ? -13.324 3.800 23.575 1.00 94.69 357 ILE A CA 1
ATOM 2913 C C . ILE A 1 357 ? -12.710 2.490 24.080 1.00 94.69 357 ILE A C 1
ATOM 2915 O O . ILE A 1 357 ? -13.333 1.424 24.000 1.00 94.69 357 ILE A O 1
ATOM 2919 N N . PHE A 1 358 ? -11.482 2.553 24.597 1.00 94.81 358 PHE A N 1
ATOM 2920 C CA . PHE A 1 358 ? -10.784 1.389 25.126 1.00 94.81 358 PHE A CA 1
ATOM 2921 C C . PHE A 1 358 ? -11.501 0.805 26.350 1.00 94.81 358 PHE A C 1
ATOM 2923 O O . PHE A 1 358 ? -11.787 -0.393 26.382 1.00 94.81 358 PHE A O 1
ATOM 2930 N N . VAL A 1 359 ? -11.855 1.648 27.322 1.00 94.00 359 VAL A N 1
ATOM 2931 C CA . VAL A 1 359 ? -12.529 1.232 28.560 1.00 94.00 359 VAL A CA 1
ATOM 2932 C C . VAL A 1 359 ? -13.944 0.716 28.292 1.00 94.00 359 VAL A C 1
ATOM 2934 O O . VAL A 1 359 ? -14.333 -0.316 28.839 1.00 94.00 359 VAL A O 1
ATOM 2937 N N . GLU A 1 360 ? -14.700 1.364 27.407 1.00 93.88 360 GLU A N 1
ATOM 2938 C CA . GLU A 1 360 ? -16.003 0.867 26.954 1.00 93.88 360 GLU A CA 1
ATOM 2939 C C . GLU A 1 360 ? -15.871 -0.527 26.323 1.00 93.88 360 GLU A C 1
ATOM 2941 O O . GLU A 1 360 ? -16.626 -1.444 26.645 1.00 93.88 360 GLU A O 1
ATOM 2946 N N . SER A 1 361 ? -14.852 -0.730 25.484 1.00 92.62 361 SER A N 1
ATOM 2947 C CA . SER A 1 361 ? -14.604 -2.022 24.836 1.00 92.62 361 SER A CA 1
ATOM 2948 C C . SER A 1 361 ? -14.217 -3.125 25.825 1.00 92.62 361 SER A C 1
ATOM 2950 O O . SER A 1 361 ? -14.617 -4.274 25.633 1.00 92.62 361 SER A O 1
ATOM 2952 N N . LEU A 1 362 ? -13.475 -2.793 26.888 1.00 92.88 362 LEU A N 1
ATOM 2953 C CA . LEU A 1 362 ? -13.204 -3.719 27.989 1.00 92.88 362 LEU A CA 1
ATOM 2954 C C . LEU A 1 362 ? -14.501 -4.122 28.696 1.00 92.88 362 LEU A C 1
ATOM 2956 O O . LEU A 1 362 ? -14.741 -5.315 28.894 1.00 92.88 362 LEU A O 1
ATOM 2960 N N . MET A 1 363 ? -15.359 -3.151 29.025 1.00 92.88 363 MET A N 1
ATOM 2961 C CA . MET A 1 363 ? -16.618 -3.416 29.725 1.00 92.88 363 MET A CA 1
ATOM 2962 C C . MET A 1 363 ? -17.583 -4.255 28.890 1.00 92.88 363 MET A C 1
ATOM 2964 O O . MET A 1 363 ? -18.194 -5.169 29.434 1.00 92.88 363 MET A O 1
ATOM 2968 N N . CYS A 1 364 ? -17.667 -4.023 27.579 1.00 90.25 364 CYS A N 1
ATOM 2969 C CA . CYS A 1 364 ? -18.552 -4.752 26.662 1.00 90.25 364 CYS A CA 1
ATOM 2970 C C . CYS A 1 364 ? -17.946 -6.063 26.108 1.00 90.25 364 CYS A C 1
ATOM 2972 O O . CYS A 1 364 ? -18.475 -6.646 25.163 1.00 90.25 364 CYS A O 1
ATOM 2974 N N . SER A 1 365 ? -16.824 -6.548 26.654 1.00 89.06 365 SER A N 1
ATOM 2975 C CA . SER A 1 365 ? -16.154 -7.769 26.164 1.00 89.06 365 SER A CA 1
ATOM 2976 C C . SER A 1 365 ? -16.791 -9.089 26.633 1.00 89.06 365 SER A C 1
ATOM 2978 O O . SER A 1 365 ? -16.368 -10.160 26.197 1.00 89.06 365 SER A O 1
ATOM 2980 N N . GLY A 1 366 ? -17.799 -9.039 27.508 1.00 88.31 366 GLY A N 1
ATOM 2981 C CA . GLY A 1 366 ? -18.527 -10.214 27.992 1.00 88.31 366 GLY A CA 1
ATOM 2982 C C . GLY A 1 366 ? -17.811 -11.018 29.082 1.00 88.31 366 GLY A C 1
ATOM 2983 O O . GLY A 1 366 ? -18.165 -12.174 29.308 1.00 88.31 366 GLY A O 1
ATOM 2984 N N . ARG A 1 367 ? -16.782 -10.461 29.737 1.00 88.75 367 ARG A N 1
ATOM 2985 C CA . ARG A 1 367 ? -16.002 -11.148 30.782 1.00 88.75 367 ARG A CA 1
ATOM 2986 C C . ARG A 1 367 ? -15.874 -10.290 32.034 1.00 88.75 367 ARG A C 1
ATOM 2988 O O . ARG A 1 367 ? -15.733 -9.077 31.962 1.00 88.75 367 ARG A O 1
ATOM 2995 N N . GLN A 1 368 ? -15.884 -10.929 33.200 1.00 90.00 368 GLN A N 1
ATOM 2996 C CA . GLN A 1 368 ? -15.804 -10.211 34.473 1.00 90.00 368 GLN A CA 1
ATOM 2997 C C . GLN A 1 368 ? -14.394 -9.654 34.751 1.00 90.00 368 GLN A C 1
ATOM 2999 O O . GLN A 1 368 ? -14.253 -8.565 35.299 1.00 90.00 368 GLN A O 1
ATOM 3004 N N . GLU A 1 369 ? -13.348 -10.370 34.337 1.00 89.75 369 GLU A N 1
ATOM 3005 C CA . GLU A 1 369 ? -11.942 -9.968 34.510 1.00 89.75 369 GLU A CA 1
ATOM 3006 C C . GLU A 1 369 ? -11.634 -8.637 33.805 1.00 89.75 369 GLU A C 1
ATOM 3008 O O . GLU A 1 369 ? -11.058 -7.724 34.394 1.00 89.75 369 GLU A O 1
ATOM 3013 N N . THR A 1 370 ? -12.105 -8.479 32.568 1.00 90.62 370 THR A N 1
ATOM 3014 C CA . THR A 1 370 ? -11.939 -7.258 31.768 1.00 90.62 370 THR A CA 1
ATOM 3015 C C . THR A 1 370 ? -12.771 -6.093 32.300 1.00 90.62 370 THR A C 1
ATOM 3017 O O . THR A 1 370 ? -12.310 -4.955 32.253 1.00 90.62 370 THR A O 1
ATOM 3020 N N . ILE A 1 371 ? -13.954 -6.352 32.873 1.00 93.19 371 ILE A N 1
ATOM 3021 C CA . ILE A 1 371 ? -14.730 -5.340 33.611 1.00 93.19 371 ILE A CA 1
ATOM 3022 C C . ILE A 1 371 ? -13.946 -4.862 34.843 1.00 93.19 371 ILE A C 1
ATOM 3024 O O . ILE A 1 371 ? -13.891 -3.663 35.118 1.00 93.19 371 ILE A O 1
ATOM 3028 N N . HIS A 1 372 ? -13.288 -5.766 35.575 1.00 91.19 372 HIS A N 1
ATOM 3029 C CA . HIS A 1 372 ? -12.431 -5.376 36.697 1.00 91.19 372 HIS A CA 1
ATOM 3030 C C . HIS A 1 372 ? -11.227 -4.539 36.250 1.00 91.19 372 HIS A C 1
ATOM 3032 O O . HIS A 1 372 ? -10.923 -3.541 36.908 1.00 91.19 372 HIS A O 1
ATOM 3038 N N . LEU A 1 373 ? -10.586 -4.895 35.132 1.00 91.06 373 LEU A N 1
ATOM 3039 C CA . LEU A 1 373 ? -9.510 -4.103 34.533 1.00 91.06 373 LEU A CA 1
ATOM 3040 C C . LEU A 1 373 ? -10.001 -2.707 34.116 1.00 91.06 373 LEU A C 1
ATOM 3042 O O . LEU A 1 373 ? -9.365 -1.714 34.460 1.00 91.06 373 LEU A O 1
ATOM 3046 N N . ALA A 1 374 ? -11.171 -2.612 33.473 1.00 92.88 374 ALA A N 1
ATOM 3047 C CA . ALA A 1 374 ? -11.807 -1.336 33.141 1.00 92.88 374 ALA A CA 1
ATOM 3048 C C . ALA A 1 374 ? -11.966 -0.447 34.384 1.00 92.88 374 ALA A C 1
ATOM 3050 O O . ALA A 1 374 ? -11.627 0.731 34.350 1.00 92.88 374 ALA A O 1
ATOM 3051 N N . GLY A 1 375 ? -12.379 -1.027 35.515 1.00 91.25 375 GLY A N 1
ATOM 3052 C CA . GLY A 1 375 ? -12.486 -0.321 36.792 1.00 91.25 375 GLY A CA 1
ATOM 3053 C C . GLY A 1 375 ? -11.186 0.319 37.290 1.00 91.25 375 GLY A C 1
ATOM 3054 O O . GLY A 1 375 ? -11.241 1.336 37.976 1.00 91.25 375 GLY A O 1
ATOM 3055 N N . GLN A 1 376 ? -10.016 -0.233 36.954 1.00 90.31 376 GLN A N 1
ATOM 3056 C CA . GLN A 1 376 ? -8.718 0.352 37.324 1.00 90.31 376 GLN A CA 1
ATOM 3057 C C . GLN A 1 376 ? -8.411 1.632 36.527 1.00 90.31 376 GLN A C 1
ATOM 3059 O O . GLN A 1 376 ? -7.648 2.481 36.992 1.00 90.31 376 GLN A O 1
ATOM 3064 N N . MET A 1 377 ? -9.053 1.789 35.366 1.00 90.62 377 MET A N 1
ATOM 3065 C CA . MET A 1 377 ? -8.892 2.904 34.429 1.00 90.62 377 MET A CA 1
ATOM 3066 C C . MET A 1 377 ? -9.994 3.972 34.557 1.00 90.62 377 MET A C 1
ATOM 3068 O O . MET A 1 377 ? -10.033 4.916 33.771 1.00 90.62 377 MET A O 1
ATOM 3072 N N . LEU A 1 378 ? -10.885 3.848 35.544 1.00 92.75 378 LEU A N 1
ATOM 3073 C CA . LEU A 1 378 ? -11.952 4.808 35.841 1.00 92.75 378 LEU A CA 1
ATOM 3074 C C . LEU A 1 378 ? -11.670 5.558 37.153 1.00 92.75 378 LEU A C 1
ATOM 3076 O O . LEU A 1 378 ? -11.092 5.003 38.093 1.00 92.75 378 LEU A O 1
ATOM 3080 N N . GLU A 1 379 ? -12.125 6.807 37.245 1.00 92.00 379 GLU A N 1
ATOM 3081 C CA . GLU A 1 379 ? -12.413 7.441 38.537 1.00 92.00 379 GLU A CA 1
ATOM 3082 C C . GLU A 1 379 ? -13.702 6.831 39.109 1.00 92.00 379 GLU A C 1
ATOM 3084 O O . GLU A 1 379 ? -14.746 6.822 38.454 1.00 92.00 379 GLU A O 1
ATOM 3089 N N . ARG A 1 380 ? -13.629 6.273 40.321 1.00 90.19 380 ARG A N 1
ATOM 3090 C CA . ARG A 1 380 ? -14.671 5.396 40.888 1.00 90.19 380 ARG A CA 1
ATOM 3091 C C . ARG A 1 380 ? -15.521 6.057 41.972 1.00 90.19 380 ARG A C 1
ATOM 3093 O O . ARG A 1 380 ? -16.484 5.442 42.429 1.00 90.19 380 ARG A O 1
ATOM 3100 N N . SER A 1 381 ? -15.175 7.268 42.405 1.00 88.31 381 SER A N 1
ATOM 3101 C CA . SER A 1 381 ? -15.958 8.059 43.361 1.00 88.31 381 SER A CA 1
ATOM 3102 C C . SER A 1 381 ? -15.762 9.557 43.138 1.00 88.31 381 SER A C 1
ATOM 3104 O O . SER A 1 381 ? -14.675 10.006 42.785 1.00 88.31 381 SER A O 1
ATOM 3106 N N . SER A 1 382 ? -16.799 10.336 43.439 1.00 80.69 382 SER A N 1
ATOM 3107 C CA . SER A 1 382 ? -16.798 11.805 43.411 1.00 80.69 382 SER A CA 1
ATOM 3108 C C . SER A 1 382 ? -15.714 12.459 44.284 1.00 80.69 382 SER A C 1
ATOM 3110 O O . SER A 1 382 ? -15.321 13.601 44.037 1.00 80.69 382 SER A O 1
ATOM 3112 N N . VAL A 1 383 ? -15.209 11.741 45.295 1.00 77.19 383 VAL A N 1
ATOM 3113 C CA . VAL A 1 383 ? -14.175 12.219 46.231 1.00 77.19 383 VAL A CA 1
ATOM 3114 C C . VAL A 1 383 ? -12.756 11.874 45.756 1.00 77.19 383 VAL A C 1
ATOM 3116 O O . VAL A 1 383 ? -11.786 12.357 46.335 1.00 77.19 383 VAL A O 1
ATOM 3119 N N . GLU A 1 384 ? -12.591 11.102 44.675 1.00 65.94 384 GLU A N 1
ATOM 3120 C CA . GLU A 1 384 ? -11.283 10.861 44.047 1.00 65.94 384 GLU A CA 1
ATOM 3121 C C . GLU A 1 384 ? -10.803 12.116 43.291 1.00 65.94 384 GLU A C 1
ATOM 3123 O O . GLU A 1 384 ? -10.664 12.140 42.075 1.00 65.94 384 GLU A O 1
ATOM 3128 N N . THR A 1 385 ? -10.540 13.210 44.008 1.00 51.59 385 THR A N 1
ATOM 3129 C CA . THR A 1 385 ? -9.971 14.432 43.432 1.00 51.59 385 THR A CA 1
ATOM 3130 C C . THR A 1 385 ? -8.444 14.418 43.571 1.00 51.59 385 THR A C 1
ATOM 3132 O O . THR A 1 385 ? -7.894 14.859 44.577 1.00 51.59 385 THR A O 1
ATOM 3135 N N . LYS A 1 386 ? -7.766 13.987 42.494 1.00 54.53 386 LYS A N 1
ATOM 3136 C CA . LYS A 1 386 ? -6.317 14.134 42.194 1.00 54.53 386 LYS A CA 1
ATOM 3137 C C . LYS A 1 386 ? -5.336 13.164 42.895 1.00 54.53 386 LYS A C 1
ATOM 3139 O O . LYS A 1 386 ? -5.634 12.595 43.938 1.00 54.53 386 LYS A O 1
ATOM 3144 N N . PRO A 1 387 ? -4.172 12.895 42.260 1.00 46.12 387 PRO A N 1
ATOM 3145 C CA . PRO A 1 387 ? -3.588 11.563 42.208 1.00 46.12 387 PRO A CA 1
ATOM 3146 C C . PRO A 1 387 ? -2.883 11.199 43.510 1.00 46.12 387 PRO A C 1
ATOM 3148 O O . PRO A 1 387 ? -2.087 11.972 44.052 1.00 46.12 387 PRO A O 1
ATOM 3151 N N . THR A 1 388 ? -3.094 9.967 43.967 1.00 40.56 388 THR A N 1
ATOM 3152 C CA . THR A 1 388 ? -2.148 9.309 44.866 1.00 40.56 388 THR A CA 1
ATOM 3153 C C . THR A 1 388 ? -0.775 9.347 44.204 1.00 40.56 388 THR A C 1
ATOM 3155 O O . THR A 1 388 ? -0.573 8.764 43.141 1.00 40.56 388 THR A O 1
ATOM 3158 N N . ARG A 1 389 ? 0.135 10.110 44.822 1.00 36.62 389 ARG A N 1
ATOM 3159 C CA . ARG A 1 389 ? 1.563 10.224 44.503 1.00 36.62 389 ARG A CA 1
ATOM 3160 C C . ARG A 1 389 ? 2.094 8.959 43.834 1.00 36.62 389 ARG A C 1
ATOM 3162 O O . ARG A 1 389 ? 2.055 7.906 44.459 1.00 36.62 389 ARG A O 1
ATOM 3169 N N . HIS A 1 390 ? 2.630 9.124 42.625 1.00 40.50 390 HIS A N 1
ATOM 3170 C CA . HIS A 1 390 ? 3.568 8.239 41.932 1.00 40.50 390 HIS A CA 1
ATOM 3171 C C . HIS A 1 390 ? 3.915 6.943 42.687 1.00 40.50 390 HIS A C 1
ATOM 3173 O O . HIS A 1 390 ? 4.993 6.819 43.274 1.00 40.50 390 HIS A O 1
ATOM 3179 N N . THR A 1 391 ? 3.041 5.941 42.621 1.00 35.78 391 THR A N 1
ATOM 3180 C CA . THR A 1 391 ? 3.523 4.564 42.627 1.00 35.78 391 THR A CA 1
ATOM 3181 C C . THR A 1 391 ? 4.258 4.399 41.308 1.00 35.78 391 THR A C 1
ATOM 3183 O O . THR A 1 391 ? 3.676 4.581 40.244 1.00 35.78 391 THR A O 1
ATOM 3186 N N . LYS A 1 392 ? 5.572 4.181 41.379 1.00 35.22 392 LYS A N 1
ATOM 3187 C CA . LYS A 1 392 ? 6.445 3.961 40.223 1.00 35.22 392 LYS A CA 1
ATOM 3188 C C . LYS A 1 392 ? 6.008 2.685 39.489 1.00 35.22 392 LYS A C 1
ATOM 3190 O O . LYS A 1 392 ? 6.515 1.607 39.762 1.00 35.22 392 LYS A O 1
ATOM 3195 N N . GLY A 1 393 ? 5.042 2.837 38.598 1.00 35.84 393 GLY A N 1
ATOM 3196 C CA . GLY A 1 393 ? 4.503 1.845 37.678 1.00 35.84 393 GLY A CA 1
ATOM 3197 C C . GLY A 1 393 ? 3.530 2.596 36.776 1.00 35.84 393 GLY A C 1
ATOM 3198 O O . GLY A 1 393 ? 2.681 3.307 37.299 1.00 35.84 393 GLY A O 1
ATOM 3199 N N . ALA A 1 394 ? 3.754 2.549 35.462 1.00 41.84 394 ALA A N 1
ATOM 3200 C CA . ALA A 1 394 ? 3.052 3.288 34.408 1.00 41.84 394 ALA A CA 1
ATOM 3201 C C . ALA A 1 394 ? 1.590 3.651 34.754 1.00 41.84 394 ALA A C 1
ATOM 3203 O O . ALA A 1 394 ? 0.697 2.812 34.690 1.00 41.84 394 ALA A O 1
ATOM 3204 N N . GLY A 1 395 ? 1.349 4.897 35.170 1.00 51.12 395 GLY A N 1
ATOM 3205 C CA . GLY A 1 395 ? 0.008 5.369 35.503 1.00 51.12 395 GLY A CA 1
ATOM 3206 C C . GLY A 1 395 ? -0.741 5.720 34.226 1.00 51.12 395 GLY A C 1
ATOM 3207 O O . GLY A 1 395 ? -0.458 6.755 33.632 1.00 51.12 395 GLY A O 1
ATOM 3208 N N . MET A 1 396 ? -1.664 4.861 33.800 1.00 63.69 396 MET A N 1
ATOM 3209 C CA . MET A 1 396 ? -2.636 5.192 32.756 1.00 63.69 396 MET A CA 1
ATOM 3210 C C . MET A 1 396 ? -3.505 6.367 33.223 1.00 63.69 396 MET A C 1
ATOM 3212 O O . MET A 1 396 ? -3.943 6.390 34.378 1.00 63.69 396 MET A O 1
ATOM 3216 N N . ASP A 1 397 ? -3.767 7.332 32.337 1.00 75.75 397 ASP A N 1
ATOM 3217 C CA . ASP A 1 397 ? -4.762 8.371 32.611 1.00 75.75 397 ASP A CA 1
ATOM 3218 C C . ASP A 1 397 ? -6.121 7.706 32.852 1.00 75.75 397 ASP A C 1
ATOM 3220 O O . ASP A 1 397 ? -6.553 6.849 32.079 1.00 75.75 397 ASP A O 1
ATOM 3224 N N . LYS A 1 398 ? -6.796 8.099 33.933 1.00 87.62 398 LYS A N 1
ATOM 3225 C CA . LYS A 1 398 ? -8.131 7.594 34.253 1.00 87.62 398 LYS A CA 1
ATOM 3226 C C . LYS A 1 398 ? -9.203 8.386 33.512 1.00 87.62 398 LYS A C 1
ATOM 3228 O O . LYS A 1 398 ? -9.077 9.598 33.331 1.00 87.62 398 LYS A O 1
ATOM 3233 N N . VAL A 1 399 ? -10.287 7.713 33.137 1.00 91.75 399 VAL A N 1
ATOM 3234 C CA . VAL A 1 399 ? -11.487 8.374 32.611 1.00 91.75 399 VAL A CA 1
ATOM 3235 C C . VAL A 1 399 ? -12.154 9.175 33.742 1.00 91.75 399 VAL A C 1
ATOM 3237 O O . VAL A 1 399 ? -12.401 8.599 34.808 1.00 91.75 399 VAL A O 1
ATOM 3240 N N . PRO A 1 400 ? -12.479 10.467 33.526 1.00 92.31 400 PRO A N 1
ATOM 3241 C CA . PRO A 1 400 ? -13.089 11.319 34.545 1.00 92.31 400 PRO A CA 1
ATOM 3242 C C . PRO A 1 400 ? -14.420 10.778 35.077 1.00 92.31 400 PRO A C 1
ATOM 3244 O O . PRO A 1 400 ? -15.210 10.222 34.313 1.00 92.31 400 PRO A O 1
ATOM 3247 N N . TYR A 1 401 ? -14.720 11.028 36.353 1.00 92.31 401 TYR A N 1
ATOM 3248 C CA . TYR A 1 401 ? -15.859 10.451 37.079 1.00 92.31 401 TYR A CA 1
ATOM 3249 C C . TYR A 1 401 ? -17.210 10.624 36.367 1.00 92.31 401 TYR A C 1
ATOM 3251 O O . TYR A 1 401 ? -17.961 9.661 36.211 1.00 92.31 401 TYR A O 1
ATOM 3259 N N . THR A 1 402 ? -17.509 11.826 35.859 1.00 92.75 402 THR A N 1
ATOM 3260 C CA . THR A 1 402 ? -18.758 12.089 35.120 1.00 92.75 402 THR A CA 1
ATOM 3261 C C . THR A 1 402 ? -18.901 11.163 33.915 1.00 92.75 402 THR A C 1
ATOM 3263 O O . THR A 1 402 ? -19.964 10.591 33.687 1.00 92.75 402 THR A O 1
ATOM 3266 N N . ARG A 1 403 ? -17.809 10.970 33.168 1.00 94.06 403 ARG A N 1
ATOM 3267 C CA . ARG A 1 403 ? -17.803 10.128 31.976 1.00 94.06 403 ARG A CA 1
ATOM 3268 C C . ARG A 1 403 ? -17.763 8.640 32.325 1.00 94.06 403 ARG A C 1
ATOM 3270 O O . ARG A 1 403 ? -18.404 7.842 31.648 1.00 94.06 403 ARG A O 1
ATOM 3277 N N . ALA A 1 404 ? -17.086 8.274 33.413 1.00 94.50 404 ALA A N 1
ATOM 3278 C CA . ALA A 1 404 ? -17.083 6.921 33.958 1.00 94.50 404 ALA A CA 1
ATOM 3279 C C . ALA A 1 404 ? -18.507 6.435 34.275 1.00 94.50 404 ALA A C 1
ATOM 3281 O O . ALA A 1 404 ? -18.871 5.331 33.874 1.00 94.50 404 ALA A O 1
ATOM 3282 N N . ILE A 1 405 ? -19.336 7.274 34.914 1.00 95.38 405 ILE A N 1
ATOM 3283 C CA . ILE A 1 405 ? -20.749 6.960 35.187 1.00 95.38 405 ILE A CA 1
ATOM 3284 C C . ILE A 1 405 ? -21.507 6.680 33.885 1.00 95.38 405 ILE A C 1
ATOM 3286 O O . ILE A 1 405 ? -22.215 5.680 33.795 1.00 95.38 405 ILE A O 1
ATOM 3290 N N . GLU A 1 406 ? -21.364 7.538 32.872 1.00 96.25 406 GLU A N 1
ATOM 3291 C CA . GLU A 1 406 ? -22.060 7.374 31.590 1.00 96.25 406 GLU A CA 1
ATOM 3292 C C . GLU A 1 406 ? -21.678 6.067 30.885 1.00 96.25 406 GLU A C 1
ATOM 3294 O O . GLU A 1 406 ? -22.562 5.346 30.418 1.00 96.25 406 GLU A O 1
ATOM 3299 N N . LEU A 1 407 ? -20.383 5.736 30.841 1.00 96.31 407 LEU A N 1
ATOM 3300 C CA . LEU A 1 407 ? -19.894 4.505 30.217 1.00 96.31 407 LEU A CA 1
ATOM 3301 C C . LEU A 1 407 ? -20.349 3.256 30.984 1.00 96.31 407 LEU A C 1
ATOM 3303 O O . LEU A 1 407 ? -20.816 2.297 30.369 1.00 96.31 407 LEU A O 1
ATOM 3307 N N . VAL A 1 408 ? -20.264 3.277 32.319 1.00 96.88 408 VAL A N 1
ATOM 3308 C CA . VAL A 1 408 ? -20.732 2.180 33.182 1.00 96.88 408 VAL A CA 1
ATOM 3309 C C . VAL A 1 408 ? -22.226 1.942 32.998 1.00 96.88 408 VAL A C 1
ATOM 3311 O O . VAL A 1 408 ? -22.649 0.798 32.836 1.00 96.88 408 VAL A O 1
ATOM 3314 N N . LEU A 1 409 ? -23.026 3.012 32.988 1.00 96.94 409 LEU A N 1
ATOM 3315 C CA . LEU A 1 409 ? -24.460 2.918 32.737 1.00 96.94 409 LEU A CA 1
ATOM 3316 C C . LEU A 1 409 ? -24.734 2.360 31.344 1.00 96.94 409 LEU A C 1
ATOM 3318 O O . LEU A 1 409 ? -25.579 1.484 31.220 1.00 96.94 409 LEU A O 1
ATOM 3322 N N . SER A 1 410 ? -24.038 2.837 30.310 1.00 96.44 410 SER A N 1
ATOM 3323 C CA . SER A 1 410 ? -24.204 2.345 28.937 1.00 96.44 410 SER A CA 1
ATOM 3324 C C . SER A 1 410 ? -23.956 0.833 28.846 1.00 96.44 410 SER A C 1
ATOM 3326 O O . SER A 1 410 ? -24.832 0.090 28.402 1.00 96.44 410 SER A O 1
ATOM 3328 N N . ALA A 1 411 ? -22.823 0.358 29.375 1.00 95.88 411 ALA A N 1
ATOM 3329 C CA . ALA A 1 411 ? -22.463 -1.059 29.358 1.00 95.88 411 ALA A CA 1
ATOM 3330 C C . ALA A 1 411 ? -23.424 -1.920 30.199 1.00 95.88 411 ALA A C 1
ATOM 3332 O O . ALA A 1 411 ? -23.906 -2.957 29.744 1.00 95.88 411 ALA A O 1
ATOM 3333 N N . ALA A 1 412 ? -23.766 -1.478 31.415 1.00 96.44 412 ALA A N 1
ATOM 3334 C CA . ALA A 1 412 ? -24.721 -2.186 32.267 1.00 96.44 412 ALA A CA 1
ATOM 3335 C C . ALA A 1 412 ? -26.108 -2.274 31.617 1.00 96.44 412 ALA A C 1
ATOM 3337 O O . ALA A 1 412 ? -26.783 -3.301 31.713 1.00 96.44 412 ALA A O 1
ATOM 3338 N N . LYS A 1 413 ? -26.526 -1.206 30.928 1.00 95.62 413 LYS A N 1
ATOM 3339 C CA . LYS A 1 413 ? -27.783 -1.164 30.187 1.00 95.62 413 LYS A CA 1
ATOM 3340 C C . LYS A 1 413 ? -27.795 -2.161 29.038 1.00 95.62 413 LYS A C 1
ATOM 3342 O O . LYS A 1 413 ? -28.795 -2.859 28.917 1.00 95.62 413 LYS A O 1
ATOM 3347 N N . GLU A 1 414 ? -26.712 -2.261 28.273 1.00 95.12 414 GLU A N 1
ATOM 3348 C CA . GLU A 1 414 ? -26.566 -3.220 27.172 1.00 95.12 414 GLU A CA 1
ATOM 3349 C C . GLU A 1 414 ? -26.678 -4.674 27.661 1.00 95.12 414 GLU A C 1
ATOM 3351 O O . GLU A 1 414 ? -27.447 -5.458 27.098 1.00 95.12 414 GLU A O 1
ATOM 3356 N N . TYR A 1 415 ? -25.989 -5.025 28.753 1.00 95.44 415 TYR A N 1
ATOM 3357 C CA . TYR A 1 415 ? -26.078 -6.365 29.344 1.00 95.44 415 TYR A CA 1
ATOM 3358 C C . TYR A 1 415 ? -27.468 -6.677 29.899 1.00 95.44 415 TYR A C 1
ATOM 3360 O O . TYR A 1 415 ? -28.000 -7.766 29.674 1.00 95.44 415 TYR A O 1
ATOM 3368 N N . PHE A 1 416 ? -28.076 -5.720 30.600 1.00 94.81 416 PHE A N 1
ATOM 3369 C CA . PHE A 1 416 ? -29.423 -5.873 31.139 1.00 94.81 416 PHE A CA 1
ATOM 3370 C C . PHE A 1 416 ? -30.457 -6.068 30.023 1.00 94.81 416 PHE A C 1
ATOM 3372 O O . PHE A 1 416 ? -31.259 -6.996 30.084 1.00 94.81 416 PHE A O 1
ATOM 3379 N N . ASP A 1 417 ? -30.414 -5.238 28.979 1.00 94.31 417 ASP A N 1
ATOM 3380 C CA . ASP A 1 417 ? -31.375 -5.284 27.870 1.00 94.31 417 ASP A CA 1
ATOM 3381 C C . ASP A 1 417 ? -31.229 -6.546 27.011 1.00 94.31 417 ASP A C 1
ATOM 3383 O O . ASP A 1 417 ? -32.208 -7.002 26.418 1.00 94.31 417 ASP A O 1
ATOM 3387 N N . SER A 1 418 ? -30.029 -7.133 26.983 1.00 92.62 418 SER A N 1
ATOM 3388 C CA . SER A 1 418 ? -29.733 -8.379 26.266 1.00 92.62 418 SER A CA 1
ATOM 3389 C C . 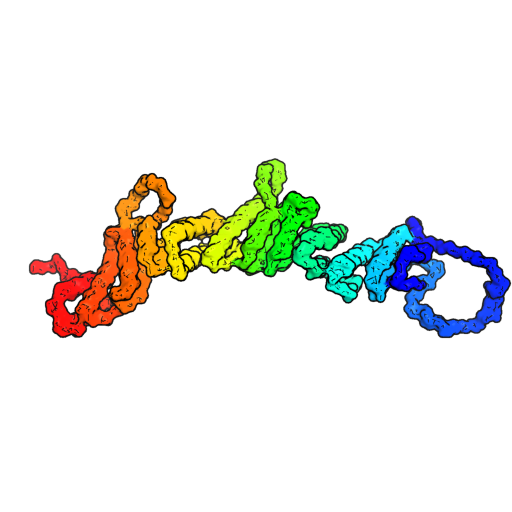SER A 1 418 ? -30.073 -9.647 27.061 1.00 92.62 418 SER A C 1
ATOM 3391 O O . SER A 1 418 ? -30.053 -10.739 26.496 1.00 92.62 418 SER A O 1
ATOM 3393 N N . SER A 1 419 ? -30.380 -9.527 28.357 1.00 93.81 419 SER A N 1
ATOM 3394 C CA . SER A 1 419 ? -30.612 -10.672 29.246 1.00 93.81 419 SER A CA 1
ATOM 3395 C C . SER A 1 419 ? -32.001 -11.286 29.052 1.00 93.81 419 SER A C 1
ATOM 3397 O O . SER A 1 419 ? -33.008 -10.578 28.976 1.00 93.81 419 SER A O 1
ATOM 3399 N N . ALA A 1 420 ? -32.090 -12.620 29.047 1.00 91.50 420 ALA A N 1
ATOM 3400 C CA . ALA A 1 420 ? -33.373 -13.318 28.909 1.00 91.50 420 ALA A CA 1
ATOM 3401 C C . ALA A 1 420 ? -34.176 -13.397 30.222 1.00 91.50 420 ALA A C 1
ATOM 3403 O O . ALA A 1 420 ? -35.404 -13.464 30.201 1.00 91.50 420 ALA A O 1
ATOM 3404 N N . ASN A 1 421 ? -33.499 -13.441 31.371 1.00 88.75 421 ASN A N 1
ATOM 3405 C CA . ASN A 1 421 ? -34.094 -13.529 32.707 1.00 88.75 421 ASN A CA 1
ATOM 3406 C C . ASN A 1 421 ? -33.033 -13.214 33.781 1.00 88.75 421 ASN A C 1
ATOM 3408 O O . ASN A 1 421 ? -31.898 -12.877 33.458 1.00 88.75 421 ASN A O 1
ATOM 3412 N N . LEU A 1 422 ? -33.395 -13.331 35.062 1.00 88.19 422 LEU A N 1
ATOM 3413 C CA . LEU A 1 422 ? -32.502 -13.052 36.192 1.00 88.19 422 LEU A CA 1
ATOM 3414 C C . LEU A 1 422 ? -31.274 -13.978 36.276 1.00 88.19 422 LEU A C 1
ATOM 3416 O O . LEU A 1 422 ? -30.253 -13.571 36.822 1.00 88.19 422 LEU A O 1
ATOM 3420 N N . SER A 1 423 ? -31.379 -15.212 35.781 1.00 87.81 423 SER A N 1
ATOM 3421 C CA . SER A 1 423 ? -30.303 -16.212 35.812 1.00 87.81 423 SER A CA 1
ATOM 3422 C C . SER A 1 423 ? -29.366 -16.131 34.602 1.00 87.81 423 SER A C 1
ATOM 3424 O O . SER A 1 423 ? -28.457 -16.950 34.488 1.00 87.81 423 SER A O 1
ATOM 3426 N N . ASP A 1 424 ? -29.589 -15.183 33.688 1.00 91.31 424 ASP A N 1
ATOM 3427 C CA . ASP A 1 424 ? -28.710 -14.946 32.546 1.00 91.31 424 ASP A CA 1
ATOM 3428 C C . ASP A 1 424 ? -27.328 -14.456 33.028 1.00 91.31 424 ASP A C 1
ATOM 3430 O O . ASP A 1 424 ? -27.277 -13.523 33.835 1.00 91.31 424 ASP A O 1
ATOM 3434 N N . PRO A 1 425 ? -26.202 -15.020 32.545 1.00 91.69 425 PRO A N 1
ATOM 3435 C CA . PRO A 1 425 ? -24.860 -14.562 32.918 1.00 91.69 425 PRO A CA 1
ATOM 3436 C C . PRO A 1 425 ? -24.625 -13.062 32.688 1.00 91.69 425 PRO A C 1
ATOM 3438 O O . PRO A 1 425 ? -23.837 -12.439 33.402 1.00 91.69 425 PRO A O 1
ATOM 3441 N N . CYS A 1 426 ? -25.327 -12.450 31.727 1.00 93.31 426 CYS A N 1
ATOM 3442 C CA . CYS A 1 426 ? -25.245 -11.013 31.475 1.00 93.31 426 CYS A CA 1
ATOM 3443 C C . CYS A 1 426 ? -25.722 -10.177 32.674 1.00 93.31 426 CYS A C 1
ATOM 3445 O O . CYS A 1 426 ? -25.246 -9.060 32.861 1.00 93.31 426 CYS A O 1
ATOM 3447 N N . MET A 1 427 ? -26.590 -10.712 33.537 1.00 92.94 427 MET A N 1
ATOM 3448 C CA . MET A 1 427 ? -27.040 -10.023 34.752 1.00 92.94 427 MET A CA 1
ATOM 3449 C C . MET A 1 427 ? -25.909 -9.842 35.766 1.00 92.94 427 MET A C 1
ATOM 3451 O O . MET A 1 427 ? -25.838 -8.813 36.443 1.00 92.94 427 MET A O 1
ATOM 3455 N N . ASP A 1 428 ? -24.999 -10.814 35.860 1.00 93.50 428 ASP A N 1
ATOM 3456 C CA . ASP A 1 428 ? -23.807 -10.695 36.698 1.00 93.50 428 ASP A CA 1
ATOM 3457 C C . ASP A 1 428 ? -22.835 -9.669 36.122 1.00 93.50 428 ASP A C 1
ATOM 3459 O O . ASP A 1 428 ? -22.352 -8.819 36.866 1.00 93.50 428 ASP A O 1
ATOM 3463 N N . LEU A 1 429 ? -22.646 -9.652 34.799 1.00 95.12 429 LEU A N 1
ATOM 3464 C CA . LEU A 1 429 ? -21.829 -8.639 34.122 1.00 95.12 429 LEU A CA 1
ATOM 3465 C C . LEU A 1 429 ? -22.403 -7.224 34.300 1.00 95.12 429 LEU A C 1
ATOM 3467 O O . LEU A 1 429 ? -21.658 -6.305 34.637 1.00 95.12 429 LEU A O 1
ATOM 3471 N N . ALA A 1 430 ? -23.723 -7.051 34.169 1.00 95.69 430 ALA A N 1
ATOM 3472 C CA . ALA A 1 430 ? -24.399 -5.778 34.421 1.00 95.69 430 ALA A CA 1
ATOM 3473 C C . ALA A 1 430 ? -24.161 -5.289 35.860 1.00 95.69 430 ALA A C 1
ATOM 3475 O O . ALA A 1 430 ? -23.809 -4.126 36.074 1.00 95.69 430 ALA A O 1
ATOM 3476 N N . ARG A 1 431 ? -24.279 -6.186 36.852 1.00 95.19 431 ARG A N 1
ATOM 3477 C CA . ARG A 1 431 ? -23.950 -5.882 38.255 1.00 95.19 431 ARG A CA 1
ATOM 3478 C C . ARG A 1 431 ? -22.474 -5.542 38.435 1.00 95.19 431 ARG A C 1
ATOM 3480 O O . ARG A 1 431 ? -22.162 -4.593 39.152 1.00 95.19 431 ARG A O 1
ATOM 3487 N N . SER A 1 432 ? -21.568 -6.286 37.806 1.00 95.69 432 SER A N 1
ATOM 3488 C CA . SER A 1 432 ? -20.130 -6.013 37.855 1.00 95.69 432 SER A CA 1
ATOM 3489 C C . SER A 1 432 ? -19.799 -4.630 37.299 1.00 95.69 432 SER A C 1
ATOM 3491 O O . SER A 1 432 ? -19.024 -3.922 37.934 1.00 95.69 432 SER A O 1
ATOM 3493 N N . CYS A 1 433 ? -20.422 -4.218 36.188 1.00 96.19 433 CYS A N 1
ATOM 3494 C CA . CYS A 1 433 ? -20.291 -2.869 35.638 1.00 96.19 433 CYS A CA 1
ATOM 3495 C C . CYS A 1 433 ? -20.765 -1.806 36.638 1.00 96.19 433 CYS A C 1
ATOM 3497 O O . CYS A 1 433 ? -20.000 -0.906 36.969 1.00 96.19 433 CYS A O 1
ATOM 3499 N N . LEU A 1 434 ? -21.991 -1.915 37.167 1.00 96.31 434 LEU A N 1
ATOM 3500 C CA . LEU A 1 434 ? -22.552 -0.915 38.092 1.00 96.31 434 LEU A CA 1
ATOM 3501 C C . LEU A 1 434 ? -21.717 -0.767 39.374 1.00 96.31 434 LEU A C 1
ATOM 3503 O O . LEU A 1 434 ? -21.478 0.348 39.830 1.00 96.31 434 LEU A O 1
ATOM 3507 N N . ASN A 1 435 ? -21.197 -1.879 39.902 1.00 95.50 435 ASN A N 1
ATOM 3508 C CA . ASN A 1 435 ? -20.329 -1.900 41.084 1.00 95.50 435 ASN A CA 1
ATOM 3509 C C . ASN A 1 435 ? -18.905 -1.360 40.824 1.00 95.50 435 ASN A C 1
ATOM 3511 O O . ASN A 1 435 ? -18.080 -1.304 41.745 1.00 95.50 435 ASN A O 1
ATOM 3515 N N . LEU A 1 436 ? -18.579 -0.948 39.592 1.00 94.69 436 LEU A N 1
ATOM 3516 C CA . LEU A 1 436 ? -17.356 -0.188 39.340 1.00 94.69 436 LEU A CA 1
ATOM 3517 C C . LEU A 1 436 ? -17.409 1.190 40.010 1.00 94.69 436 LEU A C 1
ATOM 3519 O O . LEU A 1 436 ? -16.372 1.647 40.483 1.00 94.69 436 LEU A O 1
ATOM 3523 N N . ILE A 1 437 ? -18.582 1.815 40.132 1.00 95.88 437 ILE A N 1
ATOM 3524 C CA . ILE A 1 437 ? -18.746 3.093 40.835 1.00 95.88 437 ILE A CA 1
ATOM 3525 C C . ILE A 1 437 ? -19.062 2.827 42.312 1.00 95.88 437 ILE A C 1
ATOM 3527 O O . ILE A 1 437 ? -20.087 2.238 42.642 1.00 95.88 437 ILE A O 1
ATOM 3531 N N . LEU A 1 438 ? -18.165 3.240 43.210 1.00 92.06 438 LEU A N 1
ATOM 3532 C CA . LEU A 1 438 ? -18.177 2.825 44.619 1.00 92.06 438 LEU A CA 1
ATOM 3533 C C . LEU A 1 438 ? -19.202 3.576 45.473 1.00 92.06 438 LEU A C 1
ATOM 3535 O O . LEU A 1 438 ? -19.701 3.026 46.452 1.00 92.06 438 LEU A O 1
ATOM 3539 N N . ASP A 1 439 ? -19.494 4.828 45.128 1.00 90.94 439 ASP A N 1
ATOM 3540 C CA . ASP A 1 439 ? -20.426 5.690 45.861 1.00 90.94 439 ASP A CA 1
ATOM 3541 C C . ASP A 1 439 ? -21.873 5.607 45.354 1.00 90.94 439 ASP A C 1
ATOM 3543 O O . ASP A 1 439 ? -22.735 6.287 45.906 1.00 90.94 439 ASP A O 1
ATOM 3547 N N . ALA A 1 440 ? -22.138 4.758 44.350 1.00 91.94 440 ALA A N 1
ATOM 3548 C CA . ALA A 1 440 ? -23.465 4.442 43.814 1.00 91.94 440 ALA A CA 1
ATOM 3549 C C . ALA A 1 440 ? -24.394 5.675 43.707 1.00 91.94 440 ALA A C 1
ATOM 3551 O O . ALA A 1 440 ? -25.440 5.731 44.363 1.00 91.94 440 ALA A O 1
ATOM 3552 N N . PRO A 1 441 ? -24.031 6.689 42.892 1.00 94.44 441 PRO A N 1
ATOM 3553 C CA . PRO A 1 441 ? -24.871 7.865 42.693 1.00 94.44 441 PRO A CA 1
ATOM 3554 C C . PRO A 1 441 ? -26.249 7.456 42.163 1.00 94.44 441 PRO A C 1
ATOM 3556 O O . PRO A 1 441 ? -26.400 6.390 41.566 1.00 94.44 441 PRO A O 1
ATOM 3559 N N . GLN A 1 442 ? -27.252 8.322 42.333 1.00 93.88 442 GLN A N 1
ATOM 3560 C CA . GLN A 1 442 ? -28.656 8.001 42.041 1.00 93.88 442 GLN A CA 1
ATOM 3561 C C . GLN A 1 442 ? -28.884 7.245 40.708 1.00 93.88 442 GLN A C 1
ATOM 3563 O O . GLN A 1 442 ? -29.551 6.214 40.754 1.00 93.88 442 GLN A O 1
ATOM 3568 N N . PRO A 1 443 ? -28.299 7.637 39.555 1.00 95.12 443 PRO A N 1
ATOM 3569 C CA . PRO A 1 443 ? -28.487 6.896 38.302 1.00 95.12 443 PRO A CA 1
ATOM 3570 C C . PRO A 1 443 ? -27.978 5.444 38.336 1.00 95.12 443 PRO A C 1
ATOM 3572 O O . PRO A 1 443 ? -28.565 4.570 37.706 1.00 95.12 443 PRO A O 1
ATOM 3575 N N . ILE A 1 444 ? -26.889 5.174 39.064 1.00 95.94 444 ILE A N 1
ATOM 3576 C CA . ILE A 1 444 ? -26.339 3.822 39.257 1.00 95.94 444 ILE A CA 1
ATOM 3577 C C . ILE A 1 444 ? -27.249 3.022 40.192 1.00 95.94 444 ILE A C 1
ATOM 3579 O O . ILE A 1 444 ? -27.556 1.863 39.910 1.00 95.94 444 ILE A O 1
ATOM 3583 N N . GLN A 1 445 ? -27.717 3.646 41.279 1.00 95.25 445 GLN A N 1
ATOM 3584 C CA . GLN A 1 445 ? -28.625 3.003 42.228 1.00 95.25 445 GLN A CA 1
ATOM 3585 C C . GLN A 1 445 ? -29.959 2.621 41.575 1.00 95.25 445 GLN A C 1
ATOM 3587 O O . GLN A 1 445 ? -30.462 1.533 41.832 1.00 95.25 445 GLN A O 1
ATOM 3592 N N . GLU A 1 446 ? -30.505 3.459 40.691 1.00 94.19 446 GLU A N 1
ATOM 3593 C CA . GLU A 1 446 ? -31.740 3.166 39.952 1.00 94.19 446 GLU A CA 1
ATOM 3594 C C . GLU A 1 446 ? -31.617 1.904 39.077 1.00 94.19 446 GLU A C 1
ATOM 3596 O O . GLU A 1 446 ? -32.548 1.100 39.018 1.00 94.19 446 GLU A O 1
ATOM 3601 N N . GLU A 1 447 ? -30.466 1.684 38.434 1.00 95.12 447 GLU A N 1
ATOM 3602 C CA . GLU A 1 447 ? -30.216 0.466 37.649 1.00 95.12 447 GLU A CA 1
ATOM 3603 C C . GLU A 1 447 ? -29.976 -0.764 38.544 1.00 95.12 447 GLU A C 1
ATOM 3605 O O . GLU A 1 447 ? -30.465 -1.856 38.243 1.00 95.12 447 GLU A O 1
ATOM 3610 N N . LEU A 1 448 ? -29.286 -0.602 39.681 1.00 94.88 448 LEU A N 1
ATOM 3611 C CA . LEU A 1 448 ? -29.145 -1.668 40.685 1.00 94.88 448 LEU A CA 1
ATOM 3612 C C . LEU A 1 448 ? -30.506 -2.080 41.262 1.00 94.88 448 LEU A C 1
ATOM 3614 O O . LEU A 1 448 ? -30.777 -3.274 41.421 1.00 94.88 448 LEU A O 1
ATOM 3618 N N . ASP A 1 449 ? -31.376 -1.109 41.533 1.00 94.75 449 ASP A N 1
ATOM 3619 C CA . ASP A 1 449 ? -32.735 -1.337 42.016 1.00 94.75 449 ASP A CA 1
ATOM 3620 C C . ASP A 1 449 ? -33.586 -2.053 40.959 1.00 94.75 449 ASP A C 1
ATOM 3622 O O . ASP A 1 449 ? -34.335 -2.978 41.290 1.00 94.75 449 ASP A O 1
ATOM 3626 N N . LEU A 1 450 ? -33.419 -1.708 39.677 1.00 93.88 450 LEU A N 1
ATOM 3627 C CA . LEU A 1 450 ? -34.076 -2.395 38.566 1.00 93.88 450 LEU A CA 1
ATOM 3628 C C . LEU A 1 450 ? -33.653 -3.871 38.485 1.00 93.88 450 LEU A C 1
ATOM 3630 O O . LEU A 1 450 ? -34.514 -4.745 38.362 1.00 93.88 450 LEU A O 1
ATOM 3634 N N . ILE A 1 451 ? -32.359 -4.171 38.637 1.00 93.56 451 ILE A N 1
ATOM 3635 C CA . ILE A 1 451 ? -31.851 -5.551 38.720 1.00 93.56 451 ILE A CA 1
ATOM 3636 C C . ILE A 1 451 ? -32.430 -6.272 39.945 1.00 93.56 451 ILE A C 1
ATOM 3638 O O . ILE A 1 451 ? -32.903 -7.404 39.831 1.00 93.56 451 ILE A O 1
ATOM 3642 N N . ALA A 1 452 ? -32.445 -5.626 41.114 1.00 93.25 452 ALA A N 1
ATOM 3643 C CA . ALA A 1 452 ? -33.014 -6.201 42.332 1.00 93.25 452 ALA A CA 1
ATOM 3644 C C . ALA A 1 452 ? -34.527 -6.464 42.207 1.00 93.25 452 ALA A C 1
ATOM 3646 O O . ALA A 1 452 ? -35.036 -7.432 42.775 1.00 93.25 452 ALA A O 1
ATOM 3647 N N . SER A 1 453 ? -35.252 -5.650 41.431 1.00 93.88 453 SER A N 1
ATOM 3648 C CA . SER A 1 453 ? -36.686 -5.840 41.186 1.00 93.88 453 SER A CA 1
ATOM 3649 C C . SER A 1 453 ? -36.988 -7.168 40.479 1.00 93.88 453 SER A C 1
ATOM 3651 O O . SER A 1 453 ? -37.997 -7.806 40.783 1.00 93.88 453 SER A O 1
ATOM 3653 N N . LEU A 1 454 ? -36.087 -7.643 39.608 1.00 93.06 454 LEU A N 1
ATOM 3654 C CA . LEU A 1 454 ? -36.229 -8.924 38.907 1.00 93.06 454 LEU A CA 1
ATOM 3655 C C . LEU A 1 454 ? -36.166 -10.125 39.852 1.00 93.06 454 LEU A C 1
ATOM 3657 O O . LEU A 1 454 ? -36.897 -11.088 39.635 1.00 93.06 454 LEU A O 1
ATOM 3661 N N . ALA A 1 455 ? -35.385 -10.047 40.933 1.00 91.44 455 ALA A N 1
ATOM 3662 C CA . ALA A 1 455 ? -35.394 -11.069 41.983 1.00 91.44 455 ALA A CA 1
ATOM 3663 C C . ALA A 1 455 ? -36.772 -11.192 42.643 1.00 91.44 455 ALA A C 1
ATOM 3665 O O . ALA A 1 455 ? -37.276 -12.295 42.835 1.00 91.44 455 ALA A O 1
ATOM 3666 N N . LEU A 1 456 ? -37.431 -10.064 42.915 1.00 92.25 456 LEU A N 1
ATOM 3667 C CA . LEU A 1 456 ? -38.787 -10.080 43.460 1.00 92.25 456 LEU A CA 1
ATOM 3668 C C . LEU A 1 456 ? -39.814 -10.573 42.432 1.00 92.25 456 LEU A C 1
ATOM 3670 O O . LEU A 1 456 ? -40.720 -11.318 42.800 1.00 92.25 456 LEU A O 1
ATOM 3674 N N . PHE A 1 457 ? -39.687 -10.207 41.152 1.00 92.50 457 PHE A N 1
ATOM 3675 C CA . PHE A 1 457 ? -40.557 -10.756 40.105 1.00 92.50 457 PHE A CA 1
ATOM 3676 C C . PHE A 1 457 ? -40.450 -12.282 40.012 1.00 92.50 457 PHE A C 1
ATOM 3678 O O . PHE A 1 457 ? -41.488 -12.945 39.951 1.00 92.50 457 PHE A O 1
ATOM 3685 N N . ASP A 1 458 ? -39.237 -12.832 40.079 1.00 90.44 458 ASP A N 1
ATOM 3686 C CA . ASP A 1 458 ? -38.997 -14.278 40.086 1.00 90.44 458 ASP A CA 1
ATOM 3687 C C . ASP A 1 458 ? -39.614 -14.958 41.324 1.00 90.44 458 ASP A C 1
ATOM 3689 O O . ASP A 1 458 ? -40.373 -15.925 41.200 1.00 90.44 458 ASP A O 1
ATOM 3693 N N . GLU A 1 459 ? -39.445 -14.375 42.520 1.00 89.81 459 GLU A N 1
ATOM 3694 C CA . GLU A 1 459 ? -40.100 -14.856 43.748 1.00 89.81 459 GLU A CA 1
ATOM 3695 C C . GLU A 1 459 ? -41.635 -14.891 43.624 1.00 89.81 459 GLU A C 1
ATOM 3697 O O . GLU A 1 459 ? -42.293 -15.855 44.045 1.00 89.81 459 GLU A O 1
ATOM 3702 N N . PHE A 1 460 ? -42.230 -13.868 43.003 1.00 91.25 460 PHE A N 1
ATOM 3703 C CA . PHE A 1 460 ? -43.666 -13.811 42.719 1.00 91.25 460 PHE A CA 1
ATOM 3704 C C . PHE A 1 460 ? -44.090 -14.695 41.531 1.00 91.25 460 PHE A C 1
ATOM 3706 O O . PHE A 1 460 ? -45.287 -14.860 41.291 1.00 91.25 460 PHE A O 1
ATOM 3713 N N . GLY A 1 461 ? -43.149 -15.342 40.836 1.00 87.56 461 GLY A N 1
ATOM 3714 C CA . GLY A 1 461 ? -43.390 -16.198 39.669 1.00 87.56 461 GLY A CA 1
ATOM 3715 C C . GLY A 1 461 ? -43.809 -15.428 38.416 1.00 87.56 461 GLY A C 1
ATOM 3716 O O . GLY A 1 461 ? -44.454 -15.989 37.532 1.00 87.56 461 GLY A O 1
ATOM 3717 N N . VAL A 1 462 ? -43.508 -14.131 38.352 1.00 90.44 462 VAL A N 1
ATOM 3718 C CA . VAL A 1 462 ? -43.824 -13.279 37.208 1.00 90.44 462 VAL A CA 1
ATOM 3719 C C . VAL A 1 462 ? -42.752 -13.462 36.142 1.00 90.44 462 VAL A C 1
ATOM 3721 O O . VAL A 1 462 ? -41.657 -12.923 36.255 1.00 90.44 462 VAL A O 1
ATOM 3724 N N . ALA A 1 463 ? -43.097 -14.148 35.055 1.00 88.12 463 ALA A N 1
ATOM 3725 C CA . ALA A 1 463 ? -42.269 -14.142 33.855 1.00 88.12 463 ALA A CA 1
ATOM 3726 C C . ALA A 1 463 ? -42.322 -12.749 33.195 1.00 88.12 463 ALA A C 1
ATOM 3728 O O . ALA A 1 463 ? -43.372 -12.318 32.691 1.00 88.12 463 ALA A O 1
ATOM 3729 N N . VAL A 1 464 ? -41.201 -12.028 33.243 1.00 89.38 464 VAL A N 1
ATOM 3730 C CA . VAL A 1 464 ? -41.002 -10.723 32.603 1.00 89.38 464 VAL A CA 1
ATOM 3731 C C . VAL A 1 464 ? -39.561 -10.608 32.115 1.00 89.38 464 VAL A C 1
ATOM 3733 O O . VAL A 1 464 ? -38.632 -10.994 32.822 1.00 89.38 464 VAL A O 1
ATOM 3736 N N . LEU A 1 465 ? -39.376 -10.097 30.897 1.00 92.31 465 LEU A N 1
ATOM 3737 C CA . LEU A 1 465 ? -38.037 -9.841 30.368 1.00 92.31 465 LEU A CA 1
ATOM 3738 C C . LEU A 1 465 ? -37.454 -8.579 31.022 1.00 92.31 465 LEU A C 1
ATOM 3740 O O . LEU A 1 465 ? -38.189 -7.599 31.166 1.00 92.31 465 LEU A O 1
ATOM 3744 N N . PRO A 1 466 ? -36.149 -8.541 31.337 1.00 93.06 466 PRO A N 1
ATOM 3745 C CA . PRO A 1 466 ? -35.465 -7.334 31.805 1.00 93.06 466 PRO A CA 1
ATOM 3746 C C . PRO A 1 466 ? -35.811 -6.087 30.973 1.00 93.06 466 PRO A C 1
ATOM 3748 O O . PRO A 1 466 ? -36.333 -5.104 31.508 1.00 93.06 466 PRO A O 1
ATOM 3751 N N . LEU A 1 467 ? -35.688 -6.178 29.643 1.00 93.50 467 LEU A N 1
ATOM 3752 C CA . LEU A 1 467 ? -36.039 -5.098 28.713 1.00 93.50 467 LEU A CA 1
ATOM 3753 C C . LEU A 1 467 ? -37.502 -4.626 28.851 1.00 93.50 467 LEU A C 1
ATOM 3755 O O . LEU A 1 467 ? -37.787 -3.433 28.754 1.00 93.50 467 LEU A O 1
ATOM 3759 N N . GLN A 1 468 ? -38.447 -5.533 29.127 1.00 91.56 468 GLN A N 1
ATOM 3760 C CA . GLN A 1 468 ? -39.853 -5.163 29.347 1.00 91.56 468 GLN A CA 1
ATOM 3761 C C . GLN A 1 468 ? -40.041 -4.363 30.639 1.00 91.56 468 GLN A C 1
ATOM 3763 O O . GLN A 1 468 ? -40.856 -3.441 30.664 1.00 91.56 468 GLN A O 1
ATOM 3768 N N . VAL A 1 469 ? -39.295 -4.690 31.700 1.00 92.12 469 VAL A N 1
ATOM 3769 C CA . VAL A 1 469 ? -39.336 -3.925 32.956 1.00 92.12 469 VAL A CA 1
ATOM 3770 C C . VAL A 1 469 ? -38.817 -2.508 32.718 1.00 92.12 469 VAL A C 1
ATOM 3772 O O . VAL A 1 469 ? -39.465 -1.548 33.137 1.00 92.12 469 VAL A O 1
ATOM 3775 N N . ARG A 1 470 ? -37.707 -2.362 31.982 1.00 92.94 470 ARG A N 1
ATOM 3776 C CA . ARG A 1 470 ? -37.123 -1.052 31.653 1.00 92.94 470 ARG A CA 1
ATOM 3777 C C . ARG A 1 470 ? -38.050 -0.182 30.805 1.00 92.94 470 ARG A C 1
ATOM 3779 O O . ARG A 1 470 ? -38.216 0.998 31.105 1.00 92.94 470 ARG A O 1
ATOM 3786 N N . LEU A 1 471 ? -38.662 -0.753 29.766 1.00 92.75 471 LEU A N 1
ATOM 3787 C CA . LEU A 1 471 ? -39.533 -0.025 28.834 1.00 92.75 471 LEU A CA 1
ATOM 3788 C C . LEU A 1 471 ? -40.952 0.231 29.379 1.00 92.75 471 LEU A C 1
ATOM 3790 O O . LEU A 1 471 ? -41.753 0.900 28.719 1.00 92.75 471 LEU A O 1
ATOM 3794 N N . SER A 1 472 ? -41.291 -0.291 30.562 1.00 91.00 472 SER A N 1
ATOM 3795 C CA . SER A 1 472 ? -42.627 -0.138 31.136 1.00 91.00 472 SER A CA 1
ATOM 3796 C C . SER A 1 472 ? -42.924 1.314 31.516 1.00 91.00 472 SER A C 1
ATOM 3798 O O . SER A 1 472 ? -42.326 1.879 32.434 1.00 91.00 472 SER A O 1
ATOM 3800 N N . LYS A 1 473 ? -43.915 1.906 30.835 1.00 87.56 473 LYS A N 1
ATOM 3801 C CA . LYS A 1 473 ? -44.422 3.257 31.130 1.00 87.56 473 LYS A CA 1
ATOM 3802 C C . LYS A 1 473 ? -45.193 3.310 32.449 1.00 87.56 473 LYS A C 1
ATOM 3804 O O . LYS A 1 473 ? -45.152 4.325 33.137 1.00 87.56 473 LYS A O 1
ATOM 3809 N N . ASN A 1 474 ? -45.898 2.230 32.792 1.00 88.69 474 ASN A N 1
ATOM 3810 C CA . ASN A 1 474 ? -46.708 2.136 34.000 1.00 88.69 474 ASN A CA 1
ATOM 3811 C C . ASN A 1 474 ? -46.183 1.024 34.914 1.00 88.69 474 ASN A C 1
ATOM 3813 O O . ASN A 1 474 ? -46.627 -0.123 34.873 1.00 88.69 474 ASN A O 1
ATOM 3817 N N . ARG A 1 475 ? -45.230 1.373 35.780 1.00 90.50 475 ARG A N 1
ATOM 3818 C CA . ARG A 1 475 ? -44.588 0.408 36.684 1.00 90.50 475 ARG A CA 1
ATOM 3819 C C . ARG A 1 475 ? -45.553 -0.192 37.725 1.00 90.50 475 ARG A C 1
ATOM 3821 O O . ARG A 1 475 ? -45.287 -1.281 38.226 1.00 90.50 475 ARG A O 1
ATOM 3828 N N . LEU A 1 476 ? -46.702 0.444 37.994 1.00 90.31 476 LEU A N 1
ATOM 3829 C CA . LEU A 1 476 ? -47.760 -0.113 38.857 1.00 90.31 476 LEU A CA 1
ATOM 3830 C C . LEU A 1 476 ? -48.417 -1.364 38.258 1.00 90.31 476 LEU A C 1
ATOM 3832 O O . LEU A 1 476 ? -48.774 -2.270 39.008 1.00 90.31 476 LEU A O 1
ATOM 3836 N N . GLU A 1 477 ? -48.534 -1.462 36.930 1.00 90.69 477 GLU A N 1
ATOM 3837 C CA . GLU A 1 477 ? -49.087 -2.656 36.268 1.00 90.69 477 GLU A CA 1
ATOM 3838 C C . GLU A 1 477 ? -48.210 -3.888 36.507 1.00 90.69 477 GLU A C 1
ATOM 3840 O O . GLU A 1 477 ? -48.714 -5.002 36.656 1.00 90.69 477 GLU A O 1
ATOM 3845 N N . LEU A 1 478 ? -46.893 -3.697 36.624 1.00 91.75 478 LEU A N 1
ATOM 3846 C CA . LEU A 1 478 ? -45.972 -4.780 36.958 1.00 91.75 478 LEU A CA 1
ATOM 3847 C C . LEU A 1 478 ? -46.190 -5.279 38.393 1.00 91.75 478 LEU A C 1
ATOM 3849 O O . LEU A 1 478 ? -46.198 -6.487 38.635 1.00 91.75 478 LEU A O 1
ATOM 3853 N N . VAL A 1 479 ? -46.436 -4.364 39.337 1.00 91.38 479 VAL A N 1
ATOM 3854 C CA . VAL A 1 479 ? -46.792 -4.722 40.719 1.00 91.38 479 VAL A CA 1
ATOM 3855 C C . VAL A 1 479 ? -48.138 -5.445 40.751 1.00 91.38 479 VAL A C 1
ATOM 3857 O O . VAL A 1 479 ? -48.259 -6.478 41.405 1.00 91.38 479 VAL A O 1
ATOM 3860 N N . GLN A 1 480 ? -49.136 -4.966 40.001 1.00 90.50 480 GLN A N 1
ATOM 3861 C CA . GLN A 1 480 ? -50.429 -5.642 39.876 1.00 90.50 480 GLN A CA 1
ATOM 3862 C C . GLN A 1 480 ? -50.258 -7.071 39.350 1.00 90.50 480 GLN A C 1
ATOM 3864 O O . GLN A 1 480 ? -50.824 -8.006 39.921 1.00 90.50 480 GLN A O 1
ATOM 3869 N N . LYS A 1 481 ? -49.419 -7.263 38.323 1.00 90.62 481 LYS A N 1
ATOM 3870 C CA . LYS A 1 481 ? -49.083 -8.592 37.804 1.00 90.62 481 LYS A CA 1
ATOM 3871 C C . LYS A 1 481 ? -48.523 -9.477 38.923 1.00 90.62 481 LYS A C 1
ATOM 3873 O O . LYS A 1 481 ? -49.067 -10.552 39.153 1.00 90.62 481 LYS A O 1
ATOM 3878 N N . ALA A 1 482 ? -47.553 -8.988 39.701 1.00 91.19 482 ALA A N 1
ATOM 3879 C CA . ALA A 1 482 ? -46.983 -9.712 40.845 1.00 91.19 482 ALA A CA 1
ATOM 3880 C C . ALA A 1 482 ? -48.013 -10.107 41.922 1.00 91.19 482 ALA A C 1
ATOM 3882 O O . ALA A 1 482 ? -47.943 -11.215 42.463 1.00 91.19 482 ALA A O 1
ATOM 3883 N N . VAL A 1 483 ? -49.003 -9.249 42.193 1.00 91.94 483 VAL A N 1
ATOM 3884 C CA . VAL A 1 483 ? -50.111 -9.547 43.121 1.00 91.94 483 VAL A CA 1
ATOM 3885 C C . VAL A 1 483 ? -51.009 -10.667 42.593 1.00 91.94 483 VAL A C 1
ATOM 3887 O O . VAL A 1 483 ? -51.450 -11.510 43.370 1.00 91.94 483 VAL A O 1
ATOM 3890 N N . THR A 1 484 ? -51.289 -10.676 41.289 1.00 90.81 484 THR A N 1
ATOM 3891 C CA . THR A 1 484 ? -52.266 -11.598 40.682 1.00 90.81 484 THR A CA 1
ATOM 3892 C C . THR A 1 484 ? -51.705 -12.970 40.307 1.00 90.81 484 THR A C 1
ATOM 3894 O O . THR A 1 484 ? -52.468 -13.931 40.267 1.00 90.81 484 THR A O 1
ATOM 3897 N N . THR A 1 485 ? -50.396 -13.092 40.058 1.00 90.00 485 THR A N 1
ATOM 3898 C CA . THR A 1 485 ? -49.792 -14.333 39.538 1.00 90.00 485 THR A CA 1
ATOM 3899 C C . THR A 1 485 ? -49.935 -15.530 40.479 1.00 90.00 485 THR A C 1
ATOM 3901 O O . THR A 1 485 ? -50.209 -16.638 40.023 1.00 90.00 485 THR A O 1
ATOM 3904 N N . LYS A 1 486 ? -49.762 -15.336 41.794 1.00 87.69 486 LYS A N 1
ATOM 3905 C CA . LYS A 1 486 ? -49.958 -16.391 42.801 1.00 87.69 486 LYS A CA 1
ATOM 3906 C C . LYS A 1 486 ? -51.070 -15.980 43.754 1.00 87.69 486 LYS A C 1
ATOM 3908 O O . LYS A 1 486 ? -51.081 -14.863 44.266 1.00 87.69 486 LYS A O 1
ATOM 3913 N N . SER A 1 487 ? -51.948 -16.925 44.085 1.00 83.25 487 SER A N 1
ATOM 3914 C CA . SER A 1 487 ? -53.082 -16.695 44.989 1.00 83.25 487 SER A CA 1
ATOM 3915 C C . SER A 1 487 ? -52.674 -16.247 46.394 1.00 83.25 487 SER A C 1
ATOM 3917 O O . SER A 1 487 ? -53.513 -15.749 47.125 1.00 83.25 487 SER A O 1
ATOM 3919 N N . THR A 1 488 ? -51.408 -16.391 46.793 1.00 87.81 488 THR A N 1
ATOM 3920 C CA . THR A 1 488 ? -50.890 -15.962 48.100 1.00 87.81 488 THR A CA 1
ATOM 3921 C C . THR A 1 488 ? -50.025 -14.700 48.050 1.00 87.81 488 THR A C 1
ATOM 3923 O O . THR A 1 488 ? -49.649 -14.215 49.117 1.00 87.81 488 THR A O 1
ATOM 3926 N N . SER A 1 489 ? -49.709 -14.149 46.868 1.00 86.88 489 SER A N 1
ATOM 3927 C CA . SER A 1 489 ? -48.820 -12.980 46.726 1.00 86.88 489 SER A CA 1
ATOM 3928 C C . SER A 1 489 ? -49.319 -11.767 47.512 1.00 86.88 489 SER A C 1
ATOM 3930 O O . SER A 1 489 ? -48.526 -11.079 48.150 1.00 86.88 489 SER A O 1
ATOM 3932 N N . TYR A 1 490 ? -50.640 -11.548 47.552 1.00 87.31 490 TYR A N 1
ATOM 3933 C CA . TYR A 1 490 ? -51.263 -10.437 48.284 1.00 87.31 490 TYR A CA 1
ATOM 3934 C C . TYR A 1 490 ? -50.971 -10.444 49.796 1.00 87.31 490 TYR A C 1
ATOM 3936 O O . TYR A 1 490 ? -51.093 -9.411 50.447 1.00 87.31 490 TYR A O 1
ATOM 3944 N N . LYS A 1 491 ? -50.580 -11.594 50.368 1.00 88.25 491 LYS A N 1
ATOM 3945 C CA . LYS A 1 491 ? -50.221 -11.718 51.790 1.00 88.25 491 LYS A CA 1
ATOM 3946 C C . LYS A 1 491 ? -48.809 -11.200 52.091 1.00 88.25 491 LYS A C 1
ATOM 3948 O O . LYS A 1 491 ? -48.481 -10.979 53.252 1.00 88.25 491 LYS A O 1
ATOM 3953 N N . GLN A 1 492 ? -47.963 -11.011 51.076 1.00 89.94 492 GLN A N 1
ATOM 3954 C CA . GLN A 1 492 ? -46.570 -10.574 51.220 1.00 89.94 492 GLN A CA 1
ATOM 3955 C C . GLN A 1 492 ? -46.426 -9.050 51.053 1.00 89.94 492 GLN A C 1
ATOM 3957 O O . GLN A 1 492 ? -45.604 -8.568 50.274 1.00 89.94 492 GLN A O 1
ATOM 3962 N N . THR A 1 493 ? -47.215 -8.273 51.803 1.00 88.75 493 THR A N 1
ATOM 3963 C CA . THR A 1 493 ? -47.331 -6.808 51.659 1.00 88.75 493 THR A CA 1
ATOM 3964 C C . THR A 1 493 ? -45.985 -6.080 51.679 1.00 88.75 493 THR A C 1
ATOM 3966 O O . THR A 1 493 ? -45.748 -5.213 50.847 1.00 88.75 493 THR A O 1
ATOM 3969 N N . GLN A 1 494 ? -45.068 -6.461 52.574 1.00 90.44 494 GLN A N 1
ATOM 3970 C CA . GLN A 1 494 ? -43.745 -5.826 52.673 1.00 90.44 494 GLN A CA 1
ATOM 3971 C C . GLN A 1 494 ? -42.890 -6.039 51.415 1.00 90.44 494 GLN A C 1
ATOM 3973 O O . GLN A 1 494 ? -42.221 -5.114 50.960 1.00 90.44 494 GLN A O 1
ATOM 3978 N N . ARG A 1 495 ? -42.947 -7.231 50.803 1.00 91.12 495 ARG A N 1
ATOM 3979 C CA . ARG A 1 495 ? -42.224 -7.513 49.552 1.00 91.12 495 ARG A CA 1
ATOM 3980 C C . ARG A 1 495 ? -42.833 -6.772 48.365 1.00 91.12 495 ARG A C 1
ATOM 3982 O O . ARG A 1 495 ? -42.091 -6.282 47.523 1.00 91.12 495 ARG A O 1
ATOM 3989 N N . LEU A 1 496 ? -44.158 -6.628 48.323 1.00 90.88 496 LEU A N 1
ATOM 3990 C CA . LEU A 1 496 ? -44.848 -5.841 47.293 1.00 90.88 496 LEU A CA 1
ATOM 3991 C C . LEU A 1 496 ? -44.541 -4.340 47.403 1.00 90.88 496 LEU A C 1
ATOM 3993 O O . LEU A 1 496 ? -44.290 -3.692 46.389 1.00 90.88 496 LEU A O 1
ATOM 3997 N N . LEU A 1 497 ? -44.500 -3.794 48.624 1.00 90.94 497 LEU A N 1
ATOM 3998 C CA . LEU A 1 497 ? -44.069 -2.412 48.864 1.00 90.94 497 LEU A CA 1
ATOM 3999 C C . LEU A 1 497 ? -42.609 -2.213 48.450 1.00 90.94 497 LEU A C 1
ATOM 4001 O O . LEU A 1 497 ? -42.294 -1.233 47.777 1.00 90.94 497 LEU A O 1
ATOM 4005 N N . ARG A 1 498 ? -41.731 -3.170 48.782 1.00 92.25 498 ARG A N 1
ATOM 4006 C CA . ARG A 1 498 ? -40.330 -3.141 48.352 1.00 92.25 498 ARG A CA 1
ATOM 4007 C C . ARG A 1 498 ? -40.195 -3.199 46.830 1.00 92.25 498 ARG A C 1
ATOM 4009 O O . ARG A 1 498 ? -39.413 -2.433 46.283 1.00 92.25 498 ARG A O 1
ATOM 4016 N N . LEU A 1 499 ? -40.972 -4.041 46.147 1.00 92.50 499 LEU A N 1
ATOM 4017 C CA . LEU A 1 499 ? -41.011 -4.089 44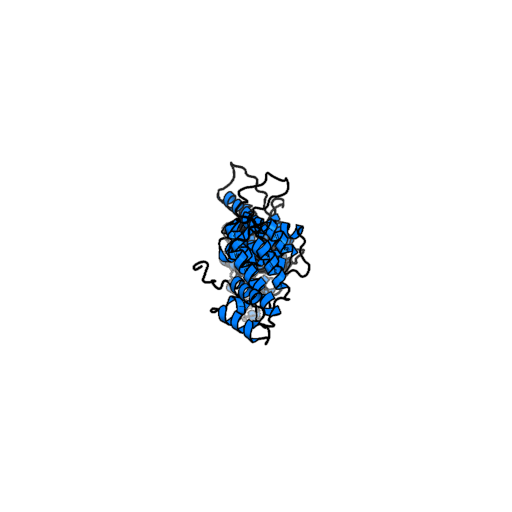.683 1.00 92.50 499 LEU A CA 1
ATOM 4018 C C . LEU A 1 499 ? -41.415 -2.731 44.098 1.00 92.50 499 LEU A C 1
ATOM 4020 O O . LEU A 1 499 ? -40.766 -2.248 43.177 1.00 92.50 499 LEU A O 1
ATOM 4024 N N . GLY A 1 500 ? -42.434 -2.081 44.665 1.00 91.31 500 GLY A N 1
ATOM 4025 C CA . GLY A 1 500 ? -42.835 -0.740 44.242 1.00 91.31 500 GLY A CA 1
ATOM 4026 C C . GLY A 1 500 ? -41.738 0.312 44.436 1.00 91.31 500 GLY A C 1
ATOM 4027 O O . GLY A 1 500 ? -41.511 1.120 43.538 1.00 91.31 500 GLY A O 1
ATOM 4028 N N . GLN A 1 501 ? -41.015 0.261 45.560 1.00 91.81 501 GLN A N 1
ATOM 4029 C CA . GLN A 1 501 ? -39.873 1.144 45.827 1.00 91.81 501 GLN A CA 1
ATOM 4030 C C . GLN A 1 501 ? -38.730 0.937 44.827 1.00 91.81 501 GLN A C 1
ATOM 4032 O O . GLN A 1 501 ? -38.236 1.915 44.279 1.00 91.81 501 GLN A O 1
ATOM 4037 N N . LEU A 1 502 ? -38.341 -0.315 44.558 1.00 92.88 502 LEU A N 1
ATOM 4038 C CA . LEU A 1 502 ? -37.280 -0.649 43.594 1.00 92.88 502 LEU A CA 1
ATOM 4039 C C . LEU A 1 502 ? -37.647 -0.236 42.163 1.00 92.88 502 LEU A C 1
ATOM 4041 O O . LEU A 1 502 ? -36.800 0.153 41.370 1.00 92.88 502 LEU A O 1
ATOM 4045 N N . LEU A 1 503 ? -38.938 -0.268 41.835 1.00 91.75 503 LEU A N 1
ATOM 4046 C CA . LEU A 1 503 ? -39.460 0.258 40.581 1.00 91.75 503 LEU A CA 1
ATOM 4047 C C . LEU A 1 503 ? -39.573 1.791 40.584 1.00 91.75 503 LEU A C 1
ATOM 4049 O O . LEU A 1 503 ? -40.119 2.350 39.638 1.00 91.75 503 LEU A O 1
ATOM 4053 N N . GLY A 1 504 ? -39.102 2.508 41.603 1.00 86.88 504 GLY A N 1
ATOM 4054 C CA . GLY A 1 504 ? -39.182 3.969 41.659 1.00 86.88 504 GLY A CA 1
ATOM 4055 C C . GLY A 1 504 ? -40.617 4.507 41.658 1.00 86.88 504 GLY A C 1
ATOM 4056 O O . GLY A 1 504 ? -40.852 5.629 41.213 1.00 86.88 504 GLY A O 1
ATOM 4057 N N . ILE A 1 505 ? -41.599 3.716 42.111 1.00 85.62 505 ILE A N 1
ATOM 4058 C CA . ILE A 1 505 ? -42.977 4.188 42.266 1.00 85.62 505 ILE A CA 1
ATOM 4059 C C . ILE A 1 505 ? -42.990 5.122 43.481 1.00 85.62 505 ILE A C 1
ATOM 4061 O O . ILE A 1 505 ? -42.684 4.673 44.589 1.00 85.62 505 ILE A O 1
ATOM 4065 N N . PRO A 1 506 ? -43.339 6.410 43.319 1.00 72.56 506 PRO A N 1
ATOM 4066 C CA . PRO A 1 506 ? -43.314 7.352 44.423 1.00 72.56 506 PRO A CA 1
ATOM 4067 C C . PRO A 1 506 ? -44.317 6.921 45.497 1.00 72.56 506 PRO A C 1
ATOM 4069 O O . PRO A 1 506 ? -45.532 6.945 45.287 1.00 72.56 506 PRO A O 1
ATOM 4072 N N . CYS A 1 507 ? -43.817 6.544 46.675 1.00 59.38 507 CYS A N 1
ATOM 4073 C CA . CYS A 1 507 ? -44.659 6.398 47.853 1.00 59.38 507 CYS A CA 1
ATOM 4074 C C . CYS A 1 507 ? -45.162 7.790 48.250 1.00 59.38 507 CYS A C 1
ATOM 4076 O O . CYS A 1 507 ? -44.416 8.594 48.811 1.00 59.38 507 CYS A O 1
ATOM 4078 N N . LYS A 1 508 ? -46.440 8.089 48.001 1.00 51.59 508 LYS A N 1
ATOM 4079 C CA . LYS A 1 508 ? -47.107 9.171 48.730 1.00 51.59 508 LYS A CA 1
ATOM 4080 C C . LYS A 1 508 ? -47.225 8.749 50.198 1.00 51.59 508 LYS A C 1
ATOM 4082 O O . LYS A 1 508 ? -48.145 8.012 50.534 1.00 51.59 508 LYS A O 1
ATOM 4087 N N . ASN A 1 509 ? -46.264 9.162 51.031 1.00 44.44 509 ASN A N 1
ATOM 4088 C CA . ASN A 1 509 ? -46.487 9.949 52.256 1.00 44.44 509 ASN A CA 1
ATOM 4089 C C . ASN A 1 509 ? -45.424 9.716 53.341 1.00 44.44 509 ASN A C 1
ATOM 4091 O O . ASN A 1 509 ? -45.252 8.609 53.833 1.00 44.44 509 ASN A O 1
ATOM 4095 N N . ASN A 1 510 ? -44.851 10.831 53.803 1.00 37.00 510 ASN A N 1
ATOM 4096 C CA . ASN A 1 510 ? -44.592 11.098 55.222 1.00 37.00 510 ASN A CA 1
ATOM 4097 C C . ASN A 1 510 ? -45.292 12.412 55.639 1.00 37.00 510 ASN A C 1
ATOM 4099 O O . ASN A 1 510 ? -44.754 13.210 56.399 1.00 37.00 510 ASN A O 1
ATOM 4103 N N . CYS A 1 511 ? -46.505 12.650 55.131 1.00 36.03 511 CYS A N 1
ATOM 4104 C CA . CYS A 1 511 ? -47.424 13.626 55.708 1.00 36.03 511 CYS A CA 1
ATOM 4105 C C . CYS A 1 511 ? -48.725 12.913 56.070 1.00 36.03 511 CYS A C 1
ATOM 4107 O O . CYS A 1 511 ? -49.445 12.466 55.183 1.00 36.03 511 CYS A O 1
ATOM 4109 N N . GLU A 1 512 ? -48.954 12.866 57.384 1.00 32.28 512 GLU A N 1
ATOM 4110 C CA . GLU A 1 512 ? -50.214 12.721 58.131 1.00 32.28 512 GLU A CA 1
ATOM 4111 C C . GLU A 1 512 ? -50.241 11.531 59.104 1.00 32.28 512 GLU A C 1
ATOM 4113 O O . GLU A 1 512 ? -50.638 10.426 58.760 1.00 32.28 512 GLU A O 1
ATOM 4118 N N . ARG A 1 513 ? -49.758 11.870 60.314 1.00 31.03 513 ARG A N 1
ATOM 4119 C CA . ARG A 1 513 ? -50.144 11.473 61.685 1.00 31.03 513 ARG A CA 1
ATOM 4120 C C . ARG A 1 513 ? -50.474 10.019 62.006 1.00 31.03 513 ARG A C 1
ATOM 4122 O O . ARG A 1 513 ? -51.542 9.531 61.587 1.00 31.03 513 ARG A O 1
#

pLDDT: mean 88.13, std 12.05, range [31.03, 97.69]

InterPro domains:
  IPR013244 Sec39 domain [PF08314] (3-503)

Secondary structure (DSSP, 8-state):
---TTS-GGGGGGGS--B-TTSPBPPP----SSPPPGGGSHHHHHHH------TTGGGGSSS-GGG--SS--HHHHHHHHHHHHHHHHHHH--HHHHHHHHHHHHHTT--S-HHHHHHHHHHHIIIIII---TT--HHHHHHS-HHHHHHHHHHT--TTTHHHHIIIIIHHHHHHHHHHSTTHHHHHHHHHHHHHHHH-HHHHHHHHHTT-TTSSS-SS--HHHHHHHHHHHHHH---SS-HHHHHHHHTTSPP----TTT--HHHHHHHHHHHHHHHHHHHHHHHHHTT----HHHHHHHTT-HHHHHHHHHHHHHHHHT-SSPPPHHHHHHHHHHHHHHHHHT-TTS-HHHHHHHHHHHHHTTS-HHHHHHHHHTB--STT--S-----SS--PPPBPHHHHHHHHHHHHHHHHHH-SSTTSHHHHHHHHHHTTSTT--HHHHHHHHHHHHHHHHHHTT----HHHHHH-S-HHHHHHHHHHHSTTGGG-HHHHHHHHHHTT-----S---

Organism: NCBI:txid1028688

Foldseek 3Di:
DDDLPDACVVVLLVAWFADPVRAIDDRDDDDPDDDDPCNDPVNCVVPPPVPPPPCCVVVVVDDCVQVDPGDGLVNSLVCLLVSLLCSCVPVVPLNRSLNSLVSCVVRPRPPCVVVNLLSVLSVLLVPVQVQDPPDGSVNSVPDDLLVSLCSQCVSQDLVCLLVSCVVRVQVSLVVVCVVPPPSNLVSVLVNLLVCLQEDLSSNLSLLVQQAPPHDPRSDDDLLSLLVSLLNSQLNHPDQPCLVSNVSSLVSHDDDDDDPPDDDPSNVVSVVSSLLLVLLSLLQVLCVVLPHGDGSNVLQVCLQPPVVLLVSLLVSLLSLLPDPDHDDPVVLVVSLVSLVSNCVRGNVNDDNLSSLLSNLLSLLQSLDLVSLVVSLLQADQEPPPDDDDPDPPDDDHHHRYHVSLVVSLLVSLVVLLLPAQALPGSSLVSSVSSLVSRPVCPPSSLLSVLLSVLRVLCVVLVNRDRSNRLVPDPDNVVSLVSSCPSDPCSVVPVVSSVSSCVSSVNDPPDPDDD

Sequence (513 aa):
NFPETTDPSEYKSLLPEISEDGKVVPWEIDSWRDPDWSETPECRRAVDLGSDDEACFLYTNFDIKYRKEKLSRDLVQEWYSLRASEIENKSRLVDNAIELVKLAMERGAENLSELLDDLMVMDLMTYECGVDDFLTLTTLREMVDYDRLEYIMSKSSDEMYPKNLRRWMVPFLQRCEQKEPLAYNRLLRDFILTKSRSDLTLVLKIFESSKPNVNSPVIQSQTELMSLVLDSLYTCERNDQLTLAIKIFECLPIWNHDPGKESQESIRLHKQVDQLEQHISAAKILQSYGINKTLASIKESENNLEETKSLMTKLTRLAGKRSIPLSDMEWHKLHEDVISLHTKVYHCISQGVCHEIFVESLMCSGRQETIHLAGQMLERSSVETKPTRHTKGAGMDKVPYTRAIELVLSAAKEYFDSSANLSDPCMDLARSCLNLILDAPQPIQEELDLIASLALFDEFGVAVLPLQVRLSKNRLELVQKAVTTKSTSYKQTQRLLRLGQLLGIPCKNNCER